Protein AF-0000000077530398 (afdb_homodimer)

Foldseek 3Di:
DPCPVPPPDAAEEEEEFQDPLSLLQVVLQVVSDDRYAYEYEDLDPVSQVVSCVSVVRHHYYPDSLCRLVVDAEDLRYEYEYDDFQVCLLVSLLSNLVSLGAYEYEFPNHLDPVSVVVSLVSCVVSVHHYFYLLCLPPPFPQLVVLLVCQVVCVQNAWAEKEWAFADAAAFQPCVVVVPPLLQQPCSTRSATCCRRPVLNVLLSVCSRQVFQKKKWAAKAFDDDDDPNDDPVDDGPHGQKMKTWMWTQGPVRHIHIYIYIGHHHRDDDGDTWTKIHGPFWIKTKGDLDDCPQPDDDPQFVPFIKMWIWGDDPNDTDTDIDTTGHDHPSSSSSQSVVLVSCVSVVHDHSTDHPQRSSQSVVVSNQNVVCNVPVGMDMGGRDPDPDD/DPCPVPPPDAAEEEEEFQDPLSLLQVVLQVVSDDRYAYEYEDLDPVSQVVSCVSPVRHHYYPDSLCRLVVDAEDLRYEYEYDDFQVCLLVSLLSNLVSLGAYEYEFPNHLDPVSVVVSLVSCVVSVHHYFYLLCLPPPFPQLVVLLVCQVVCVQNAWAEKEWAFADAAAFQPCNVVVVPLLQQPCSTRSATCCRRPVLNVLLSVCSRQVFQKKKWAAKAFDDDDDPNDDPVHDGPHGQKMKTWMWTQGPVRHIHIYIYIGHHHRDDDGDTWIKIHGPFWIKTKGDLDDLPPPDDDPQFVPFIKMWIWGDDPNDTDTDIDTTGHDHPSSSSSQSVVLVSCVSVPHDHSTDHPQRSSQSVVVSNQNVVCNVPVGMDMGGRDDDPPD

Nearest PDB structures (foldseek):
  8tdi-assembly5_H  TM=7.555E-01  e=9.958E-23  Collinsella tanakaei
  8tdi-assembly4_B  TM=7.581E-01  e=6.115E-22  Collinsella tanakaei
  8tdi-assembly1_L  TM=7.646E-01  e=3.754E-21  Collinsella tanakaei
  1ydw-assembly1_B  TM=7.272E-01  e=3.276E-17  Arabidopsis thaliana
  1ydw-assembly1_A  TM=7.675E-01  e=5.133E-16  Arabidopsis thaliana

Solvent-accessible surface area (backbone atoms only — not comparable to full-atom values): 39166 Å² total; per-residue (Å²): 130,78,73,81,64,75,78,77,72,56,45,35,40,34,27,40,23,37,45,75,65,23,48,39,47,50,55,36,46,57,73,76,37,92,67,44,42,46,34,32,14,28,77,46,65,67,37,45,52,53,41,38,70,76,36,73,84,46,48,76,31,58,39,56,67,60,53,51,66,70,50,82,52,45,94,51,27,38,36,36,40,38,61,64,39,69,48,35,52,62,50,50,44,54,42,26,74,40,44,24,24,37,40,29,41,66,41,66,48,72,44,68,70,50,41,51,53,48,54,50,40,26,62,73,53,70,35,58,58,42,53,39,42,45,26,75,56,88,37,59,43,56,52,50,51,28,48,33,50,75,73,41,60,18,38,59,67,57,37,38,38,39,36,40,29,37,30,81,40,45,53,57,35,73,83,35,67,84,47,60,51,36,32,28,30,89,39,40,54,32,18,35,54,50,65,46,39,48,39,53,50,44,51,50,41,68,49,61,41,53,45,28,38,33,32,42,42,29,48,74,36,63,53,65,53,64,61,54,60,88,88,51,78,72,64,26,35,24,31,39,39,36,39,32,38,32,28,28,77,88,64,49,73,23,51,33,39,41,38,46,33,24,31,49,29,43,76,68,44,78,47,37,41,38,34,21,48,48,3,13,40,35,41,59,70,86,74,78,68,68,53,84,55,91,63,56,41,67,84,60,28,34,42,28,35,44,18,31,65,55,91,35,36,74,44,76,44,76,46,78,23,64,42,78,50,58,63,52,38,51,24,36,40,62,54,24,44,51,25,45,76,73,70,43,88,50,77,52,52,49,64,38,52,47,51,35,54,52,45,50,56,51,30,40,56,49,11,39,74,69,71,40,64,34,78,43,67,50,53,77,69,73,84,127,130,79,73,82,64,74,77,78,72,56,46,35,41,34,27,41,23,38,44,76,65,23,49,39,48,50,58,38,46,57,71,76,37,91,66,43,42,46,35,32,13,28,77,48,66,67,36,45,52,53,41,37,72,75,38,73,82,46,49,76,32,59,40,53,67,58,52,51,66,70,50,81,54,45,93,50,27,36,34,36,41,38,60,63,38,69,48,34,52,65,50,49,46,54,42,25,73,40,45,22,24,37,39,29,40,64,43,65,49,71,43,69,69,49,42,52,52,47,53,48,39,27,62,74,52,70,33,58,56,41,53,38,43,45,27,74,54,90,38,57,45,57,51,48,52,28,49,33,52,75,73,43,61,19,38,58,68,56,37,38,39,40,37,41,30,37,31,81,40,44,56,56,33,71,84,35,67,83,48,60,51,36,31,28,30,90,40,39,52,33,17,35,54,50,65,47,39,48,39,53,50,44,51,48,41,68,47,60,41,54,47,29,37,33,32,41,41,29,48,74,36,62,52,65,54,64,62,53,61,88,87,53,76,70,65,27,36,25,30,39,37,36,38,30,37,32,29,28,76,87,64,48,71,22,49,34,39,42,36,45,32,25,32,52,29,41,77,69,45,78,45,36,41,39,34,21,46,47,2,11,37,35,40,58,75,86,71,81,63,66,70,84,56,91,63,56,42,66,85,60,28,34,43,28,36,44,20,30,63,55,89,35,35,73,43,79,44,76,45,78,23,64,42,77,49,63,62,51,38,51,23,37,38,62,55,24,44,51,25,44,77,72,70,44,88,49,76,52,52,48,63,36,53,48,52,35,55,51,46,49,56,49,30,40,55,49,11,38,75,69,72,39,63,34,79,42,68,51,54,78,67,71,83,123

pLDDT: mean 90.94, std 12.86, range [28.42, 98.81]

InterPro domains:
  IPR000683 Gfo/Idh/MocA-like oxidoreductase, N-terminal [PF01408] (13-127)
  IPR036291 NAD(P)-binding domain superfamily [SSF51735] (14-162)
  IPR050463 Gfo/Idh/MocA family oxidoreductases and glycosidases [PTHR43818] (41-283)
  IPR055170 GFO/IDH/MocA-like oxidoreductase domain [PF22725] (144-281)

Radius of gyration: 30.94 Å; Cα contacts (8 Å, |Δi|>4): 1748; chains: 2; bounding box: 66×99×67 Å

Structure (mmCIF, N/CA/C/O backbone):
data_AF-0000000077530398-model_v1
#
loop_
_entity.id
_entity.type
_entity.pdbx_description
1 polymer 'Gfo/Idh/MocA-like oxidoreductase N-terminal domain-containing protein'
#
loop_
_atom_site.group_PDB
_atom_site.id
_atom_site.type_symbol
_atom_site.label_atom_id
_atom_site.label_alt_id
_atom_site.label_comp_id
_atom_site.label_asym_id
_atom_site.label_entity_id
_atom_site.label_seq_id
_atom_site.pdbx_PDB_ins_code
_atom_site.Cartn_x
_atom_site.Cartn_y
_atom_site.Cartn_z
_atom_site.occupancy
_atom_site.B_iso_or_equiv
_atom_site.auth_seq_id
_atom_site.auth_comp_id
_atom_site.auth_asym_id
_atom_site.auth_atom_id
_atom_site.pdbx_PDB_model_num
ATOM 1 N N . MET A 1 1 ? -35.094 40.969 28.188 1 28.48 1 MET A N 1
ATOM 2 C CA . MET A 1 1 ? -34.188 41.344 27.078 1 28.48 1 MET A CA 1
ATOM 3 C C . MET A 1 1 ? -32.812 41.656 27.594 1 28.48 1 MET A C 1
ATOM 5 O O . MET A 1 1 ? -32.531 42.75 28.078 1 28.48 1 MET A O 1
ATOM 9 N N . THR A 1 2 ? -32.25 40.781 28.406 1 33.75 2 THR A N 1
ATOM 10 C CA . THR A 1 2 ? -30.922 40.906 29.016 1 33.75 2 THR A CA 1
ATOM 11 C C . THR A 1 2 ? -29.891 41.312 27.969 1 33.75 2 THR A C 1
ATOM 13 O O . THR A 1 2 ? -29.75 40.688 26.922 1 33.75 2 THR A O 1
ATOM 16 N N . GLU A 1 3 ? -29.719 42.719 27.875 1 33.31 3 GLU A N 1
ATOM 17 C CA . GLU A 1 3 ? -28.656 43.25 27.016 1 33.31 3 GLU A CA 1
ATOM 18 C C . GLU A 1 3 ? -27.391 42.375 27.109 1 33.31 3 GLU A C 1
ATOM 20 O O . GLU A 1 3 ? -26.828 42.219 28.188 1 33.31 3 GLU A O 1
ATOM 25 N N . SER A 1 4 ? -27.359 41.188 26.672 1 35.94 4 SER A N 1
ATOM 26 C CA . SER A 1 4 ? -26.078 40.5 26.469 1 35.94 4 SER A CA 1
ATOM 27 C C . SER A 1 4 ? -24.984 41.5 26.109 1 35.94 4 SER A C 1
ATOM 29 O O . SER A 1 4 ? -24.828 41.875 24.938 1 35.94 4 SER A O 1
ATOM 31 N N . ASN A 1 5 ? -24.984 42.688 26.688 1 36.41 5 ASN A N 1
ATOM 32 C CA . ASN A 1 5 ? -24.109 43.875 26.656 1 36.41 5 ASN A CA 1
ATOM 33 C C . ASN A 1 5 ? -22.641 43.469 26.609 1 36.41 5 ASN A C 1
ATOM 35 O O . ASN A 1 5 ? -21.766 44.219 27.016 1 36.41 5 ASN A O 1
ATOM 39 N N . GLY A 1 6 ? -22.219 42.156 26.938 1 40.59 6 GLY A N 1
ATOM 40 C CA . GLY A 1 6 ? -20.828 41.781 27.125 1 40.59 6 GLY A CA 1
ATOM 41 C C . GLY A 1 6 ? -19.906 42.375 26.078 1 40.59 6 GLY A C 1
ATOM 42 O O . GLY A 1 6 ? -20.125 42.188 24.875 1 40.59 6 GLY A O 1
ATOM 43 N N . THR A 1 7 ? -19.359 43.594 26.172 1 47.34 7 THR A N 1
ATOM 44 C CA . THR A 1 7 ? -18.375 44.344 25.406 1 47.34 7 THR A CA 1
ATOM 45 C C . THR A 1 7 ? -17.406 43.406 24.703 1 47.34 7 THR A C 1
ATOM 47 O O . THR A 1 7 ? -16.641 42.688 25.359 1 47.34 7 THR A O 1
ATOM 50 N N . ASN A 1 8 ? -17.672 42.656 23.688 1 63.22 8 ASN A N 1
ATOM 51 C CA . ASN A 1 8 ? -16.953 41.625 22.938 1 63.22 8 ASN A CA 1
ATOM 52 C C . ASN A 1 8 ? -15.516 42.062 22.641 1 63.22 8 ASN A C 1
ATOM 54 O O . ASN A 1 8 ? -15.281 42.969 21.844 1 63.22 8 ASN A O 1
ATOM 58 N N . LEU A 1 9 ? -14.523 42.062 23.609 1 85.06 9 LEU A N 1
ATOM 59 C CA . LEU A 1 9 ? -13.102 42.375 23.5 1 85.06 9 LEU A CA 1
ATOM 60 C C . LEU A 1 9 ? -12.555 41.906 22.156 1 85.06 9 LEU A C 1
ATOM 62 O O . LEU A 1 9 ? -12.914 40.812 21.688 1 85.06 9 LEU A O 1
ATOM 66 N N . PRO A 1 10 ? -11.859 42.875 21.547 1 93.25 10 PRO A N 1
ATOM 67 C CA . PRO A 1 10 ? -11.281 42.5 20.266 1 93.25 10 PRO A CA 1
ATOM 68 C C . PRO A 1 10 ? -10.281 41.344 20.391 1 93.25 10 PRO A C 1
ATOM 70 O O . PRO A 1 10 ? -9.703 41.125 21.453 1 93.25 10 PRO A O 1
ATOM 73 N N . TRP A 1 11 ? -10.18 40.625 19.344 1 97.38 11 TRP A N 1
ATOM 74 C CA . TRP A 1 11 ? -9.141 39.594 19.281 1 97.38 11 TRP A CA 1
ATOM 75 C C . TRP A 1 11 ? -7.762 40.219 19.156 1 97.38 11 TRP A C 1
ATOM 77 O O . TRP A 1 11 ? -7.582 41.188 18.406 1 97.38 11 TRP A O 1
ATOM 87 N N . ARG A 1 12 ? -6.816 39.781 19.922 1 98.38 12 ARG A N 1
ATOM 88 C CA . ARG A 1 12 ? -5.402 40.125 19.781 1 98.38 12 ARG A CA 1
ATOM 89 C C . ARG A 1 12 ? -4.598 38.906 19.281 1 98.38 12 ARG A C 1
ATOM 91 O O . ARG A 1 12 ? -4.562 37.875 19.938 1 98.38 12 ARG A O 1
ATOM 98 N N . ILE A 1 13 ? -4.043 39.062 18.125 1 98.69 13 ILE A N 1
ATOM 99 C CA . ILE A 1 13 ? -3.279 38 17.5 1 98.69 13 ILE A CA 1
ATOM 100 C C . ILE A 1 13 ? -1.786 38.312 17.562 1 98.69 13 ILE A C 1
ATOM 102 O O . ILE A 1 13 ? -1.35 39.406 17.125 1 98.69 13 ILE A O 1
ATOM 106 N N . TYR A 1 14 ? -1.042 37.438 18.156 1 98.81 14 TYR A N 1
ATOM 107 C CA . TYR A 1 14 ? 0.402 37.562 18.312 1 98.81 14 TYR A CA 1
ATOM 108 C C . TYR A 1 14 ? 1.143 36.594 17.406 1 98.81 14 TYR A C 1
ATOM 110 O O . TYR A 1 14 ? 1.138 35.375 17.641 1 98.81 14 TYR A O 1
ATOM 118 N N . LEU A 1 15 ? 1.805 37.094 16.391 1 98.69 15 LEU A N 1
ATOM 119 C CA . LEU A 1 15 ? 2.57 36.25 15.477 1 98.69 15 LEU A CA 1
ATOM 120 C C . LEU A 1 15 ? 3.992 36.062 15.992 1 98.69 15 LEU A C 1
ATOM 122 O O . LEU A 1 15 ? 4.766 37 16.094 1 98.69 15 LEU A O 1
ATOM 126 N N . TYR A 1 16 ? 4.254 34.844 16.422 1 98.31 16 TYR A N 1
ATOM 127 C CA . TYR A 1 16 ? 5.633 34.438 16.672 1 98.31 16 TYR A CA 1
ATOM 128 C C . TYR A 1 16 ? 6.359 34.125 15.367 1 98.31 16 TYR A C 1
ATOM 130 O O . TYR A 1 16 ? 6.316 33 14.883 1 98.31 16 TYR A O 1
ATOM 138 N N . GLY A 1 17 ? 7.074 35.094 14.828 1 97.5 17 GLY A N 1
ATOM 139 C CA . GLY A 1 17 ? 7.613 35.062 13.477 1 97.5 17 GLY A CA 1
ATOM 140 C C . GLY A 1 17 ? 6.98 36.094 12.562 1 97.5 17 GLY A C 1
ATOM 141 O O . GLY A 1 17 ? 5.84 36.5 12.781 1 97.5 17 GLY A O 1
ATOM 142 N N . ALA A 1 18 ? 7.691 36.5 11.539 1 97.25 18 ALA A N 1
ATOM 143 C CA . ALA A 1 18 ? 7.199 37.469 10.586 1 97.25 18 ALA A CA 1
ATOM 144 C C . ALA A 1 18 ? 7.453 37.031 9.148 1 97.25 18 ALA A C 1
ATOM 146 O O . ALA A 1 18 ? 7.57 37.844 8.242 1 97.25 18 ALA A O 1
ATOM 147 N N . GLY A 1 19 ? 7.59 35.719 8.984 1 92.88 19 GLY A N 1
ATOM 148 C CA . GLY A 1 19 ? 7.809 35.156 7.656 1 92.88 19 GLY A CA 1
ATOM 149 C C . GLY A 1 19 ? 6.52 34.938 6.887 1 92.88 19 GLY A C 1
ATOM 150 O O . GLY A 1 19 ? 5.465 35.438 7.273 1 92.88 19 GLY A O 1
ATOM 151 N N . SER A 1 20 ? 6.621 34.219 5.781 1 88.88 20 SER A N 1
ATOM 152 C CA . SER A 1 20 ? 5.523 34.031 4.84 1 88.88 20 SER A CA 1
ATOM 153 C C . SER A 1 20 ? 4.316 33.375 5.523 1 88.88 20 SER A C 1
ATOM 155 O O . SER A 1 20 ? 3.176 33.781 5.258 1 88.88 20 SER A O 1
ATOM 157 N N . ILE A 1 21 ? 4.52 32.438 6.375 1 92.06 21 ILE A N 1
ATOM 158 C CA . ILE A 1 21 ? 3.426 31.75 7.051 1 92.06 21 ILE A CA 1
ATOM 159 C C . ILE A 1 21 ? 2.76 32.688 8.047 1 92.06 21 ILE A C 1
ATOM 161 O O . ILE A 1 21 ? 1.532 32.719 8.156 1 92.06 21 ILE A O 1
ATOM 165 N N . ALA A 1 22 ? 3.582 33.438 8.75 1 95.5 22 ALA A N 1
ATOM 166 C CA . ALA A 1 22 ? 3.039 34.438 9.656 1 95.5 22 ALA A CA 1
ATOM 167 C C . ALA A 1 22 ? 2.143 35.406 8.906 1 95.5 22 ALA A C 1
ATOM 169 O O . ALA A 1 22 ? 1.085 35.812 9.406 1 95.5 22 ALA A O 1
ATOM 170 N N . TRP A 1 23 ? 2.547 35.75 7.699 1 94.25 23 TRP A N 1
ATOM 171 C CA . TRP A 1 23 ? 1.764 36.656 6.867 1 94.25 23 TRP A CA 1
ATOM 172 C C . TRP A 1 23 ? 0.37 36.094 6.609 1 94.25 23 TRP A C 1
ATOM 174 O O . TRP A 1 23 ? -0.617 36.812 6.625 1 94.25 23 TRP A O 1
ATOM 184 N N . ARG A 1 24 ? 0.296 34.844 6.414 1 93.69 24 ARG A N 1
ATOM 185 C CA . ARG A 1 24 ? -0.989 34.188 6.125 1 93.69 24 ARG A CA 1
ATOM 186 C C . ARG A 1 24 ? -1.922 34.281 7.328 1 93.69 24 ARG A C 1
ATOM 188 O O . ARG A 1 24 ? -3.117 34.531 7.176 1 93.69 24 ARG A O 1
ATOM 195 N N . HIS A 1 25 ? -1.36 34.094 8.461 1 97.06 25 HIS A N 1
ATOM 196 C CA . HIS A 1 25 ? -2.158 34.219 9.672 1 97.06 25 HIS A CA 1
ATOM 197 C C . HIS A 1 25 ? -2.547 35.688 9.93 1 97.06 25 HIS A C 1
ATOM 199 O O . HIS A 1 25 ? -3.621 35.938 10.469 1 97.06 25 HIS A O 1
ATOM 205 N N . GLY A 1 26 ? -1.667 36.625 9.539 1 97.19 26 GLY A N 1
ATOM 206 C CA . GLY A 1 26 ? -2.018 38.031 9.609 1 97.19 26 GLY A CA 1
ATOM 207 C C . GLY A 1 26 ? -3.23 38.375 8.773 1 97.19 26 GLY A C 1
ATOM 208 O O . GLY A 1 26 ? -4.117 39.094 9.234 1 97.19 26 GLY A O 1
ATOM 209 N N . VAL A 1 27 ? -3.23 37.844 7.586 1 95.69 27 VAL A N 1
ATOM 210 C CA . VAL A 1 27 ? -4.363 38.062 6.699 1 95.69 27 VAL A CA 1
ATOM 211 C C . VAL A 1 27 ? -5.637 37.5 7.316 1 95.69 27 VAL A C 1
ATOM 213 O O . VAL A 1 27 ? -6.684 38.156 7.316 1 95.69 27 VAL A O 1
ATOM 216 N N . ALA A 1 28 ? -5.543 36.312 7.812 1 96.88 28 ALA A N 1
ATOM 217 C CA . ALA A 1 28 ? -6.688 35.688 8.477 1 96.88 28 ALA A CA 1
ATOM 218 C C . ALA A 1 28 ? -7.168 36.562 9.648 1 96.88 28 ALA A C 1
ATOM 220 O O . ALA A 1 28 ? -8.375 36.719 9.859 1 96.88 28 ALA A O 1
ATOM 221 N N . ALA A 1 29 ? -6.23 37.094 10.414 1 97.25 29 ALA A N 1
ATOM 222 C CA . ALA A 1 29 ? -6.551 37.938 11.57 1 97.25 29 ALA A CA 1
ATOM 223 C C . ALA A 1 29 ? -7.379 39.156 11.164 1 97.25 29 ALA A C 1
ATOM 225 O O . ALA A 1 29 ? -8.32 39.531 11.859 1 97.25 29 ALA A O 1
ATOM 226 N N . GLU A 1 30 ? -7.039 39.656 10.039 1 94.44 30 GLU A N 1
ATOM 227 C CA . GLU A 1 30 ? -7.754 40.844 9.562 1 94.44 30 GLU A CA 1
ATOM 228 C C . GLU A 1 30 ? -9.219 40.531 9.273 1 94.44 30 GLU A C 1
ATOM 230 O O . GLU A 1 30 ? -10.078 41.406 9.352 1 94.44 30 GLU A O 1
ATOM 235 N N . SER A 1 31 ? -9.477 39.344 9.008 1 93.38 31 SER A N 1
ATOM 236 C CA . SER A 1 31 ? -10.844 38.938 8.68 1 93.38 31 SER A CA 1
ATOM 237 C C . SER A 1 31 ? -11.695 38.781 9.938 1 93.38 31 SER A C 1
ATOM 239 O O . SER A 1 31 ? -12.922 38.656 9.852 1 93.38 31 SER A O 1
ATOM 241 N N . LEU A 1 32 ? -11.141 38.875 11.125 1 94.88 32 LEU A N 1
ATOM 242 C CA . LEU A 1 32 ? -11.844 38.656 12.391 1 94.88 32 LEU A CA 1
ATOM 243 C C . LEU A 1 32 ? -12.617 39.938 12.789 1 94.88 32 LEU A C 1
ATOM 245 O O . LEU A 1 32 ? -13.477 39.875 13.672 1 94.88 32 LEU A O 1
ATOM 249 N N . GLY A 1 33 ? -12.312 41.062 12.133 1 90.81 33 GLY A N 1
ATOM 250 C CA . GLY A 1 33 ? -13.016 42.312 12.414 1 90.81 33 GLY A CA 1
ATOM 251 C C . GLY A 1 33 ? -12.109 43.531 12.406 1 90.81 33 GLY A C 1
ATOM 252 O O . GLY A 1 33 ? -10.883 43.406 12.453 1 90.81 33 GLY A O 1
ATOM 253 N N . PRO A 1 34 ? -12.68 44.594 12.383 1 90.69 34 PRO A N 1
ATOM 254 C CA . PRO A 1 34 ? -11.898 45.844 12.258 1 90.69 34 PRO A CA 1
ATOM 255 C C . PRO A 1 34 ? -11.133 46.188 13.539 1 90.69 34 PRO A C 1
ATOM 257 O O . PRO A 1 34 ? -10.172 46.969 13.492 1 90.69 34 PRO A O 1
ATOM 260 N N . ASP A 1 35 ? -11.523 45.625 14.633 1 94.06 35 ASP A N 1
ATOM 261 C CA . ASP A 1 35 ? -10.922 46 15.906 1 94.06 35 ASP A CA 1
ATOM 262 C C . ASP A 1 35 ? -9.812 45.031 16.297 1 94.06 35 ASP A C 1
ATOM 264 O O . ASP A 1 35 ? -9.219 45.156 17.375 1 94.06 35 ASP A O 1
ATOM 268 N N . VAL A 1 36 ? -9.492 44.094 15.422 1 96.75 36 VAL A N 1
ATOM 269 C CA . VAL A 1 36 ? -8.445 43.125 15.719 1 96.75 36 VAL A CA 1
ATOM 270 C C . VAL A 1 36 ? -7.109 43.844 15.891 1 96.75 36 VAL A C 1
ATOM 272 O O . VAL A 1 36 ? -6.812 44.781 15.164 1 96.75 36 VAL A O 1
ATOM 275 N N . GLN A 1 37 ? -6.34 43.438 16.844 1 97.81 37 GLN A N 1
ATOM 276 C CA . GLN A 1 37 ? -4.977 43.938 17.031 1 97.81 37 GLN A CA 1
ATOM 277 C C . GLN A 1 37 ? -3.951 42.875 16.656 1 97.81 37 GLN A C 1
ATOM 279 O O . GLN A 1 37 ? -4.047 41.719 17.109 1 97.81 37 GLN A O 1
ATOM 284 N N . LEU A 1 38 ? -3.01 43.25 15.82 1 98.38 38 LEU A N 1
ATOM 285 C CA . LEU A 1 38 ? -1.984 42.344 15.336 1 98.38 38 LEU A CA 1
ATOM 286 C C . LEU A 1 38 ? -0.618 42.719 15.906 1 98.38 38 LEU A C 1
ATOM 288 O O . LEU A 1 38 ? -0.202 43.875 15.852 1 98.38 38 LEU A O 1
ATOM 292 N N . PHE A 1 39 ? 0.015 41.781 16.547 1 98.62 39 PHE A N 1
ATOM 293 C CA . PHE A 1 39 ? 1.382 41.875 17.047 1 98.62 39 PHE A CA 1
ATOM 294 C C . PHE A 1 39 ? 2.285 40.875 16.375 1 98.62 39 PHE A C 1
ATOM 296 O O . PHE A 1 39 ? 1.822 39.812 15.945 1 98.62 39 PHE A O 1
ATOM 303 N N . ALA A 1 40 ? 3.572 41.156 16.219 1 98.75 40 ALA A N 1
ATOM 304 C CA . ALA A 1 40 ? 4.516 40.219 15.641 1 98.75 40 ALA A CA 1
ATOM 305 C C . ALA A 1 40 ? 5.918 40.406 16.203 1 98.75 40 ALA A C 1
ATOM 307 O O . ALA A 1 40 ? 6.281 41.531 16.578 1 98.75 40 ALA A O 1
ATOM 308 N N . ALA A 1 41 ? 6.633 39.375 16.297 1 98.69 41 ALA A N 1
ATOM 309 C CA . ALA A 1 41 ? 8.023 39.438 16.719 1 98.69 41 ALA A CA 1
ATOM 310 C C . ALA A 1 41 ? 8.922 38.594 15.82 1 98.69 41 ALA A C 1
ATOM 312 O O . ALA A 1 41 ? 8.594 37.438 15.508 1 98.69 41 ALA A O 1
ATOM 313 N N . ASP A 1 42 ? 9.977 39.062 15.375 1 98.44 42 ASP A N 1
ATOM 314 C CA . ASP A 1 42 ? 11.008 38.406 14.594 1 98.44 42 ASP A CA 1
ATOM 315 C C . ASP A 1 42 ? 12.367 39.062 14.766 1 98.44 42 ASP A C 1
ATOM 317 O O . ASP A 1 42 ? 12.461 40.312 14.742 1 98.44 42 ASP A O 1
ATOM 321 N N . PRO A 1 43 ? 13.398 38.281 14.898 1 97.5 43 PRO A N 1
ATOM 322 C CA . PRO A 1 43 ? 14.711 38.906 15.055 1 97.5 43 PRO A CA 1
ATOM 323 C C . PRO A 1 43 ? 15.211 39.562 13.766 1 97.5 43 PRO A C 1
ATOM 325 O O . PRO A 1 43 ? 16.094 40.406 13.812 1 97.5 43 PRO A O 1
ATOM 328 N N . SER A 1 44 ? 14.742 39.156 12.633 1 97.19 44 SER A N 1
ATOM 329 C CA . SER A 1 44 ? 15.156 39.719 11.352 1 97.19 44 SER A CA 1
ATOM 330 C C . SER A 1 44 ? 14.508 41.062 11.102 1 97.19 44 SER A C 1
ATOM 332 O O . SER A 1 44 ? 13.281 41.156 10.977 1 97.19 44 SER A O 1
ATOM 334 N N . LYS A 1 45 ? 15.352 42.062 10.93 1 97.69 45 LYS A N 1
ATOM 335 C CA . LYS A 1 45 ? 14.836 43.406 10.617 1 97.69 45 LYS A CA 1
ATOM 336 C C . LYS A 1 45 ? 14.086 43.406 9.289 1 97.69 45 LYS A C 1
ATOM 338 O O . LYS A 1 45 ? 13.016 44 9.172 1 97.69 45 LYS A O 1
ATOM 343 N N . ASP A 1 46 ? 14.648 42.688 8.352 1 97.19 46 ASP A N 1
ATOM 344 C CA . ASP A 1 46 ? 14.031 42.625 7.031 1 97.19 46 ASP A CA 1
ATOM 345 C C . ASP A 1 46 ? 12.641 42 7.117 1 97.19 46 ASP A C 1
ATOM 347 O O . ASP A 1 46 ? 11.703 42.469 6.48 1 97.19 46 ASP A O 1
ATOM 351 N N . ALA A 1 47 ? 12.516 40.969 7.918 1 96.69 47 ALA A N 1
ATOM 352 C CA . ALA A 1 47 ? 11.227 40.281 8.078 1 96.69 47 ALA A CA 1
ATOM 353 C C . ALA A 1 47 ? 10.203 41.188 8.742 1 96.69 47 ALA A C 1
ATOM 355 O O . ALA A 1 47 ? 9.047 41.25 8.328 1 96.69 47 ALA A O 1
ATOM 356 N N . ARG A 1 48 ? 10.609 41.938 9.727 1 97.94 48 ARG A N 1
ATOM 357 C CA . ARG A 1 48 ? 9.719 42.844 10.438 1 97.94 48 ARG A CA 1
ATOM 358 C C . ARG A 1 48 ? 9.227 43.969 9.516 1 97.94 48 ARG A C 1
ATOM 360 O O . ARG A 1 48 ? 8.039 44.281 9.516 1 97.94 48 ARG A O 1
ATOM 367 N N . GLU A 1 49 ? 10.133 44.469 8.758 1 98 49 GLU A N 1
ATOM 368 C CA . GLU A 1 49 ? 9.773 45.562 7.84 1 98 49 GLU A CA 1
ATOM 369 C C . GLU A 1 49 ? 8.812 45.062 6.762 1 98 49 GLU A C 1
ATOM 371 O O . GLU A 1 49 ? 7.871 45.781 6.395 1 98 49 GLU A O 1
ATOM 376 N N . ALA A 1 50 ? 9.109 43.906 6.285 1 97.44 50 ALA A N 1
ATOM 377 C CA . ALA A 1 50 ? 8.227 43.312 5.281 1 97.44 50 ALA A CA 1
ATOM 378 C C . ALA A 1 50 ? 6.828 43.094 5.84 1 97.44 50 ALA A C 1
ATOM 380 O O . ALA A 1 50 ? 5.832 43.344 5.16 1 97.44 50 ALA A O 1
ATOM 381 N N . LEU A 1 51 ? 6.758 42.594 7.074 1 97.75 51 LEU A N 1
ATOM 382 C CA . LEU A 1 51 ? 5.457 42.375 7.707 1 97.75 51 LEU A CA 1
ATOM 383 C C . LEU A 1 51 ? 4.723 43.719 7.902 1 97.75 51 LEU A C 1
ATOM 385 O O . LEU A 1 51 ? 3.521 43.812 7.637 1 97.75 51 LEU A O 1
ATOM 389 N N . LEU A 1 52 ? 5.391 44.75 8.305 1 97.56 52 LEU A N 1
ATOM 390 C CA . LEU A 1 52 ? 4.793 46.062 8.523 1 97.56 52 LEU A CA 1
ATOM 391 C C . LEU A 1 52 ? 4.277 46.656 7.219 1 97.56 52 LEU A C 1
ATOM 393 O O . LEU A 1 52 ? 3.273 47.375 7.211 1 97.56 52 LEU A O 1
ATOM 397 N N . ALA A 1 53 ? 5.012 46.344 6.18 1 97.88 53 ALA A N 1
ATOM 398 C CA . ALA A 1 53 ? 4.566 46.812 4.867 1 97.88 53 ALA A CA 1
ATOM 399 C C . ALA A 1 53 ? 3.219 46.219 4.496 1 97.88 53 ALA A C 1
ATOM 401 O O . ALA A 1 53 ? 2.381 46.875 3.877 1 97.88 53 ALA A O 1
ATOM 402 N N . LYS A 1 54 ? 3.031 45.031 4.891 1 96.62 54 LYS A N 1
ATOM 403 C CA . LYS A 1 54 ? 1.797 44.312 4.574 1 96.62 54 LYS A CA 1
ATOM 404 C C . LYS A 1 54 ? 0.696 44.656 5.574 1 96.62 54 LYS A C 1
ATOM 406 O O . LYS A 1 54 ? -0.481 44.719 5.215 1 96.62 54 LYS A O 1
ATOM 411 N N . PHE A 1 55 ? 1.101 44.844 6.805 1 97.75 55 PHE A N 1
ATOM 412 C CA . PHE A 1 55 ? 0.177 45.156 7.887 1 97.75 55 PHE A CA 1
ATOM 413 C C . PHE A 1 55 ? 0.615 46.406 8.625 1 97.75 55 PHE A C 1
ATOM 415 O O . PHE A 1 55 ? 1.126 46.344 9.742 1 97.75 55 PHE A O 1
ATOM 422 N N . PRO A 1 56 ? 0.208 47.531 8.156 1 96.94 56 PRO A N 1
ATOM 423 C CA . PRO A 1 56 ? 0.745 48.781 8.68 1 96.94 56 PRO A CA 1
ATOM 424 C C . PRO A 1 56 ? 0.291 49.062 10.109 1 96.94 56 PRO A C 1
ATOM 426 O O . PRO A 1 56 ? 0.938 49.812 10.828 1 96.94 56 PRO A O 1
ATOM 429 N N . LYS A 1 57 ? -0.774 48.531 10.57 1 96.69 57 LYS A N 1
ATOM 430 C CA . LYS A 1 57 ? -1.3 48.812 11.906 1 96.69 57 LYS A CA 1
ATOM 431 C C . LYS A 1 57 ? -0.735 47.812 12.93 1 96.69 57 LYS A C 1
ATOM 433 O O . LYS A 1 57 ? -1.028 47.906 14.117 1 96.69 57 LYS A O 1
ATOM 438 N N . ALA A 1 58 ? 0.129 46.906 12.484 1 98.25 58 ALA A N 1
ATOM 439 C CA . ALA A 1 58 ? 0.688 45.875 13.391 1 98.25 58 ALA A CA 1
ATOM 440 C C . ALA A 1 58 ? 1.74 46.5 14.305 1 98.25 58 ALA A C 1
ATOM 442 O O . ALA A 1 58 ? 2.393 47.5 13.945 1 98.25 58 ALA A O 1
ATOM 443 N N . THR A 1 59 ? 1.801 46.031 15.516 1 98.44 59 THR A N 1
ATOM 444 C CA . THR A 1 59 ? 2.902 46.344 16.422 1 98.44 59 THR A CA 1
ATOM 445 C C . THR A 1 59 ? 3.982 45.281 16.344 1 98.44 59 THR A C 1
ATOM 447 O O . THR A 1 59 ? 3.721 44.094 16.625 1 98.44 59 THR A O 1
ATOM 450 N N . VAL A 1 60 ? 5.219 45.625 16.016 1 98.31 60 VAL A N 1
ATOM 451 C CA . VAL A 1 60 ? 6.254 44.625 15.734 1 98.31 60 VAL A CA 1
ATOM 452 C C . VAL A 1 60 ? 7.375 44.75 16.766 1 98.31 60 VAL A C 1
ATOM 454 O O . VAL A 1 60 ? 7.707 45.875 17.203 1 98.31 60 VAL A O 1
ATOM 457 N N . PHE A 1 61 ? 7.875 43.656 17.188 1 98.5 61 PHE A N 1
ATOM 458 C CA . PHE A 1 61 ? 8.945 43.531 18.172 1 98.5 61 PHE A CA 1
ATOM 459 C C . PHE A 1 61 ? 10.125 42.75 17.609 1 98.5 61 PHE A C 1
ATOM 461 O O . PHE A 1 61 ? 9.961 41.938 16.688 1 98.5 61 PHE A O 1
ATOM 468 N N . GLU A 1 62 ? 11.281 43 18.109 1 97.75 62 GLU A N 1
ATOM 469 C CA . GLU A 1 62 ? 12.461 42.219 17.75 1 97.75 62 GLU A CA 1
ATOM 470 C C . GLU A 1 62 ? 12.461 40.875 18.469 1 97.75 62 GLU A C 1
ATOM 472 O O . GLU A 1 62 ? 12.961 39.875 17.938 1 97.75 62 GLU A O 1
ATOM 477 N N . ASP A 1 63 ? 11.945 40.938 19.609 1 96.31 63 ASP A N 1
ATOM 478 C CA . ASP A 1 63 ? 12 39.812 20.516 1 96.31 63 ASP A CA 1
ATOM 479 C C . ASP A 1 63 ? 10.594 39.375 20.922 1 96.31 63 ASP A C 1
ATOM 481 O O . ASP A 1 63 ? 9.773 40.188 21.328 1 96.31 63 ASP A O 1
ATOM 485 N N . ALA A 1 64 ? 10.375 38.031 20.844 1 97.5 64 ALA A N 1
ATOM 486 C CA . ALA A 1 64 ? 9.055 37.5 21.172 1 97.5 64 ALA A CA 1
ATOM 487 C C . ALA A 1 64 ? 8.75 37.625 22.656 1 97.5 64 ALA A C 1
ATOM 489 O O . ALA A 1 64 ? 7.598 37.844 23.047 1 97.5 64 ALA A O 1
ATOM 490 N N . GLU A 1 65 ? 9.727 37.438 23.484 1 97.5 65 GLU A N 1
ATOM 491 C CA . GLU A 1 65 ? 9.516 37.594 24.906 1 97.5 65 GLU A CA 1
ATOM 492 C C . GLU A 1 65 ? 9.047 39.031 25.25 1 97.5 65 GLU A C 1
ATOM 494 O O . GLU A 1 65 ? 8.148 39.188 26.062 1 97.5 65 GLU A O 1
ATOM 499 N N . ALA A 1 66 ? 9.719 40 24.625 1 98.31 66 ALA A N 1
ATOM 500 C CA . ALA A 1 66 ? 9.32 41.375 24.812 1 98.31 66 ALA A CA 1
ATOM 501 C C . ALA A 1 66 ? 7.887 41.594 24.344 1 98.31 66 ALA A C 1
ATOM 503 O O . ALA A 1 66 ? 7.117 42.312 24.984 1 98.31 66 ALA A O 1
ATOM 504 N N . MET A 1 67 ? 7.543 41 23.219 1 98.56 67 MET A N 1
ATOM 505 C CA . MET A 1 67 ? 6.195 41.094 22.672 1 98.56 67 MET A CA 1
ATOM 506 C C . MET A 1 67 ? 5.164 40.562 23.656 1 98.56 67 MET A C 1
ATOM 508 O O . MET A 1 67 ? 4.184 41.25 23.969 1 98.56 67 MET A O 1
ATOM 512 N N . LEU A 1 68 ? 5.383 39.406 24.234 1 98.19 68 LEU A N 1
ATOM 513 C CA . LEU A 1 68 ? 4.426 38.75 25.109 1 98.19 68 LEU A CA 1
ATOM 514 C C . LEU A 1 68 ? 4.379 39.406 26.484 1 98.19 68 LEU A C 1
ATOM 516 O O . LEU A 1 68 ? 3.369 39.312 27.188 1 98.19 68 LEU A O 1
ATOM 520 N N . ALA A 1 69 ? 5.438 40.094 26.844 1 97.44 69 ALA A N 1
ATOM 521 C CA . ALA A 1 69 ? 5.5 40.812 28.125 1 97.44 69 ALA A CA 1
ATOM 522 C C . ALA A 1 69 ? 4.879 42.188 28.016 1 97.44 69 ALA A C 1
ATOM 524 O O . ALA A 1 69 ? 4.641 42.844 29.031 1 97.44 69 ALA A O 1
ATOM 525 N N . SER A 1 70 ? 4.633 42.625 26.812 1 96.81 70 SER A N 1
ATOM 526 C CA . SER A 1 70 ? 4.195 44 26.578 1 96.81 70 SER A CA 1
ATOM 527 C C . SER A 1 70 ? 2.797 44.25 27.141 1 96.81 70 SER A C 1
ATOM 529 O O . SER A 1 70 ? 2.389 45.375 27.344 1 96.81 70 SER A O 1
ATOM 531 N N . SER A 1 71 ? 2.01 43.25 27.344 1 95.56 71 SER A N 1
ATOM 532 C CA . SER A 1 71 ? 0.693 43.344 27.969 1 95.56 71 SER A CA 1
ATOM 533 C C . SER A 1 71 ? 0.329 42.031 28.656 1 95.56 71 SER A C 1
ATOM 535 O O . SER A 1 71 ? 0.864 40.969 28.312 1 95.56 71 SER A O 1
ATOM 537 N N . GLU A 1 72 ? -0.602 42.125 29.562 1 96.44 72 GLU A N 1
ATOM 538 C CA . GLU A 1 72 ? -1.099 40.906 30.219 1 96.44 72 GLU A CA 1
ATOM 539 C C . GLU A 1 72 ? -1.948 40.062 29.266 1 96.44 72 GLU A C 1
ATOM 541 O O . GLU A 1 72 ? -2.641 40.625 28.391 1 96.44 72 GLU A O 1
ATOM 546 N N . GLY A 1 73 ? -1.878 38.781 29.469 1 96.62 73 GLY A N 1
ATOM 547 C CA . GLY A 1 73 ? -2.715 37.875 28.688 1 96.62 73 GLY A CA 1
ATOM 548 C C . GLY A 1 73 ? -4.199 38.094 28.938 1 96.62 73 GLY A C 1
ATOM 549 O O . GLY A 1 73 ? -4.613 38.281 30.078 1 96.62 73 GLY A O 1
ATOM 550 N N . GLN A 1 74 ? -4.945 38 27.891 1 96.12 74 GLN A N 1
ATOM 551 C CA . GLN A 1 74 ? -6.398 38.125 27.953 1 96.12 74 GLN A CA 1
ATOM 552 C C . GLN A 1 74 ? -7.09 36.906 27.344 1 96.12 74 GLN A C 1
ATOM 554 O O . GLN A 1 74 ? -6.449 36.094 26.688 1 96.12 74 GLN A O 1
ATOM 559 N N . GLN A 1 75 ? -8.391 36.844 27.438 1 94.62 75 GLN A N 1
ATOM 560 C CA . GLN A 1 75 ? -9.18 35.656 27.031 1 94.62 75 GLN A CA 1
ATOM 561 C C . GLN A 1 75 ? -9.203 35.531 25.516 1 94.62 75 GLN A C 1
ATOM 563 O O . GLN A 1 75 ? -9.336 34.406 25 1 94.62 75 GLN A O 1
ATOM 568 N N . ARG A 1 76 ? -9.062 36.562 24.859 1 97.19 76 ARG A N 1
ATOM 569 C CA . ARG A 1 76 ? -9.141 36.531 23.406 1 97.19 76 ARG A CA 1
ATOM 570 C C . ARG A 1 76 ? -7.781 36.812 22.766 1 97.19 76 ARG A C 1
ATOM 572 O O . ARG A 1 76 ? -7.684 37.5 21.766 1 97.19 76 ARG A O 1
ATOM 579 N N . ASP A 1 77 ? -6.695 36.375 23.453 1 98.25 77 ASP A N 1
ATOM 580 C CA . ASP A 1 77 ? -5.332 36.438 22.938 1 98.25 77 ASP A CA 1
ATOM 581 C C . ASP A 1 77 ? -4.91 35.094 22.344 1 98.25 77 ASP A C 1
ATOM 583 O O . ASP A 1 77 ? -5.051 34.062 22.984 1 98.25 77 ASP A O 1
ATOM 587 N N . ILE A 1 78 ? -4.445 35.156 21.125 1 98.69 78 ILE A N 1
ATOM 588 C CA . ILE A 1 78 ? -3.908 33.969 20.484 1 98.69 78 ILE A CA 1
ATOM 589 C C . ILE A 1 78 ? -2.467 34.219 20.047 1 98.69 78 ILE A C 1
ATOM 591 O O . ILE A 1 78 ? -2.18 35.219 19.391 1 98.69 78 ILE A O 1
ATOM 595 N N . VAL A 1 79 ? -1.587 33.375 20.516 1 98.81 79 VAL A N 1
ATOM 596 C CA . VAL A 1 79 ? -0.242 33.375 19.938 1 98.81 79 VAL A CA 1
ATOM 597 C C . VAL A 1 79 ? -0.169 32.312 18.828 1 98.81 79 VAL A C 1
ATOM 599 O O . VAL A 1 79 ? -0.468 31.141 19.047 1 98.81 79 VAL A O 1
ATOM 602 N N . VAL A 1 80 ? 0.161 32.719 17.625 1 98.75 80 VAL A N 1
ATOM 603 C CA . VAL A 1 80 ? 0.4 31.828 16.5 1 98.75 80 VAL A CA 1
ATOM 604 C C . VAL A 1 80 ? 1.898 31.562 16.359 1 98.75 80 VAL A C 1
ATOM 606 O O . VAL A 1 80 ? 2.67 32.5 16.094 1 98.75 80 VAL A O 1
ATOM 609 N N . ILE A 1 81 ? 2.242 30.359 16.531 1 98.62 81 ILE A N 1
ATOM 610 C CA . ILE A 1 81 ? 3.646 30 16.391 1 98.62 81 ILE A CA 1
ATOM 611 C C . ILE A 1 81 ? 3.936 29.641 14.93 1 98.62 81 ILE A C 1
ATOM 613 O O . ILE A 1 81 ? 3.625 28.531 14.484 1 98.62 81 ILE A O 1
ATOM 617 N N . ALA A 1 82 ? 4.566 30.562 14.234 1 96.81 82 ALA A N 1
ATOM 618 C CA . ALA A 1 82 ? 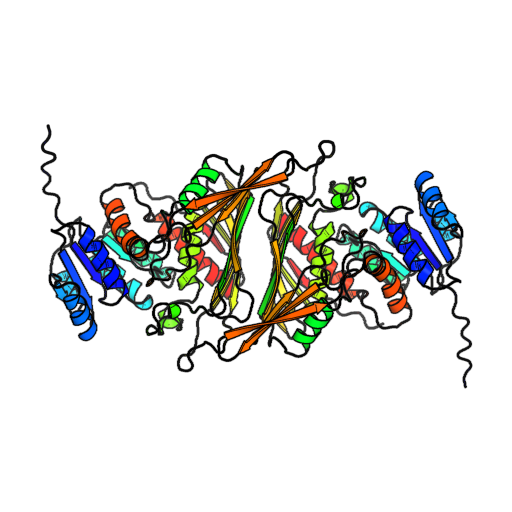4.855 30.438 12.812 1 96.81 82 ALA A CA 1
ATOM 619 C C . ALA A 1 82 ? 6.352 30.562 12.539 1 96.81 82 ALA A C 1
ATOM 621 O O . ALA A 1 82 ? 6.77 31.359 11.695 1 96.81 82 ALA A O 1
ATOM 622 N N . VAL A 1 83 ? 7.141 29.812 13.266 1 95.88 83 VAL A N 1
ATOM 623 C CA . VAL A 1 83 ? 8.594 29.719 13.141 1 95.88 83 VAL A CA 1
ATOM 624 C C . VAL A 1 83 ? 8.984 28.297 12.781 1 95.88 83 VAL A C 1
ATOM 626 O O . VAL A 1 83 ? 8.141 27.391 12.766 1 95.88 83 VAL A O 1
ATOM 629 N N . PRO A 1 84 ? 10.219 28.062 12.445 1 94.25 84 PRO A N 1
ATOM 630 C CA . PRO A 1 84 ? 10.641 26.688 12.109 1 94.25 84 PRO A CA 1
ATOM 631 C C . PRO A 1 84 ? 10.445 25.719 13.266 1 94.25 84 PRO A C 1
ATOM 633 O O . PRO A 1 84 ? 10.492 26.109 14.43 1 94.25 84 PRO A O 1
ATOM 636 N N . PRO A 1 85 ? 10.336 24.453 13 1 95.62 85 PRO A N 1
ATOM 637 C CA . PRO A 1 85 ? 9.906 23.438 13.961 1 95.62 85 PRO A CA 1
ATOM 638 C C . PRO A 1 85 ? 10.836 23.328 15.172 1 95.62 85 PRO A C 1
ATOM 640 O O . PRO A 1 85 ? 10.375 23.078 16.297 1 95.62 85 PRO A O 1
ATOM 643 N N . TRP A 1 86 ? 12.109 23.562 14.969 1 95.88 86 TRP A N 1
ATOM 644 C CA . TRP A 1 86 ? 13.031 23.375 16.094 1 95.88 86 TRP A CA 1
ATOM 645 C C . TRP A 1 86 ? 12.797 24.438 17.172 1 95.88 86 TRP A C 1
ATOM 647 O O . TRP A 1 86 ? 13.297 24.312 18.281 1 95.88 86 TRP A O 1
ATOM 657 N N . LEU A 1 87 ? 11.984 25.469 16.859 1 96.81 87 LEU A N 1
ATOM 658 C CA . LEU A 1 87 ? 11.703 26.547 17.812 1 96.81 87 LEU A CA 1
ATOM 659 C C . LEU A 1 87 ? 10.32 26.375 18.438 1 96.81 87 LEU A C 1
ATOM 661 O O . LEU A 1 87 ? 9.945 27.109 19.344 1 96.81 87 LEU A O 1
ATOM 665 N N . HIS A 1 88 ? 9.523 25.406 18 1 98.25 88 HIS A N 1
ATOM 666 C CA . HIS A 1 88 ? 8.133 25.266 18.406 1 98.25 88 HIS A CA 1
ATOM 667 C C . HIS A 1 88 ? 8.016 25.062 19.906 1 98.25 88 HIS A C 1
ATOM 669 O O . HIS A 1 88 ? 7.188 25.703 20.562 1 98.25 88 HIS A O 1
ATOM 675 N N . HIS A 1 89 ? 8.859 24.203 20.375 1 98.25 89 HIS A N 1
ATOM 676 C CA . HIS A 1 89 ? 8.781 23.844 21.781 1 98.25 89 HIS A CA 1
ATOM 677 C C . HIS A 1 89 ? 8.977 25.062 22.688 1 98.25 89 HIS A C 1
ATOM 679 O O . HIS A 1 89 ? 8.086 25.406 23.453 1 98.25 89 HIS A O 1
ATOM 685 N N . ALA A 1 90 ? 10.086 25.734 22.531 1 98.19 90 ALA A N 1
ATOM 686 C CA . ALA A 1 90 ? 10.406 26.891 23.359 1 98.19 90 ALA A CA 1
ATOM 687 C C . ALA A 1 90 ? 9.367 27.984 23.188 1 98.19 90 ALA A C 1
ATOM 689 O O . ALA A 1 90 ? 8.945 28.609 24.156 1 98.19 90 ALA A O 1
ATOM 690 N N . ALA A 1 91 ? 8.953 28.234 21.953 1 98.56 91 ALA A N 1
ATOM 691 C CA . ALA A 1 91 ? 7.973 29.266 21.656 1 98.56 91 ALA A CA 1
ATOM 692 C C . ALA A 1 91 ? 6.637 28.969 22.328 1 98.56 91 ALA A C 1
ATOM 694 O O . ALA A 1 91 ? 5.996 29.859 22.875 1 98.56 91 ALA A O 1
ATOM 695 N N . THR A 1 92 ? 6.223 27.734 22.219 1 98.69 92 THR A N 1
ATOM 696 C CA . THR A 1 92 ? 4.953 27.328 22.797 1 98.69 92 THR A CA 1
ATOM 697 C C . THR A 1 92 ? 4.965 27.484 24.312 1 98.69 92 THR A C 1
ATOM 699 O O . THR A 1 92 ? 4.016 28.031 24.891 1 98.69 92 THR A O 1
ATOM 702 N N . LEU A 1 93 ? 6.055 27.062 24.922 1 98.62 93 LEU A N 1
ATOM 703 C CA . LEU A 1 93 ? 6.164 27.203 26.375 1 98.62 93 LEU A CA 1
ATOM 704 C C . LEU A 1 93 ? 6.113 28.672 26.781 1 98.62 93 LEU A C 1
ATOM 706 O O . LEU A 1 93 ? 5.422 29.031 27.75 1 98.62 93 LEU A O 1
ATOM 710 N N . LEU A 1 94 ? 6.859 29.484 26.094 1 98.44 94 LEU A N 1
ATOM 711 C CA . LEU A 1 94 ? 6.875 30.906 26.359 1 98.44 94 LEU A CA 1
ATOM 712 C C . LEU A 1 94 ? 5.48 31.516 26.203 1 98.44 94 LEU A C 1
ATOM 714 O O . LEU A 1 94 ? 5.066 32.344 27.016 1 98.44 94 LEU A O 1
ATOM 718 N N . ALA A 1 95 ? 4.789 31.125 25.172 1 98.69 95 ALA A N 1
ATOM 719 C CA . ALA A 1 95 ? 3.443 31.641 24.891 1 98.69 95 ALA A CA 1
ATOM 720 C C . ALA A 1 95 ? 2.48 31.281 26.031 1 98.69 95 ALA A C 1
ATOM 722 O O . ALA A 1 95 ? 1.737 32.125 26.516 1 98.69 95 ALA A O 1
ATOM 723 N N . PHE A 1 96 ? 2.484 30.062 26.469 1 98.5 96 PHE A N 1
ATOM 724 C CA . PHE A 1 96 ? 1.58 29.641 27.531 1 98.5 96 PHE A CA 1
ATOM 725 C C . PHE A 1 96 ? 1.929 30.328 28.844 1 98.5 96 PHE A C 1
ATOM 727 O O . PHE A 1 96 ? 1.042 30.641 29.641 1 98.5 96 PHE A O 1
ATOM 734 N N . LYS A 1 97 ? 3.217 30.531 29.078 1 98 97 LYS A N 1
ATOM 735 C CA . LYS A 1 97 ? 3.633 31.266 30.266 1 98 97 LYS A CA 1
ATOM 736 C C . LYS A 1 97 ? 3.014 32.656 30.297 1 98 97 LYS A C 1
ATOM 738 O O . LYS A 1 97 ? 2.779 33.219 31.375 1 98 97 LYS A O 1
ATOM 743 N N . SER A 1 98 ? 2.725 33.219 29.188 1 98.25 98 SER A N 1
ATOM 744 C CA . SER A 1 98 ? 2.131 34.562 29.078 1 98.25 98 SER A CA 1
ATOM 745 C C . SER A 1 98 ? 0.61 34.5 29.172 1 98.25 98 SER A C 1
ATOM 747 O O . SER A 1 98 ? -0.072 35.5 29 1 98.25 98 SER A O 1
ATOM 749 N N . ASN A 1 99 ? 0.033 33.25 29.375 1 98.06 99 ASN A N 1
ATOM 750 C CA . ASN A 1 99 ? -1.385 33 29.625 1 98.06 99 ASN A CA 1
ATOM 751 C C . ASN A 1 99 ? -2.229 33.344 28.391 1 98.06 99 ASN A C 1
ATOM 753 O O . ASN A 1 99 ? -3.268 34 28.5 1 98.06 99 ASN A O 1
ATOM 757 N N . ARG A 1 100 ? -1.834 32.969 27.281 1 98.56 100 ARG A N 1
ATOM 758 C CA . ARG A 1 100 ? -2.551 33.156 26.031 1 98.56 100 ARG A CA 1
ATOM 759 C C . ARG A 1 100 ? -2.787 31.812 25.328 1 98.56 100 ARG A C 1
ATOM 761 O O . ARG A 1 100 ? -2.061 30.844 25.578 1 98.56 100 ARG A O 1
ATOM 768 N N . HIS A 1 101 ? -3.902 31.703 24.484 1 98.38 101 HIS A N 1
ATOM 769 C CA . HIS A 1 101 ? -4.105 30.516 23.672 1 98.38 101 HIS A CA 1
ATOM 770 C C . HIS A 1 101 ? -3.004 30.375 22.625 1 98.38 101 HIS A C 1
ATOM 772 O O . HIS A 1 101 ? -2.402 31.359 22.203 1 98.38 101 HIS A O 1
ATOM 778 N N . VAL A 1 102 ? -2.746 29.141 22.266 1 98.62 102 VAL A N 1
ATOM 779 C CA . VAL A 1 102 ? -1.625 28.922 21.359 1 98.62 102 VAL A CA 1
ATOM 780 C C . VAL A 1 102 ? -2.082 28.094 20.156 1 98.62 102 VAL A C 1
ATOM 782 O O . VAL A 1 102 ? -2.674 27.016 20.328 1 98.62 102 VAL A O 1
ATOM 785 N N . LEU A 1 103 ? -1.91 28.562 18.969 1 98.31 103 LEU A N 1
ATOM 786 C CA . LEU A 1 103 ? -2.018 27.844 17.703 1 98.31 103 LEU A CA 1
ATOM 787 C C . LEU A 1 103 ? -0.644 27.656 17.062 1 98.31 103 LEU A C 1
ATOM 789 O O . LEU A 1 103 ? 0.002 28.641 16.672 1 98.31 103 LEU A O 1
ATOM 793 N N . CYS A 1 104 ? -0.226 26.469 16.938 1 98.19 104 CYS A N 1
ATOM 794 C CA . CYS A 1 104 ? 1.125 26.188 16.469 1 98.19 104 CYS A CA 1
ATOM 795 C C . CYS A 1 104 ? 1.096 25.594 15.062 1 98.19 104 CYS A C 1
ATOM 797 O O . CYS A 1 104 ? 0.287 24.719 14.773 1 98.19 104 CYS A O 1
ATOM 799 N N . GLU A 1 105 ? 1.874 26.047 14.227 1 96.88 105 GLU A N 1
ATOM 800 C CA . GLU A 1 105 ? 2.039 25.438 12.914 1 96.88 105 GLU A CA 1
ATOM 801 C C . GLU A 1 105 ? 2.566 24 13.039 1 96.88 105 GLU A C 1
ATOM 803 O O . GLU A 1 105 ? 3.109 23.625 14.086 1 96.88 105 GLU A O 1
ATOM 808 N N . LYS A 1 106 ? 2.385 23.266 12.016 1 95.56 106 LYS A N 1
ATOM 809 C CA . LYS A 1 106 ? 2.846 21.875 12 1 95.56 106 LYS A CA 1
ATOM 810 C C . LYS A 1 106 ? 4.332 21.797 11.664 1 95.56 106 LYS A C 1
ATOM 812 O O . LYS A 1 106 ? 4.875 22.688 11 1 95.56 106 LYS A O 1
ATOM 817 N N . PRO A 1 107 ? 5.016 20.797 12.023 1 95 107 PRO A N 1
ATOM 818 C CA . PRO A 1 107 ? 4.582 19.844 13.047 1 95 107 PRO A CA 1
ATOM 819 C C . PRO A 1 107 ? 4.594 20.438 14.453 1 95 107 PRO A C 1
ATOM 821 O O . PRO A 1 107 ? 5.328 21.391 14.719 1 95 107 PRO A O 1
ATOM 824 N N . LEU A 1 108 ? 3.848 19.891 15.328 1 95.56 108 LEU A N 1
ATOM 825 C CA . LEU A 1 108 ? 3.682 20.453 16.672 1 95.56 108 LEU A CA 1
ATOM 826 C C . LEU A 1 108 ? 4.992 20.391 17.438 1 95.56 108 LEU A C 1
ATOM 828 O O . LEU A 1 108 ? 5.402 21.375 18.047 1 95.56 108 LEU A O 1
ATOM 832 N N . ALA A 1 109 ? 5.555 19.281 17.469 1 96.12 109 ALA A N 1
ATOM 833 C CA . ALA A 1 109 ? 6.816 19 18.141 1 96.12 109 ALA A CA 1
ATOM 834 C C . ALA A 1 109 ? 7.695 18.062 17.328 1 96.12 109 ALA A C 1
ATOM 836 O O . ALA A 1 109 ? 7.246 17.5 16.312 1 96.12 109 ALA A O 1
ATOM 837 N N . THR A 1 110 ? 8.953 17.969 17.75 1 94.44 110 THR A N 1
ATOM 838 C CA . THR A 1 110 ? 9.852 17.094 17.016 1 94.44 110 THR A CA 1
ATOM 839 C C . THR A 1 110 ? 10.141 15.82 17.812 1 94.44 110 THR A C 1
ATOM 841 O O . THR A 1 110 ? 10.859 14.938 17.344 1 94.44 110 THR A O 1
ATOM 844 N N . SER A 1 111 ? 9.57 15.789 19.094 1 95 111 SER A N 1
ATOM 845 C CA . SER A 1 111 ? 9.742 14.602 19.922 1 95 111 SER A CA 1
ATOM 846 C C . SER A 1 111 ? 8.594 14.445 20.906 1 95 111 SER A C 1
ATOM 848 O O . SER A 1 111 ? 7.867 15.406 21.188 1 95 111 SER A O 1
ATOM 850 N N . GLU A 1 112 ? 8.508 13.273 21.438 1 95.31 112 GLU A N 1
ATOM 851 C CA . GLU A 1 112 ? 7.434 12.977 22.375 1 95.31 112 GLU A CA 1
ATOM 852 C C . GLU A 1 112 ? 7.617 13.742 23.688 1 95.31 112 GLU A C 1
ATOM 854 O O . GLU A 1 112 ? 6.656 14.281 24.234 1 95.31 112 GLU A O 1
ATOM 859 N N . PRO A 1 113 ? 8.836 13.859 24.172 1 97.19 113 PRO A N 1
ATOM 860 C CA . PRO A 1 113 ? 9.023 14.656 25.391 1 97.19 113 PRO A CA 1
ATOM 861 C C . PRO A 1 113 ? 8.625 16.125 25.203 1 97.19 113 PRO A C 1
ATOM 863 O O . PRO A 1 113 ? 7.98 16.703 26.078 1 97.19 113 PRO A O 1
ATOM 866 N N . GLU A 1 114 ? 9.008 16.672 24.047 1 97.81 114 GLU A N 1
ATOM 867 C CA . GLU A 1 114 ? 8.602 18.047 23.766 1 97.81 114 GLU A CA 1
ATOM 868 C C . GLU A 1 114 ? 7.086 18.188 23.75 1 97.81 114 GLU A C 1
ATOM 870 O O . GLU A 1 114 ? 6.531 19.125 24.328 1 97.81 114 GLU A O 1
ATOM 875 N N . MET A 1 115 ? 6.453 17.25 23.078 1 97.19 115 MET A N 1
ATOM 876 C CA . MET A 1 115 ? 4.996 17.266 23 1 97.19 115 MET A CA 1
ATOM 877 C C . MET A 1 115 ? 4.367 17.219 24.391 1 97.19 115 MET A C 1
ATOM 879 O O . MET A 1 115 ? 3.443 17.969 24.688 1 97.19 115 MET A O 1
ATOM 883 N N . ALA A 1 116 ? 4.859 16.359 25.203 1 97.12 116 ALA A N 1
ATOM 884 C CA . ALA A 1 116 ? 4.34 16.219 26.562 1 97.12 116 ALA A CA 1
ATOM 885 C C . ALA A 1 116 ? 4.465 17.516 27.359 1 97.12 116 ALA A C 1
ATOM 887 O O . ALA A 1 116 ? 3.531 17.922 28.047 1 97.12 116 ALA A O 1
ATOM 888 N N . GLU A 1 117 ? 5.57 18.172 27.25 1 98.38 117 GLU A N 1
ATOM 889 C CA . GLU A 1 117 ? 5.801 19.422 27.953 1 98.38 117 GLU A CA 1
ATOM 890 C C . GLU A 1 117 ? 4.871 20.531 27.438 1 98.38 117 GLU A C 1
ATOM 892 O O . GLU A 1 117 ? 4.367 21.328 28.219 1 98.38 117 GLU A O 1
ATOM 897 N N . MET A 1 118 ? 4.68 20.547 26.172 1 98.38 118 MET A N 1
ATOM 898 C CA . MET A 1 118 ? 3.793 21.547 25.562 1 98.38 118 MET A CA 1
ATOM 899 C C . MET A 1 118 ? 2.355 21.344 26.031 1 98.38 118 MET A C 1
ATOM 901 O O . MET A 1 118 ? 1.676 22.312 26.375 1 98.38 118 MET A O 1
ATOM 905 N N . LEU A 1 119 ? 1.914 20.094 26.047 1 97 119 LEU A N 1
ATOM 906 C CA . LEU A 1 119 ? 0.572 19.797 26.531 1 97 119 LEU A CA 1
ATOM 907 C C . LEU A 1 119 ? 0.433 20.156 28 1 97 119 LEU A C 1
ATOM 909 O O . LEU A 1 119 ? -0.585 20.719 28.422 1 97 119 LEU A O 1
ATOM 913 N N . ALA A 1 120 ? 1.443 19.828 28.781 1 97.75 120 ALA A N 1
ATOM 914 C CA . ALA A 1 120 ? 1.4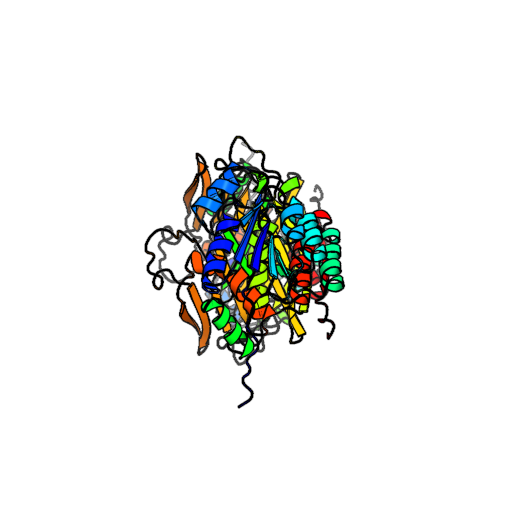33 20.156 30.203 1 97.75 120 ALA A CA 1
ATOM 915 C C . ALA A 1 120 ? 1.336 21.656 30.422 1 97.75 120 ALA A C 1
ATOM 917 O O . ALA A 1 120 ? 0.629 22.125 31.312 1 97.75 120 ALA A O 1
ATOM 918 N N . ALA A 1 121 ? 2.07 22.391 29.641 1 98.31 121 ALA A N 1
ATOM 919 C CA . ALA A 1 121 ? 2.029 23.844 29.734 1 98.31 121 ALA A CA 1
ATOM 920 C C . ALA A 1 121 ? 0.624 24.375 29.453 1 98.31 121 ALA A C 1
ATOM 922 O O . ALA A 1 121 ? 0.166 25.312 30.109 1 98.31 121 ALA A O 1
ATOM 923 N N . SER A 1 122 ? -0.013 23.859 28.453 1 97.69 122 SER A N 1
ATOM 924 C CA . SER A 1 122 ? -1.399 24.219 28.172 1 97.69 122 SER A CA 1
ATOM 925 C C . SER A 1 122 ? -2.303 23.922 29.359 1 97.69 122 SER A C 1
ATOM 927 O O . SER A 1 122 ? -3.115 24.766 29.75 1 97.69 122 SER A O 1
ATOM 929 N N . ASP A 1 123 ? -2.174 22.781 29.938 1 96.06 123 ASP A N 1
ATOM 930 C CA . ASP A 1 123 ? -2.975 22.375 31.094 1 96.06 123 ASP A CA 1
ATOM 931 C C . ASP A 1 123 ? -2.779 23.328 32.281 1 96.06 123 ASP A C 1
ATOM 933 O O . ASP A 1 123 ? -3.748 23.734 32.906 1 96.06 123 ASP A O 1
ATOM 937 N N . ILE A 1 124 ? -1.585 23.688 32.531 1 97.31 124 ILE A N 1
ATOM 938 C CA . ILE A 1 124 ? -1.235 24.547 33.656 1 97.31 124 ILE A CA 1
ATOM 939 C C . ILE A 1 124 ? -1.831 25.938 33.469 1 97.31 124 ILE A C 1
ATOM 941 O O . ILE A 1 124 ? -2.371 26.531 34.406 1 97.31 124 ILE A O 1
ATOM 945 N N . SER A 1 125 ? -1.787 26.469 32.25 1 97.06 125 SER A N 1
ATOM 946 C CA . SER A 1 125 ? -2.262 27.812 31.984 1 97.06 125 SER A CA 1
ATOM 947 C C . SER A 1 125 ? -3.781 27.859 31.859 1 97.06 125 SER A C 1
ATOM 949 O O . SER A 1 125 ? -4.391 28.922 31.969 1 97.06 125 SER A O 1
ATOM 951 N N . GLY A 1 126 ? -4.395 26.672 31.5 1 96.44 126 GLY A N 1
ATOM 952 C CA . GLY A 1 126 ? -5.82 26.609 31.234 1 96.44 126 GLY A CA 1
ATOM 953 C C . GLY A 1 126 ? -6.199 27.188 29.891 1 96.44 126 GLY A C 1
ATOM 954 O O . GLY A 1 126 ? -7.375 27.438 29.625 1 96.44 126 GLY A O 1
ATOM 955 N N . ARG A 1 127 ? -5.207 27.469 29.078 1 97.38 127 ARG A N 1
ATOM 956 C CA . ARG A 1 127 ? -5.441 28.016 27.75 1 97.38 127 ARG A CA 1
ATOM 957 C C . ARG A 1 127 ? -5.465 26.906 26.688 1 97.38 127 ARG A C 1
ATOM 959 O O . ARG A 1 127 ? -4.859 25.859 26.875 1 97.38 127 ARG A O 1
ATOM 966 N N . THR A 1 128 ? -6.145 27.156 25.531 1 97.19 128 THR A N 1
ATOM 967 C CA . THR A 1 128 ? -6.367 26.188 24.484 1 97.19 128 THR A CA 1
ATOM 968 C C . THR A 1 128 ? -5.133 26.047 23.594 1 97.19 128 THR A C 1
ATOM 970 O O . THR A 1 128 ? -4.477 27.047 23.281 1 97.19 128 THR A O 1
ATOM 973 N N . PHE A 1 129 ? -4.828 24.781 23.281 1 97.38 129 PHE A N 1
ATOM 974 C CA . PHE A 1 129 ? -3.705 24.438 22.422 1 97.38 129 PHE A CA 1
ATOM 975 C C . PHE A 1 129 ? -4.188 23.719 21.156 1 97.38 129 PHE A C 1
ATOM 977 O O . PHE A 1 129 ? -5 22.797 21.234 1 97.38 129 PHE A O 1
ATOM 984 N N . SER A 1 130 ? -3.781 24.156 19.969 1 96.19 130 SER A N 1
ATOM 985 C CA . SER A 1 130 ? -4.094 23.453 18.719 1 96.19 130 SER A CA 1
ATOM 986 C C . SER A 1 130 ? -2.959 23.594 17.703 1 96.19 130 SER A C 1
ATOM 988 O O . SER A 1 130 ? -1.916 24.172 18.016 1 96.19 130 SER A O 1
ATOM 990 N N . GLU A 1 131 ? -3.121 22.891 16.578 1 94.88 131 GLU A N 1
ATOM 991 C CA . GLU A 1 131 ? -2.094 22.891 15.547 1 94.88 131 GLU A CA 1
ATOM 992 C C . GLU A 1 131 ? -2.713 22.969 14.156 1 94.88 131 GLU A C 1
ATOM 994 O O . GLU A 1 131 ? -3.889 22.641 13.977 1 94.88 131 GLU A O 1
ATOM 999 N N . CYS A 1 132 ? -1.972 23.344 13.203 1 95.62 132 CYS A N 1
ATOM 1000 C CA . CYS A 1 132 ? -2.494 23.797 11.914 1 95.62 132 CYS A CA 1
ATOM 1001 C C . CYS A 1 132 ? -2.621 22.641 10.938 1 95.62 132 CYS A C 1
ATOM 1003 O O . CYS A 1 132 ? -2.984 22.844 9.773 1 95.62 132 CYS A O 1
ATOM 1005 N N . SER A 1 133 ? -2.418 21.391 11.383 1 94.56 133 SER A N 1
ATOM 1006 C CA . SER A 1 133 ? -2.482 20.266 10.461 1 94.56 133 SER A CA 1
ATOM 1007 C C . SER A 1 133 ? -3.906 20.016 9.969 1 94.56 133 SER A C 1
ATOM 1009 O O . SER A 1 133 ? -4.125 19.281 9.016 1 94.56 133 SER A O 1
ATOM 1011 N N . PHE A 1 134 ? -4.879 20.672 10.492 1 94.62 134 PHE A N 1
ATOM 1012 C CA . PHE A 1 134 ? -6.27 20.453 10.109 1 94.62 134 PHE A CA 1
ATOM 1013 C C . PHE A 1 134 ? -6.676 21.422 9 1 94.62 134 PHE A C 1
ATOM 1015 O O . PHE A 1 134 ? -7.855 21.547 8.672 1 94.62 134 PHE A O 1
ATOM 1022 N N . ARG A 1 135 ? -5.738 22.141 8.391 1 91.94 135 ARG A N 1
ATOM 1023 C CA . ARG A 1 135 ? -6.027 23.219 7.445 1 91.94 135 ARG A CA 1
ATOM 1024 C C . ARG A 1 135 ? -6.809 22.703 6.246 1 91.94 135 ARG A C 1
ATOM 1026 O O . ARG A 1 135 ? -7.48 23.469 5.551 1 91.94 135 ARG A O 1
ATOM 1033 N N . TYR A 1 136 ? -6.742 21.391 6.027 1 88.31 136 TYR A N 1
ATOM 1034 C CA . TYR A 1 136 ? -7.426 20.844 4.855 1 88.31 136 TYR A CA 1
ATOM 1035 C C . TYR A 1 136 ? -8.742 20.188 5.242 1 88.31 136 TYR A C 1
ATOM 1037 O O . TYR A 1 136 ? -9.43 19.609 4.395 1 88.31 136 TYR A O 1
ATOM 1045 N N . LEU A 1 137 ? -9.016 20.266 6.496 1 90 137 LEU A N 1
ATOM 1046 C CA . LEU A 1 137 ? -10.336 19.812 6.914 1 90 137 LEU A CA 1
ATOM 1047 C C . LEU A 1 137 ? -11.414 20.828 6.523 1 90 137 LEU A C 1
ATOM 1049 O O . LEU A 1 137 ? -11.094 21.953 6.156 1 90 137 LEU A O 1
ATOM 1053 N N . GLY A 1 138 ? -12.672 20.422 6.449 1 81.38 138 GLY A N 1
ATOM 1054 C CA . GLY A 1 138 ? -13.781 21.297 6.148 1 81.38 138 GLY A CA 1
ATOM 1055 C C . GLY A 1 138 ? -14.094 21.391 4.664 1 81.38 138 GLY A C 1
ATOM 1056 O O . GLY A 1 138 ? -14.898 22.219 4.242 1 81.38 138 GLY A O 1
ATOM 1057 N N . ASN A 1 139 ? -13.32 20.625 3.904 1 81.19 139 ASN A N 1
ATOM 1058 C CA . ASN A 1 139 ? -13.719 20.594 2.5 1 81.19 139 ASN A CA 1
ATOM 1059 C C . ASN A 1 139 ? -14.898 19.656 2.273 1 81.19 139 ASN A C 1
ATOM 1061 O O . ASN A 1 139 ? -15.102 18.703 3.033 1 81.19 139 ASN A O 1
ATOM 1065 N N . GLY A 1 140 ? -15.641 20.031 1.254 1 85.06 140 GLY A N 1
ATOM 1066 C CA . GLY A 1 140 ? -16.906 19.344 1.007 1 85.06 140 GLY A CA 1
ATOM 1067 C C . GLY A 1 140 ? -16.75 17.859 0.762 1 85.06 140 GLY A C 1
ATOM 1068 O O . GLY A 1 140 ? -17.609 17.062 1.148 1 85.06 140 GLY A O 1
ATOM 1069 N N . ALA A 1 141 ? -15.633 17.469 0.137 1 88.06 141 ALA A N 1
ATOM 1070 C CA . ALA A 1 141 ? -15.422 16.062 -0.177 1 88.06 141 ALA A CA 1
ATOM 1071 C C . ALA A 1 141 ? -15.172 15.25 1.09 1 88.06 141 ALA A C 1
ATOM 1073 O O . ALA A 1 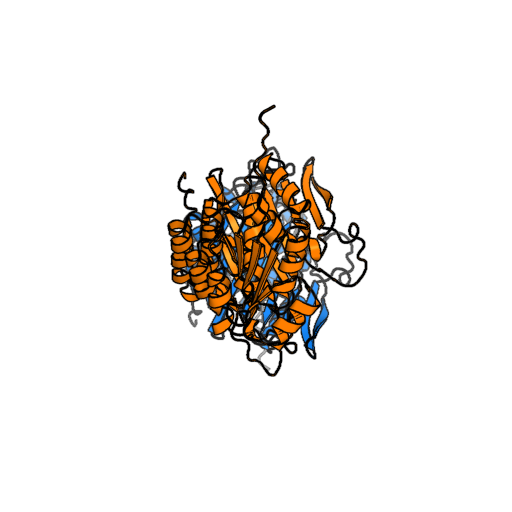141 ? -15.727 14.156 1.256 1 88.06 141 ALA A O 1
ATOM 1074 N N . LEU A 1 142 ? -14.367 15.75 1.981 1 89.75 142 LEU A N 1
ATOM 1075 C CA . LEU A 1 142 ? -14.078 15.078 3.244 1 89.75 142 LEU A CA 1
ATOM 1076 C C . LEU A 1 142 ? -15.328 14.992 4.113 1 89.75 142 LEU A C 1
ATOM 1078 O O . LEU A 1 142 ? -15.594 13.945 4.719 1 89.75 142 LEU A O 1
ATOM 1082 N N . ASP A 1 143 ? -16.047 16.078 4.16 1 91.69 143 ASP A N 1
ATOM 1083 C CA . ASP A 1 143 ? -17.281 16.094 4.926 1 91.69 143 ASP A CA 1
ATOM 1084 C C . ASP A 1 143 ? -18.281 15.062 4.391 1 91.69 143 ASP A C 1
ATOM 1086 O O . ASP A 1 143 ? -18.922 14.344 5.168 1 91.69 143 ASP A O 1
ATOM 1090 N N . ARG A 1 144 ? -18.375 15.047 3.105 1 94.38 144 ARG A N 1
ATOM 1091 C CA . ARG A 1 144 ? -19.266 14.094 2.461 1 94.38 144 ARG A CA 1
ATOM 1092 C C . ARG A 1 144 ? -18.828 12.656 2.736 1 94.38 144 ARG A C 1
ATOM 1094 O O . ARG A 1 144 ? -19.656 11.789 3.023 1 94.38 144 ARG A O 1
ATOM 1101 N N . ALA A 1 145 ? -17.531 12.391 2.652 1 94.62 145 ALA A N 1
ATOM 1102 C CA . ALA A 1 145 ? -17 11.062 2.959 1 94.62 145 ALA A CA 1
ATOM 1103 C C . ALA A 1 145 ? -17.328 10.656 4.391 1 94.62 145 ALA A C 1
ATOM 1105 O O . ALA A 1 145 ? -17.797 9.539 4.625 1 94.62 145 ALA A O 1
ATOM 1106 N N . ARG A 1 146 ? -17.125 11.539 5.309 1 94.06 146 ARG A N 1
ATOM 1107 C CA . ARG A 1 146 ? -17.438 11.273 6.711 1 94.06 146 ARG A CA 1
ATOM 1108 C C . ARG A 1 146 ? -18.922 10.961 6.887 1 94.06 146 ARG A C 1
ATOM 1110 O O . ARG A 1 146 ? -19.281 10.031 7.613 1 94.06 146 ARG A O 1
ATOM 1117 N N . GLN A 1 147 ? -19.734 11.75 6.246 1 95.94 147 GLN A N 1
ATOM 1118 C CA . GLN A 1 147 ? -21.172 11.555 6.32 1 95.94 147 GLN A CA 1
ATOM 1119 C C . GLN A 1 147 ? -21.562 10.172 5.801 1 95.94 147 GLN A C 1
ATOM 1121 O O . GLN A 1 147 ? -22.375 9.477 6.422 1 95.94 147 GLN A O 1
ATOM 1126 N N . LEU A 1 148 ? -21.016 9.797 4.672 1 96.62 148 LEU A N 1
ATOM 1127 C CA . LEU A 1 148 ? -21.328 8.508 4.066 1 96.62 148 LEU A CA 1
ATOM 1128 C C . LEU A 1 148 ? -20.922 7.363 4.98 1 96.62 148 LEU A C 1
ATOM 1130 O O . LEU A 1 148 ? -21.641 6.371 5.109 1 96.62 148 LEU A O 1
ATOM 1134 N N . ILE A 1 149 ? -19.781 7.477 5.621 1 96 149 ILE A N 1
ATOM 1135 C CA . ILE A 1 149 ? -19.312 6.441 6.527 1 96 149 ILE A CA 1
ATOM 1136 C C . ILE A 1 149 ? -20.188 6.387 7.766 1 96 149 ILE A C 1
ATOM 1138 O O . ILE A 1 149 ? -20.625 5.309 8.18 1 96 149 ILE A O 1
ATOM 1142 N N . LYS A 1 150 ? -20.531 7.504 8.312 1 94.5 150 LYS A N 1
ATOM 1143 C CA . LYS A 1 150 ? -21.312 7.598 9.547 1 94.5 150 LYS A CA 1
ATOM 1144 C C . LYS A 1 150 ? -22.734 7.082 9.336 1 94.5 150 LYS A C 1
ATOM 1146 O O . LYS A 1 150 ? -23.312 6.449 10.227 1 94.5 150 LYS A O 1
ATOM 1151 N N . THR A 1 151 ? -23.266 7.328 8.164 1 95.88 151 THR A N 1
ATOM 1152 C CA . THR A 1 151 ? -24.672 6.996 7.926 1 95.88 151 THR A CA 1
ATOM 1153 C C . THR A 1 151 ? -24.797 5.613 7.293 1 95.88 151 THR A C 1
ATOM 1155 O O . THR A 1 151 ? -25.906 5.203 6.902 1 95.88 151 THR A O 1
ATOM 1158 N N . GLY A 1 152 ? -23.672 4.98 7.09 1 94.94 152 GLY A N 1
ATOM 1159 C CA . GLY A 1 152 ? -23.703 3.613 6.605 1 94.94 152 GLY A CA 1
ATOM 1160 C C . GLY A 1 152 ? -23.688 3.518 5.09 1 94.94 152 GLY A C 1
ATOM 1161 O O . GLY A 1 152 ? -24.047 2.484 4.523 1 94.94 152 GLY A O 1
ATOM 1162 N N . GLY A 1 153 ? -23.344 4.559 4.43 1 96.06 153 GLY A N 1
ATOM 1163 C CA . GLY A 1 153 ? -23.328 4.598 2.977 1 96.06 153 GLY A CA 1
ATOM 1164 C C . GLY A 1 153 ? -22.391 3.584 2.357 1 96.06 153 GLY A C 1
ATOM 1165 O O . GLY A 1 153 ? -22.547 3.219 1.19 1 96.06 153 GLY A O 1
ATOM 1166 N N . VAL A 1 154 ? -21.406 3.094 3.135 1 96.75 154 VAL A N 1
ATOM 1167 C CA . VAL A 1 154 ? -20.5 2.086 2.615 1 96.75 154 VAL A CA 1
ATOM 1168 C C . VAL A 1 154 ? -20.547 0.836 3.488 1 96.75 154 VAL A C 1
ATOM 1170 O O . VAL A 1 154 ? -19.688 -0.038 3.389 1 96.75 154 VAL A O 1
ATOM 1173 N N . GLY A 1 155 ? -21.547 0.694 4.387 1 96.31 155 GLY A N 1
ATOM 1174 C CA . GLY A 1 155 ? -21.547 -0.385 5.363 1 96.31 155 GLY A CA 1
ATOM 1175 C C . GLY A 1 155 ? -20.453 -0.253 6.402 1 96.31 155 GLY A C 1
ATOM 1176 O O . GLY A 1 155 ? -20.062 0.859 6.766 1 96.31 155 GLY A O 1
ATOM 1177 N N . SER A 1 156 ? -20.031 -1.353 6.91 1 96.38 156 SER A N 1
ATOM 1178 C CA . SER A 1 156 ? -18.938 -1.34 7.867 1 96.38 156 SER A CA 1
ATOM 1179 C C . SER A 1 156 ? -17.578 -1.198 7.164 1 96.38 156 SER A C 1
ATOM 1181 O O . SER A 1 156 ? -17.281 -1.965 6.25 1 96.38 156 SER A O 1
ATOM 1183 N N . VAL A 1 157 ? -16.812 -0.235 7.559 1 97.56 157 VAL A N 1
ATOM 1184 C CA . VAL A 1 157 ? -15.477 -0.053 6.992 1 97.56 157 VAL A CA 1
ATOM 1185 C C . VAL A 1 157 ? -14.578 -1.216 7.406 1 97.56 157 VAL A C 1
ATOM 1187 O O . VAL A 1 157 ? -14.508 -1.567 8.586 1 97.56 157 VAL A O 1
ATOM 1190 N N . TYR A 1 158 ? -13.852 -1.843 6.41 1 97.31 158 TYR A N 1
ATOM 1191 C CA . TYR A 1 158 ? -12.992 -2.959 6.789 1 97.31 158 TYR A CA 1
ATOM 1192 C C . TYR A 1 158 ? -11.562 -2.74 6.297 1 97.31 158 TYR A C 1
ATOM 1194 O O . TYR A 1 158 ? -10.664 -3.516 6.625 1 97.31 158 TYR A O 1
ATOM 1202 N N . HIS A 1 159 ? -11.328 -1.658 5.547 1 97.56 159 HIS A N 1
ATOM 1203 C CA . HIS A 1 159 ? -10.008 -1.403 4.984 1 97.56 159 HIS A CA 1
ATOM 1204 C C . HIS A 1 159 ? -9.859 0.053 4.555 1 97.56 159 HIS A C 1
ATOM 1206 O O . HIS A 1 159 ? -10.828 0.67 4.105 1 97.56 159 HIS A O 1
ATOM 1212 N N . ALA A 1 160 ? -8.68 0.604 4.711 1 97.38 160 ALA A N 1
ATOM 1213 C CA . ALA A 1 160 ? -8.367 1.938 4.207 1 97.38 160 ALA A CA 1
ATOM 1214 C C . ALA A 1 160 ? -6.934 2.006 3.695 1 97.38 160 ALA A C 1
ATOM 1216 O O . ALA A 1 160 ? -6.074 1.232 4.129 1 97.38 160 ALA A O 1
ATOM 1217 N N . ARG A 1 161 ? -6.652 2.908 2.787 1 95.12 161 ARG A N 1
ATOM 1218 C CA . ARG A 1 161 ? -5.309 3.117 2.264 1 95.12 161 ARG A CA 1
ATOM 1219 C C . ARG A 1 161 ? -5.109 4.566 1.826 1 95.12 161 ARG A C 1
ATOM 1221 O O . ARG A 1 161 ? -6.047 5.211 1.359 1 95.12 161 ARG A O 1
ATOM 1228 N N . PHE A 1 162 ? -3.938 5.059 2.037 1 95.75 162 PHE A N 1
ATOM 1229 C CA . PHE A 1 162 ? -3.512 6.371 1.567 1 95.75 162 PHE A CA 1
ATOM 1230 C C . PHE A 1 162 ? -2.168 6.281 0.854 1 95.75 162 PHE A C 1
ATOM 1232 O O . PHE A 1 162 ? -1.188 5.797 1.423 1 95.75 162 PHE A O 1
ATOM 1239 N N . VAL A 1 163 ? -2.055 6.707 -0.403 1 93.31 163 VAL A N 1
ATOM 1240 C CA . VAL A 1 163 ? -0.816 6.805 -1.168 1 93.31 163 VAL A CA 1
ATOM 1241 C C . VAL A 1 163 ? -0.754 8.156 -1.875 1 93.31 163 VAL A C 1
ATOM 1243 O O . VAL A 1 163 ? -1.695 8.547 -2.572 1 93.31 163 VAL A O 1
ATOM 1246 N N . ASN A 1 164 ? 0.24 8.844 -1.659 1 92.75 164 ASN A N 1
ATOM 1247 C CA . ASN A 1 164 ? 0.538 10.062 -2.406 1 92.75 164 ASN A CA 1
ATOM 1248 C C . ASN A 1 164 ? 2.016 10.141 -2.783 1 92.75 164 ASN A C 1
ATOM 1250 O O . ASN A 1 164 ? 2.857 10.469 -1.944 1 92.75 164 ASN A O 1
ATOM 1254 N N . ARG A 1 165 ? 2.336 9.836 -3.992 1 92.06 165 ARG A N 1
ATOM 1255 C CA . ARG A 1 165 ? 3.689 9.828 -4.535 1 92.06 165 ARG A CA 1
ATOM 1256 C C . ARG A 1 165 ? 3.865 10.906 -5.598 1 92.06 165 ARG A C 1
ATOM 1258 O O . ARG A 1 165 ? 3.252 10.836 -6.668 1 92.06 165 ARG A O 1
ATOM 1265 N N . GLN A 1 166 ? 4.703 11.844 -5.312 1 89 166 GLN A N 1
ATOM 1266 C CA . GLN A 1 166 ? 5.012 12.945 -6.215 1 89 166 GLN A CA 1
ATOM 1267 C C . GLN A 1 166 ? 6.508 13.023 -6.5 1 89 166 GLN A C 1
ATOM 1269 O O . GLN A 1 166 ? 7.273 13.555 -5.691 1 89 166 GLN A O 1
ATOM 1274 N N . PRO A 1 167 ? 7.07 12.562 -7.559 1 87.81 167 PRO A N 1
ATOM 1275 C CA . PRO A 1 167 ? 8.5 12.336 -7.789 1 87.81 167 PRO A CA 1
ATOM 1276 C C . PRO A 1 167 ? 9.328 13.617 -7.668 1 87.81 167 PRO A C 1
ATOM 1278 O O . PRO A 1 167 ? 10.5 13.562 -7.285 1 87.81 167 PRO A O 1
ATOM 1281 N N . ARG A 1 168 ? 8.828 14.758 -8.023 1 86.25 168 ARG A N 1
ATOM 1282 C CA . ARG A 1 168 ? 9.695 15.93 -8.062 1 86.25 168 ARG A CA 1
ATOM 1283 C C . ARG A 1 168 ? 9.219 17 -7.086 1 86.25 168 ARG A C 1
ATOM 1285 O O . ARG A 1 168 ? 9.695 18.141 -7.129 1 86.25 168 ARG A O 1
ATOM 1292 N N . ALA A 1 169 ? 8.375 16.484 -6.254 1 80.5 169 ALA A N 1
ATOM 1293 C CA . ALA A 1 169 ? 8.047 17.344 -5.125 1 80.5 169 ALA A CA 1
ATOM 1294 C C . ALA A 1 169 ? 9.078 17.203 -4.008 1 80.5 169 ALA A C 1
ATOM 1296 O O . ALA A 1 169 ? 9.734 16.172 -3.889 1 80.5 169 ALA A O 1
ATOM 1297 N N . ARG A 1 170 ? 9.438 18.328 -3.385 1 76.44 170 ARG A N 1
ATOM 1298 C CA . ARG A 1 170 ? 10.312 18.266 -2.217 1 76.44 170 ARG A CA 1
ATOM 1299 C C . ARG A 1 170 ? 9.617 18.859 -0.993 1 76.44 170 ARG A C 1
ATOM 1301 O O . ARG A 1 170 ? 8.914 19.875 -1.099 1 76.44 170 ARG A O 1
ATOM 1308 N N . ALA A 1 171 ? 9.898 18.141 0.087 1 70.31 171 ALA A N 1
ATOM 1309 C CA . ALA A 1 171 ? 9.305 18.594 1.347 1 70.31 171 ALA A CA 1
ATOM 1310 C C . ALA A 1 171 ? 9.602 20.062 1.596 1 70.31 171 ALA A C 1
ATOM 1312 O O . ALA A 1 171 ? 10.766 20.469 1.633 1 70.31 171 ALA A O 1
ATOM 1313 N N . GLY A 1 172 ? 8.648 20.844 1.583 1 75.69 172 GLY A N 1
ATOM 1314 C CA . GLY A 1 172 ? 8.703 22.219 2.049 1 75.69 172 GLY A CA 1
ATOM 1315 C C . GLY A 1 172 ? 9.219 23.188 0.995 1 75.69 172 GLY A C 1
ATOM 1316 O O . GLY A 1 172 ? 8.617 24.234 0.766 1 75.69 172 GLY A O 1
ATOM 1317 N N . ILE A 1 173 ? 10.227 22.75 0.233 1 80.06 173 ILE A N 1
ATOM 1318 C CA . ILE A 1 173 ? 10.914 23.75 -0.584 1 80.06 173 ILE A CA 1
ATOM 1319 C C . ILE A 1 173 ? 10.172 23.938 -1.905 1 80.06 173 ILE A C 1
ATOM 1321 O O . ILE A 1 173 ? 10.477 24.859 -2.674 1 80.06 173 ILE A O 1
ATOM 1325 N N . GLU A 1 174 ? 9.219 23.125 -2.115 1 76.88 174 GLU A N 1
ATOM 1326 C CA . GLU A 1 174 ? 8.352 23.328 -3.275 1 76.88 174 GLU A CA 1
ATOM 1327 C C . GLU A 1 174 ? 7.582 24.641 -3.174 1 76.88 174 GLU A C 1
ATOM 1329 O O . GLU A 1 174 ? 7.371 25.312 -4.18 1 76.88 174 GLU A O 1
ATOM 1334 N N . TYR A 1 175 ? 7.246 24.969 -2.004 1 75.88 175 TYR A N 1
ATOM 1335 C CA . TYR A 1 175 ? 6.422 26.156 -1.781 1 75.88 175 TYR A CA 1
ATOM 1336 C C . TYR A 1 175 ? 7.227 27.266 -1.109 1 75.88 175 TYR A C 1
ATOM 1338 O O . TYR A 1 175 ? 6.848 28.438 -1.164 1 75.88 175 TYR A O 1
ATOM 1346 N N . GLN A 1 176 ? 8.297 26.828 -0.454 1 81.5 176 GLN A N 1
ATOM 1347 C CA . GLN A 1 176 ? 9.211 27.766 0.19 1 81.5 176 GLN A CA 1
ATOM 1348 C C . GLN A 1 176 ? 10.656 27.469 -0.194 1 81.5 176 GLN A C 1
ATOM 1350 O O . GLN A 1 176 ? 11.445 27.016 0.638 1 81.5 176 GLN A O 1
ATOM 1355 N N . PRO A 1 177 ? 10.992 27.812 -1.358 1 81.38 177 PRO A N 1
ATOM 1356 C CA . PRO A 1 177 ? 12.281 27.391 -1.908 1 81.38 177 PRO A CA 1
ATOM 1357 C C . PRO A 1 177 ? 13.469 27.859 -1.066 1 81.38 177 PRO A C 1
ATOM 1359 O O . PRO A 1 177 ? 14.523 27.234 -1.069 1 81.38 177 PRO A O 1
ATOM 1362 N N . SER A 1 178 ? 13.273 28.953 -0.367 1 82.62 178 SER A N 1
ATOM 1363 C CA . SER A 1 178 ? 14.383 29.516 0.401 1 82.62 178 SER A CA 1
ATOM 1364 C C . SER A 1 178 ? 14.508 28.844 1.764 1 82.62 178 SER A C 1
ATOM 1366 O O . SER A 1 178 ? 15.523 28.984 2.443 1 82.62 178 SER A O 1
ATOM 1368 N N . SER A 1 179 ? 13.578 28.078 2.166 1 87.94 179 SER A N 1
ATOM 1369 C CA . SER A 1 179 ? 13.547 27.453 3.484 1 87.94 179 SER A CA 1
ATOM 1370 C C . SER A 1 179 ? 14.203 26.078 3.463 1 87.94 179 SER A C 1
ATOM 1372 O O . SER A 1 179 ? 13.539 25.062 3.693 1 87.94 179 SER A O 1
ATOM 1374 N N . ARG A 1 180 ? 15.5 26.094 3.443 1 90.38 180 ARG A N 1
ATOM 1375 C CA . ARG A 1 180 ? 16.25 24.859 3.242 1 90.38 180 ARG A CA 1
ATOM 1376 C C . ARG A 1 180 ? 16.281 24.016 4.516 1 90.38 180 ARG A C 1
ATOM 1378 O O . ARG A 1 180 ? 16.641 22.844 4.48 1 90.38 180 ARG A O 1
ATOM 1385 N N . TRP A 1 181 ? 15.852 24.672 5.594 1 91.38 181 TRP A N 1
ATOM 1386 C CA . TRP A 1 181 ? 15.82 23.938 6.855 1 91.38 181 TRP A CA 1
ATOM 1387 C C . TRP A 1 181 ? 14.867 22.75 6.766 1 91.38 181 TRP A C 1
ATOM 1389 O O . TRP A 1 181 ? 15.008 21.781 7.516 1 91.38 181 TRP A O 1
ATOM 1399 N N . PHE A 1 182 ? 13.961 22.719 5.754 1 93.12 182 PHE A N 1
ATOM 1400 C CA . PHE A 1 182 ? 13.039 21.625 5.531 1 93.12 182 PHE A CA 1
ATOM 1401 C C . PHE A 1 182 ? 13.797 20.328 5.246 1 93.12 182 PHE A C 1
ATOM 1403 O O . PHE A 1 182 ? 13.273 19.234 5.488 1 93.12 182 PHE A O 1
ATOM 1410 N N . LEU A 1 183 ? 15.008 20.5 4.758 1 93.62 183 LEU A N 1
ATOM 1411 C CA . LEU A 1 183 ? 15.75 19.344 4.242 1 93.62 183 LEU A CA 1
ATOM 1412 C C . LEU A 1 183 ? 16.75 18.828 5.277 1 93.62 183 LEU A C 1
ATOM 1414 O O . LEU A 1 183 ? 17.469 17.875 5.023 1 93.62 183 LEU A O 1
ATOM 1418 N N . GLN A 1 184 ? 16.75 19.469 6.449 1 94.31 184 GLN A N 1
ATOM 1419 C CA . GLN A 1 184 ? 17.719 19.156 7.5 1 94.31 184 GLN A CA 1
ATOM 1420 C C . GLN A 1 184 ? 17.016 18.562 8.719 1 94.31 184 GLN A C 1
ATOM 1422 O O . GLN A 1 184 ? 16.25 19.25 9.406 1 94.31 184 GLN A O 1
ATOM 1427 N N . LYS A 1 185 ? 17.312 17.375 9.047 1 94.44 185 LYS A N 1
ATOM 1428 C CA . LYS A 1 185 ? 16.625 16.641 10.102 1 94.44 185 LYS A CA 1
ATOM 1429 C C . LYS A 1 185 ? 16.75 17.359 11.445 1 94.44 185 LYS A C 1
ATOM 1431 O O . LYS A 1 185 ? 15.797 17.422 12.211 1 94.44 185 LYS A O 1
ATOM 1436 N N . GLU A 1 186 ? 17.891 17.922 11.688 1 93.38 186 GLU A N 1
ATOM 1437 C CA . GLU A 1 186 ? 18.141 18.578 12.961 1 93.38 186 GLU A CA 1
ATOM 1438 C C . GLU A 1 186 ? 17.25 19.812 13.141 1 93.38 186 GLU A C 1
ATOM 1440 O O . GLU A 1 186 ? 16.984 20.219 14.273 1 93.38 186 GLU A O 1
ATOM 1445 N N . LYS A 1 187 ? 16.781 20.328 12.055 1 93.31 187 LYS A N 1
ATOM 1446 C CA . LYS A 1 187 ? 15.977 21.547 12.117 1 93.31 187 LYS A CA 1
ATOM 1447 C C . LYS A 1 187 ? 14.492 21.25 11.93 1 93.31 187 LYS A C 1
ATOM 1449 O O . LYS A 1 187 ? 13.656 21.719 12.695 1 93.31 187 LYS A O 1
ATOM 1454 N N . SER A 1 188 ? 14.203 20.375 10.977 1 93.94 188 SER A N 1
ATOM 1455 C CA . SER A 1 188 ? 12.812 20.094 10.641 1 93.94 188 SER A CA 1
ATOM 1456 C C . SER A 1 188 ? 12.234 19 11.531 1 93.94 188 SER A C 1
ATOM 1458 O O . SER A 1 188 ? 11.016 18.875 11.664 1 93.94 188 SER A O 1
ATOM 1460 N N . GLY A 1 189 ? 13.117 18.188 12.117 1 94.44 189 GLY A N 1
ATOM 1461 C CA . GLY A 1 189 ? 12.68 17.047 12.914 1 94.44 189 GLY A CA 1
ATOM 1462 C C . GLY A 1 189 ? 12.383 15.82 12.07 1 94.44 189 GLY A C 1
ATOM 1463 O O . GLY A 1 189 ? 12.367 14.703 12.586 1 94.44 189 GLY A O 1
ATOM 1464 N N . GLY A 1 190 ? 12.117 16.016 10.836 1 95.38 190 GLY A N 1
ATOM 1465 C CA . GLY A 1 190 ? 11.766 14.961 9.906 1 95.38 190 GLY A CA 1
ATOM 1466 C C . GLY A 1 190 ? 11.461 15.469 8.508 1 95.38 190 GLY A C 1
ATOM 1467 O O . GLY A 1 190 ? 11.5 16.672 8.258 1 95.38 190 GLY A O 1
ATOM 1468 N N . GLY A 1 191 ? 11.219 14.547 7.633 1 95 191 GLY A N 1
ATOM 1469 C CA . GLY A 1 191 ? 10.992 14.883 6.238 1 95 191 GLY A CA 1
ATOM 1470 C C . GLY A 1 191 ? 9.523 14.883 5.848 1 95 191 GLY A C 1
ATOM 1471 O O . GLY A 1 191 ? 8.711 15.555 6.484 1 95 191 GLY A O 1
ATOM 1472 N N . THR A 1 192 ? 9.219 14.102 4.801 1 94.75 192 THR A N 1
ATOM 1473 C CA . THR A 1 192 ? 7.891 14.109 4.195 1 94.75 192 THR A CA 1
ATOM 1474 C C . THR A 1 192 ? 6.828 13.711 5.219 1 94.75 192 THR A C 1
ATOM 1476 O O . THR A 1 192 ? 5.68 14.148 5.129 1 94.75 192 THR A O 1
ATOM 1479 N N . ILE A 1 193 ? 7.094 12.953 6.289 1 96.62 193 ILE A N 1
ATOM 1480 C CA . ILE A 1 193 ? 6.129 12.578 7.316 1 96.62 193 ILE A CA 1
ATOM 1481 C C . ILE A 1 193 ? 5.684 13.82 8.094 1 96.62 193 ILE A C 1
ATOM 1483 O O . ILE A 1 193 ? 4.488 14.102 8.188 1 96.62 193 ILE A O 1
ATOM 1487 N N . PHE A 1 194 ? 6.645 14.617 8.523 1 95.81 194 PHE A N 1
ATOM 1488 C CA . PHE A 1 194 ? 6.324 15.805 9.305 1 95.81 194 PHE A CA 1
ATOM 1489 C C . PHE A 1 194 ? 5.828 16.922 8.398 1 95.81 194 PHE A C 1
ATOM 1491 O O . PHE A 1 194 ? 5.047 17.781 8.82 1 95.81 194 PHE A O 1
ATOM 1498 N N . ASP A 1 195 ? 6.227 16.875 7.168 1 93.56 195 ASP A N 1
ATOM 1499 C CA . ASP A 1 195 ? 5.832 17.953 6.258 1 93.56 195 ASP A CA 1
ATOM 1500 C C . ASP A 1 195 ? 4.438 17.703 5.695 1 93.56 195 ASP A C 1
ATOM 1502 O O . ASP A 1 195 ? 3.592 18.594 5.703 1 93.56 195 ASP A O 1
ATOM 1506 N N . TRP A 1 196 ? 4.172 16.469 5.258 1 92.69 196 TRP A N 1
ATOM 1507 C CA . TRP A 1 196 ? 2.908 16.188 4.586 1 92.69 196 TRP A CA 1
ATOM 1508 C C . TRP A 1 196 ? 2.113 15.125 5.344 1 92.69 196 TRP A C 1
ATOM 1510 O O . TRP A 1 196 ? 0.881 15.156 5.355 1 92.69 196 TRP A O 1
ATOM 1520 N N . GLY A 1 197 ? 2.793 14.219 5.961 1 95.25 197 GLY A N 1
ATOM 1521 C CA . GLY A 1 197 ? 2.143 13.102 6.633 1 95.25 197 GLY A CA 1
ATOM 1522 C C . GLY A 1 197 ? 1.172 13.539 7.711 1 95.25 197 GLY A C 1
ATOM 1523 O O . GLY A 1 197 ? 0.132 12.914 7.91 1 95.25 197 GLY A O 1
ATOM 1524 N N . VAL A 1 198 ? 1.504 14.625 8.391 1 96.38 198 VAL A N 1
ATOM 1525 C CA . VAL A 1 198 ? 0.634 15.117 9.453 1 96.38 198 VAL A CA 1
ATOM 1526 C C . VAL A 1 198 ? -0.712 15.539 8.859 1 96.38 198 VAL A C 1
ATOM 1528 O O . VAL A 1 198 ? -1.757 15.344 9.484 1 96.38 198 VAL A O 1
ATOM 1531 N N . TYR A 1 199 ? -0.697 16.125 7.617 1 94.06 199 TYR A N 1
ATOM 1532 C CA . TYR A 1 199 ? -1.941 16.484 6.945 1 94.06 199 TYR A CA 1
ATOM 1533 C C . TYR A 1 199 ? -2.717 15.242 6.535 1 94.06 199 TYR A C 1
ATOM 1535 O O . TYR A 1 199 ? -3.936 15.172 6.719 1 94.06 199 TYR A O 1
ATOM 1543 N N . ASP A 1 200 ? -1.994 14.273 6.008 1 95.12 200 ASP A N 1
ATOM 1544 C CA . ASP A 1 200 ? -2.615 13.031 5.547 1 95.12 200 ASP A CA 1
ATOM 1545 C C . ASP A 1 200 ? -3.373 12.344 6.676 1 95.12 200 ASP A C 1
ATOM 1547 O O . ASP A 1 200 ? -4.555 12.023 6.535 1 95.12 200 ASP A O 1
ATOM 1551 N N . LEU A 1 201 ? -2.686 12.18 7.805 1 96.94 201 LEU A N 1
ATOM 1552 C CA . LEU A 1 201 ? -3.262 11.438 8.922 1 96.94 201 LEU A CA 1
ATOM 1553 C C . LEU A 1 201 ? -4.395 12.227 9.57 1 96.94 201 LEU A C 1
ATOM 1555 O O . LEU A 1 201 ? -5.422 11.648 9.945 1 96.94 201 LEU A O 1
ATOM 1559 N N . THR A 1 202 ? -4.223 13.547 9.641 1 96.12 202 THR A N 1
ATOM 1560 C CA . THR A 1 202 ? -5.289 14.367 10.195 1 96.12 202 THR A CA 1
ATOM 1561 C C . THR A 1 202 ? -6.559 14.25 9.359 1 96.12 202 THR A C 1
ATOM 1563 O O . THR A 1 202 ? -7.652 14.07 9.906 1 96.12 202 THR A O 1
ATOM 1566 N N . MET A 1 203 ? -6.406 14.297 8.07 1 93.5 203 MET A N 1
ATOM 1567 C CA . MET A 1 203 ? -7.555 14.195 7.176 1 93.5 203 MET A CA 1
ATOM 1568 C C . MET A 1 203 ? -8.203 12.82 7.273 1 93.5 203 MET A C 1
ATOM 1570 O O . MET A 1 203 ? -9.422 12.719 7.43 1 93.5 203 MET A O 1
ATOM 1574 N N . LEU A 1 204 ? -7.453 11.805 7.258 1 94.88 204 LEU A N 1
ATOM 1575 C CA . LEU A 1 204 ? -7.992 10.453 7.293 1 94.88 204 LEU A CA 1
ATOM 1576 C C . LEU A 1 204 ? -8.625 10.148 8.648 1 94.88 204 LEU A C 1
ATOM 1578 O O . LEU A 1 204 ? -9.664 9.484 8.719 1 94.88 204 LEU A O 1
ATOM 1582 N N . PHE A 1 205 ? -7.988 10.633 9.734 1 96.31 205 PHE A N 1
ATOM 1583 C CA . PHE A 1 205 ? -8.5 10.383 11.078 1 96.31 205 PHE A CA 1
ATOM 1584 C C . PHE A 1 205 ? -9.773 11.188 11.328 1 96.31 205 PHE A C 1
ATOM 1586 O O . PHE A 1 205 ? -10.594 10.82 12.172 1 96.31 205 PHE A O 1
ATOM 1593 N N . ASP A 1 206 ? -9.898 12.297 10.586 1 93.62 206 ASP A N 1
ATOM 1594 C CA . ASP A 1 206 ? -11.156 13.039 10.656 1 93.62 206 ASP A CA 1
ATOM 1595 C C . ASP A 1 206 ? -12.305 12.242 10.055 1 93.62 206 ASP A C 1
ATOM 1597 O O . ASP A 1 206 ? -13.445 12.328 10.523 1 93.62 206 ASP A O 1
ATOM 1601 N N . VAL A 1 207 ? -11.992 11.461 9.07 1 93.94 207 VAL A N 1
ATOM 1602 C CA . VAL A 1 207 ? -13 10.695 8.344 1 93.94 207 VAL A CA 1
ATOM 1603 C C . VAL A 1 207 ? -13.266 9.375 9.055 1 93.94 207 VAL A C 1
ATOM 1605 O O . VAL A 1 207 ? -14.422 9.008 9.281 1 93.94 207 VAL A O 1
ATOM 1608 N N . LEU A 1 208 ? -12.258 8.703 9.523 1 96.12 208 LEU A N 1
ATOM 1609 C CA . LEU A 1 208 ? -12.375 7.352 10.055 1 96.12 208 LEU A CA 1
ATOM 1610 C C . LEU A 1 208 ? -12.594 7.375 11.562 1 96.12 208 LEU A C 1
ATOM 1612 O O . LEU A 1 208 ? -13.125 6.422 12.133 1 96.12 208 LEU A O 1
ATOM 1616 N N . ARG A 1 209 ? -12.023 8.367 12.242 1 94.25 209 ARG A N 1
ATOM 1617 C CA . ARG A 1 209 ? -12.195 8.625 13.664 1 94.25 209 ARG A CA 1
ATOM 1618 C C . ARG A 1 209 ? -11.672 7.457 14.5 1 94.25 209 ARG A C 1
ATOM 1620 O O . ARG A 1 209 ? -12.375 6.938 15.367 1 94.25 209 ARG A O 1
ATOM 1627 N N . PRO A 1 210 ? -10.469 7.113 14.312 1 98.06 210 PRO A N 1
ATOM 1628 C CA . PRO A 1 210 ? -9.914 6.02 15.109 1 98.06 210 PRO A CA 1
ATOM 1629 C C . PRO A 1 210 ? -9.727 6.395 16.578 1 98.06 210 PRO A C 1
ATOM 1631 O O . PRO A 1 210 ? -9.461 7.555 16.891 1 98.06 210 PRO A O 1
ATOM 1634 N N . VAL A 1 211 ? -9.812 5.363 17.484 1 98.19 211 VAL A N 1
ATOM 1635 C CA . VAL A 1 211 ? -9.602 5.566 18.922 1 98.19 211 VAL A CA 1
ATOM 1636 C C . VAL A 1 211 ? -8.305 4.883 19.344 1 98.19 211 VAL A C 1
ATOM 1638 O O . VAL A 1 211 ? -7.891 4.996 20.5 1 98.19 211 VAL A O 1
ATOM 1641 N N . ALA A 1 212 ? -7.672 4.164 18.484 1 98.75 212 ALA A N 1
ATOM 1642 C CA . ALA A 1 212 ? -6.348 3.582 18.688 1 98.75 212 ALA A CA 1
ATOM 1643 C C . ALA A 1 212 ? -5.68 3.264 17.344 1 98.75 212 ALA A C 1
ATOM 1645 O O . ALA A 1 212 ? -6.355 3.15 16.312 1 98.75 212 ALA A O 1
ATOM 1646 N N . ALA A 1 213 ? -4.422 3.186 17.328 1 98.81 213 ALA A N 1
ATOM 1647 C CA . ALA A 1 213 ? -3.623 2.822 16.156 1 98.81 213 ALA A CA 1
ATOM 1648 C C . ALA A 1 213 ? -2.42 1.972 16.562 1 98.81 213 ALA A C 1
ATOM 1650 O O . ALA A 1 213 ? -1.789 2.227 17.594 1 98.81 213 ALA A O 1
ATOM 1651 N N . THR A 1 214 ? -2.141 0.949 15.859 1 98.69 214 THR A N 1
ATOM 1652 C CA . THR A 1 214 ? -0.898 0.194 15.984 1 98.69 214 THR A CA 1
ATOM 1653 C C . THR A 1 214 ? -0.092 0.263 14.688 1 98.69 214 THR A C 1
ATOM 1655 O O . THR A 1 214 ? -0.57 -0.152 13.633 1 98.69 214 THR A O 1
ATOM 1658 N N . VAL A 1 215 ? 1.099 0.833 14.789 1 98.75 215 VAL A N 1
ATOM 1659 C CA . VAL A 1 215 ? 2.041 0.786 13.68 1 98.75 215 VAL A CA 1
ATOM 1660 C C . VAL A 1 215 ? 2.803 -0.538 13.695 1 98.75 215 VAL A C 1
ATOM 1662 O O . VAL A 1 215 ? 3.625 -0.772 14.586 1 98.75 215 VAL A O 1
ATOM 1665 N N . HIS A 1 216 ? 2.566 -1.354 12.695 1 98.44 216 HIS A N 1
ATOM 1666 C CA . HIS A 1 216 ? 3.186 -2.674 12.672 1 98.44 216 HIS A CA 1
ATOM 1667 C C . HIS A 1 216 ? 4.578 -2.619 12.047 1 98.44 216 HIS A C 1
ATOM 1669 O O . HIS A 1 216 ? 5.477 -3.357 12.461 1 98.44 216 HIS A O 1
ATOM 1675 N N . HIS A 1 217 ? 4.68 -1.786 11.047 1 98.12 217 HIS A N 1
ATOM 1676 C CA . HIS A 1 217 ? 5.93 -1.629 10.305 1 98.12 217 HIS A CA 1
ATOM 1677 C C . HIS A 1 217 ? 5.98 -0.282 9.594 1 98.12 217 HIS A C 1
ATOM 1679 O O . HIS A 1 217 ? 4.988 0.147 9 1 98.12 217 HIS A O 1
ATOM 1685 N N . ALA A 1 218 ? 7.129 0.368 9.711 1 98.69 218 ALA A N 1
ATOM 1686 C CA . ALA A 1 218 ? 7.371 1.61 8.984 1 98.69 218 ALA A CA 1
ATOM 1687 C C . ALA A 1 218 ? 8.773 1.634 8.391 1 98.69 218 ALA A C 1
ATOM 1689 O O . ALA A 1 218 ? 9.664 0.91 8.852 1 98.69 218 ALA A O 1
ATOM 1690 N N . TRP A 1 219 ? 8.961 2.393 7.32 1 98.31 219 TRP A N 1
ATOM 1691 C CA . TRP A 1 219 ? 10.25 2.512 6.648 1 98.31 219 TRP A CA 1
ATOM 1692 C C . TRP A 1 219 ? 10.461 3.928 6.125 1 98.31 219 TRP A C 1
ATOM 1694 O O . TRP A 1 219 ? 9.5 4.664 5.902 1 98.31 219 TRP A O 1
ATOM 1704 N N . LEU A 1 220 ? 11.727 4.328 6.008 1 97.69 220 LEU A N 1
ATOM 1705 C CA . LEU A 1 220 ? 12.156 5.621 5.488 1 97.69 220 LEU A CA 1
ATOM 1706 C C . LEU A 1 220 ? 13.188 5.445 4.379 1 97.69 220 LEU A C 1
ATOM 1708 O O . LEU A 1 220 ? 14.016 4.535 4.434 1 97.69 220 LEU A O 1
ATOM 1712 N N . ALA A 1 221 ? 13.102 6.34 3.357 1 96.69 221 ALA A N 1
ATOM 1713 C CA . ALA A 1 221 ? 14.117 6.371 2.307 1 96.69 221 ALA A CA 1
ATOM 1714 C C . ALA A 1 221 ? 14.422 7.805 1.886 1 96.69 221 ALA A C 1
ATOM 1716 O O . ALA A 1 221 ? 13.562 8.688 1.974 1 96.69 221 ALA A O 1
ATOM 1717 N N . THR A 1 222 ? 15.648 8.016 1.482 1 95.25 222 THR A N 1
ATOM 1718 C CA . THR A 1 222 ? 16.125 9.32 1.016 1 95.25 222 THR A CA 1
ATOM 1719 C C . THR A 1 222 ? 16.875 9.18 -0.305 1 95.25 222 THR A C 1
ATOM 1721 O O . THR A 1 222 ? 18.062 9.461 -0.376 1 95.25 222 THR A O 1
ATOM 1724 N N . PRO A 1 223 ? 16.141 8.781 -1.332 1 93.69 223 PRO A N 1
ATOM 1725 C CA . PRO A 1 223 ? 16.844 8.711 -2.621 1 93.69 223 PRO A CA 1
ATOM 1726 C C . PRO A 1 223 ? 17.281 10.086 -3.131 1 93.69 223 PRO A C 1
ATOM 1728 O O . PRO A 1 223 ? 16.562 11.07 -2.957 1 93.69 223 PRO A O 1
ATOM 1731 N N . LYS A 1 224 ? 18.406 10.125 -3.695 1 92.5 224 LYS A N 1
ATOM 1732 C CA . LYS A 1 224 ? 18.891 11.352 -4.328 1 92.5 224 LYS A CA 1
ATOM 1733 C C . LYS A 1 224 ? 18.375 11.469 -5.762 1 92.5 224 LYS A C 1
ATOM 1735 O O . LYS A 1 224 ? 18.344 10.477 -6.492 1 92.5 224 LYS A O 1
ATOM 1740 N N . THR A 1 225 ? 17.984 12.648 -6.125 1 92.75 225 THR A N 1
ATOM 1741 C CA . THR A 1 225 ? 17.547 12.898 -7.492 1 92.75 225 THR A CA 1
ATOM 1742 C C . THR A 1 225 ? 18.266 14.109 -8.078 1 92.75 225 THR A C 1
ATOM 1744 O O . THR A 1 225 ? 18.906 14.875 -7.348 1 92.75 225 THR A O 1
ATOM 1747 N N . GLY A 1 226 ? 18.172 14.234 -9.383 1 91.25 226 GLY A N 1
ATOM 1748 C CA . GLY A 1 226 ? 18.766 15.375 -10.055 1 91.25 226 GLY A CA 1
ATOM 1749 C C . GLY A 1 226 ? 18.062 16.688 -9.75 1 91.25 226 GLY A C 1
ATOM 1750 O O . GLY A 1 226 ? 18.594 17.766 -10.039 1 91.25 226 GLY A O 1
ATOM 1751 N N . ALA A 1 227 ? 16.906 16.609 -9.117 1 88.38 227 ALA A N 1
ATOM 1752 C CA . ALA A 1 227 ? 16.156 17.812 -8.781 1 88.38 227 ALA A CA 1
ATOM 1753 C C . ALA A 1 227 ? 16.609 18.375 -7.434 1 88.38 227 ALA A C 1
ATOM 1755 O O . ALA A 1 227 ? 16.203 19.484 -7.047 1 88.38 227 ALA A O 1
ATOM 1756 N N . ASP A 1 228 ? 17.406 17.609 -6.672 1 90.69 228 ASP A N 1
ATOM 1757 C CA . ASP A 1 228 ? 17.859 18.047 -5.355 1 90.69 228 ASP A CA 1
ATOM 1758 C C . ASP A 1 228 ? 18.719 19.297 -5.465 1 90.69 228 ASP A C 1
ATOM 1760 O O . ASP A 1 228 ? 19.516 19.438 -6.387 1 90.69 228 ASP A O 1
ATOM 1764 N N . PRO A 1 229 ? 18.453 20.203 -4.508 1 89.44 229 PRO A N 1
ATOM 1765 C CA . PRO A 1 229 ? 19.359 21.359 -4.512 1 89.44 229 PRO A CA 1
ATOM 1766 C C . PRO A 1 229 ? 20.812 20.953 -4.266 1 89.44 229 PRO A C 1
ATOM 1768 O O . PRO A 1 229 ? 21.109 20.25 -3.301 1 89.44 229 PRO A O 1
ATOM 1771 N N . PRO A 1 230 ? 21.672 21.406 -5.133 1 87.19 230 PRO A N 1
ATOM 1772 C CA . PRO A 1 230 ? 23.062 20.953 -5.047 1 87.19 230 PRO A CA 1
ATOM 1773 C C . PRO A 1 230 ? 23.766 21.469 -3.799 1 87.19 230 PRO A C 1
ATOM 1775 O O . PRO A 1 230 ? 24.734 20.844 -3.332 1 87.19 230 PRO A O 1
ATOM 1778 N N . GLU A 1 231 ? 23.281 22.5 -3.244 1 88.12 231 GLU A N 1
ATOM 1779 C CA . GLU A 1 231 ? 24.031 23.156 -2.178 1 88.12 231 GLU A CA 1
ATOM 1780 C C . GLU A 1 231 ? 23.609 22.641 -0.805 1 88.12 231 GLU A C 1
ATOM 1782 O O . GLU A 1 231 ? 24.234 22.969 0.206 1 88.12 231 GLU A O 1
ATOM 1787 N N . THR A 1 232 ? 22.609 21.922 -0.793 1 87.94 232 THR A N 1
ATOM 1788 C CA . THR A 1 232 ? 22.078 21.484 0.497 1 87.94 232 THR A CA 1
ATOM 1789 C C . THR A 1 232 ? 21.938 19.969 0.553 1 87.94 232 THR A C 1
ATOM 1791 O O . THR A 1 232 ? 21.219 19.375 -0.249 1 87.94 232 THR A O 1
ATOM 1794 N N . ALA A 1 233 ? 22.656 19.438 1.517 1 89.56 233 ALA A N 1
ATOM 1795 C CA . ALA A 1 233 ? 22.5 18 1.74 1 89.56 233 ALA A CA 1
ATOM 1796 C C . ALA A 1 233 ? 21.141 17.688 2.354 1 89.56 233 ALA A C 1
ATOM 1798 O O . ALA A 1 233 ? 20.672 18.406 3.244 1 89.56 233 ALA A O 1
ATOM 1799 N N . ILE A 1 234 ? 20.5 16.688 1.831 1 93.12 234 ILE A N 1
ATOM 1800 C CA . ILE A 1 234 ? 19.219 16.266 2.359 1 93.12 234 ILE A CA 1
ATOM 1801 C C . ILE A 1 234 ? 19.422 15.156 3.395 1 93.12 234 ILE A C 1
ATOM 1803 O O . ILE A 1 234 ? 20 14.109 3.09 1 93.12 234 ILE A O 1
ATOM 1807 N N . SER A 1 235 ? 18.969 15.391 4.609 1 94.94 235 SER A N 1
ATOM 1808 C CA . SER A 1 235 ? 19.172 14.422 5.68 1 94.94 235 SER A CA 1
ATOM 1809 C C . SER A 1 235 ? 17.844 13.898 6.211 1 94.94 235 SER A C 1
ATOM 1811 O O . SER A 1 235 ? 17.797 13.219 7.238 1 94.94 235 SER A O 1
ATOM 1813 N N . VAL A 1 236 ? 16.734 14.203 5.488 1 95.25 236 VAL A N 1
ATOM 1814 C CA . VAL A 1 236 ? 15.398 13.766 5.898 1 95.25 236 VAL A CA 1
ATOM 1815 C C . VAL A 1 236 ? 14.852 12.758 4.898 1 95.25 236 VAL A C 1
ATOM 1817 O O . VAL A 1 236 ? 15.328 12.672 3.762 1 95.25 236 VAL A O 1
ATOM 1820 N N . GLU A 1 237 ? 13.898 11.977 5.359 1 96.19 237 GLU A N 1
ATOM 1821 C CA . GLU A 1 237 ? 13.258 11.055 4.43 1 96.19 237 GLU A CA 1
ATOM 1822 C C . GLU A 1 237 ? 12.414 11.805 3.4 1 96.19 237 GLU A C 1
ATOM 1824 O O . GLU A 1 237 ? 11.742 12.781 3.734 1 96.19 237 GLU A O 1
ATOM 1829 N N . THR A 1 238 ? 12.5 11.344 2.15 1 95.5 238 THR A N 1
ATOM 1830 C CA . THR A 1 238 ? 11.68 11.906 1.082 1 95.5 238 THR A CA 1
ATOM 1831 C C . THR A 1 238 ? 10.664 10.875 0.586 1 95.5 238 THR A C 1
ATOM 1833 O O . THR A 1 238 ? 9.75 11.219 -0.176 1 95.5 238 THR A O 1
ATOM 1836 N N . HIS A 1 239 ? 10.836 9.672 1.014 1 96.19 239 HIS A N 1
ATOM 1837 C CA . HIS A 1 239 ? 9.906 8.57 0.786 1 96.19 239 HIS A CA 1
ATOM 1838 C C . HIS A 1 239 ? 9.719 7.738 2.051 1 96.19 239 HIS A C 1
ATOM 1840 O O . HIS A 1 239 ? 10.695 7.371 2.707 1 96.19 239 HIS A O 1
ATOM 1846 N N . ALA A 1 240 ? 8.461 7.535 2.434 1 97.62 240 ALA A N 1
ATOM 1847 C CA . ALA A 1 240 ? 8.18 6.789 3.658 1 97.62 240 ALA A CA 1
ATOM 1848 C C . ALA A 1 240 ? 6.84 6.062 3.564 1 97.62 240 ALA A C 1
ATOM 1850 O O . ALA A 1 240 ? 5.992 6.414 2.746 1 97.62 240 ALA A O 1
ATOM 1851 N N . GLY A 1 241 ? 6.73 5.039 4.355 1 98.25 241 GLY A N 1
ATOM 1852 C CA . GLY A 1 241 ? 5.48 4.301 4.453 1 98.25 241 GLY A CA 1
ATOM 1853 C C . GLY A 1 241 ? 5.316 3.586 5.781 1 98.25 241 GLY A C 1
ATOM 1854 O O . GLY A 1 241 ? 6.273 3.455 6.547 1 98.25 241 GLY A O 1
ATOM 1855 N N . ALA A 1 242 ? 4.07 3.193 6.035 1 98.75 242 ALA A N 1
ATOM 1856 C CA . ALA A 1 242 ? 3.758 2.479 7.27 1 98.75 242 ALA A CA 1
ATOM 1857 C C . ALA A 1 242 ? 2.516 1.608 7.102 1 98.75 242 ALA A C 1
ATOM 1859 O O . ALA A 1 242 ? 1.581 1.982 6.387 1 98.75 242 ALA A O 1
ATOM 1860 N N . SER A 1 243 ? 2.533 0.456 7.684 1 98.56 243 SER A N 1
ATOM 1861 C CA . SER A 1 243 ? 1.376 -0.421 7.836 1 98.56 243 SER A CA 1
ATOM 1862 C C . SER A 1 243 ? 0.809 -0.344 9.25 1 98.56 243 SER A C 1
ATOM 1864 O O . SER A 1 243 ? 1.512 -0.626 10.227 1 98.56 243 SER A O 1
ATOM 1866 N N . LEU A 1 244 ? -0.476 0.068 9.328 1 98.69 244 LEU A N 1
ATOM 1867 C CA . LEU A 1 244 ? -1.121 0.251 10.625 1 98.69 244 LEU A CA 1
ATOM 1868 C C . LEU A 1 244 ? -2.4 -0.572 10.711 1 98.69 244 LEU A C 1
ATOM 1870 O O . LEU A 1 244 ? -2.938 -1.008 9.688 1 98.69 244 LEU A O 1
ATOM 1874 N N . THR A 1 245 ? -2.824 -0.816 11.938 1 98.38 245 THR A N 1
ATOM 1875 C CA . THR A 1 245 ? -4.219 -1.119 12.242 1 98.38 245 THR A CA 1
ATOM 1876 C C . THR A 1 245 ? -4.852 0.014 13.047 1 98.38 245 THR A C 1
ATOM 1878 O O . THR A 1 245 ? -4.215 0.59 13.93 1 98.38 245 THR A O 1
ATOM 1881 N N . LEU A 1 246 ? -6.035 0.368 12.648 1 98.69 246 LEU A N 1
ATOM 1882 C CA . LEU A 1 246 ? -6.816 1.368 13.375 1 98.69 246 LEU A CA 1
ATOM 1883 C C . LEU A 1 246 ? -8.008 0.724 14.07 1 98.69 246 LEU A C 1
ATOM 1885 O O . LEU A 1 246 ? -8.703 -0.114 13.484 1 98.69 246 LEU A O 1
ATOM 1889 N N . THR A 1 247 ? -8.188 1.017 15.312 1 98.56 247 THR A N 1
ATOM 1890 C CA . THR A 1 247 ? -9.453 0.736 15.984 1 98.56 247 THR A CA 1
ATOM 1891 C C . THR A 1 247 ? -10.391 1.932 15.891 1 98.56 247 THR A C 1
ATOM 1893 O O . THR A 1 247 ? -10.055 3.035 16.312 1 98.56 247 THR A O 1
ATOM 1896 N N . LEU A 1 248 ? -11.484 1.703 15.305 1 97.25 248 LEU A N 1
ATOM 1897 C CA . LEU A 1 248 ? -12.445 2.781 15.109 1 97.25 248 LEU A CA 1
ATOM 1898 C C . LEU A 1 248 ? -13.367 2.91 16.312 1 97.25 248 LEU A C 1
ATOM 1900 O O . LEU A 1 248 ? -13.297 2.107 17.25 1 97.25 248 LEU A O 1
ATOM 1904 N N . GLU A 1 249 ? -14.227 3.914 16.328 1 94.31 249 GLU A N 1
ATOM 1905 C CA . GLU A 1 249 ? -15.102 4.215 17.453 1 94.31 249 GLU A CA 1
ATOM 1906 C C . GLU A 1 249 ? -16.094 3.086 17.703 1 94.31 249 GLU A C 1
ATOM 1908 O O . GLU A 1 249 ? -16.469 2.822 18.844 1 94.31 249 GLU A O 1
ATOM 1913 N N . ASP A 1 250 ? -16.516 2.41 16.641 1 92.88 250 ASP A N 1
ATOM 1914 C CA . ASP A 1 250 ? -17.5 1.345 16.766 1 92.88 250 ASP A CA 1
ATOM 1915 C C . ASP A 1 250 ? -16.844 0.027 17.172 1 92.88 250 ASP A C 1
ATOM 1917 O O . ASP A 1 250 ? -17.5 -1.008 17.25 1 92.88 250 ASP A O 1
ATOM 1921 N N . GLY A 1 251 ? -15.539 0.049 17.312 1 94.56 251 GLY A N 1
ATOM 1922 C CA . GL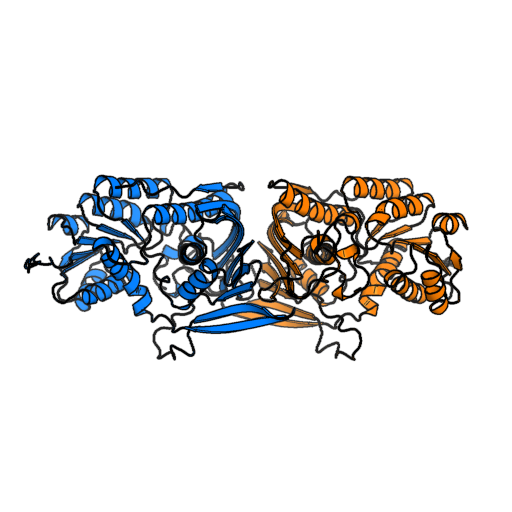Y A 1 251 ? -14.82 -1.136 17.75 1 94.56 251 GLY A CA 1
ATOM 1923 C C . GLY A 1 251 ? -14.195 -1.916 16.609 1 94.56 251 GLY A C 1
ATOM 1924 O O . GLY A 1 251 ? -13.383 -2.816 16.844 1 94.56 251 GLY A O 1
ATOM 1925 N N . SER A 1 252 ? -14.555 -1.541 15.406 1 94.88 252 SER A N 1
ATOM 1926 C CA . SER A 1 252 ? -13.961 -2.223 14.258 1 94.88 252 SER A CA 1
ATOM 1927 C C . SER A 1 252 ? -12.453 -1.99 14.188 1 94.88 252 SER A C 1
ATOM 1929 O O . SER A 1 252 ? -11.977 -0.896 14.5 1 94.88 252 SER A O 1
ATOM 1931 N N . VAL A 1 253 ? -11.727 -3.047 13.898 1 97.31 253 VAL A N 1
ATOM 1932 C CA . VAL A 1 253 ? -10.289 -2.977 13.688 1 97.31 253 VAL A CA 1
ATOM 1933 C C . VAL A 1 253 ? -9.969 -3.156 12.211 1 97.31 253 VAL A C 1
ATOM 1935 O O . VAL A 1 253 ? -10.297 -4.184 11.617 1 97.31 253 VAL A O 1
ATOM 1938 N N . ILE A 1 254 ? -9.352 -2.156 11.594 1 98.31 254 ILE A N 1
ATOM 1939 C CA . ILE A 1 254 ? -9.172 -2.201 10.148 1 98.31 254 ILE A CA 1
ATOM 1940 C C . ILE A 1 254 ? -7.695 -1.994 9.805 1 98.31 254 ILE A C 1
ATOM 1942 O O . ILE A 1 254 ? -6.992 -1.255 10.5 1 98.31 254 ILE A O 1
ATOM 1946 N N . PRO A 1 255 ? -7.191 -2.67 8.789 1 98.44 255 PRO A N 1
ATOM 1947 C CA . PRO A 1 255 ? -5.859 -2.336 8.281 1 98.44 255 PRO A CA 1
ATOM 1948 C C . PRO A 1 255 ? -5.82 -0.985 7.566 1 98.44 255 PRO A C 1
ATOM 1950 O O . PRO A 1 255 ? -6.785 -0.61 6.895 1 98.44 255 PRO A O 1
ATOM 1953 N N . PHE A 1 256 ? -4.789 -0.293 7.758 1 98.12 256 PHE A N 1
ATOM 1954 C CA . PHE A 1 256 ? -4.543 0.994 7.121 1 98.12 256 PHE A CA 1
ATOM 1955 C C . PHE A 1 256 ? -3.102 1.087 6.633 1 98.12 256 PHE A C 1
ATOM 1957 O O . PHE A 1 256 ? -2.164 1 7.426 1 98.12 256 PHE A O 1
ATOM 1964 N N . ASN A 1 257 ? -2.906 1.245 5.297 1 97.75 257 ASN A N 1
ATOM 1965 C CA . ASN A 1 257 ? -1.59 1.459 4.707 1 97.75 257 ASN A CA 1
ATOM 1966 C C . ASN A 1 257 ? -1.39 2.914 4.297 1 97.75 257 ASN A C 1
ATOM 1968 O O . ASN A 1 257 ? -2.221 3.484 3.588 1 97.75 257 ASN A O 1
ATOM 1972 N N . TRP A 1 258 ? -0.295 3.467 4.719 1 98.12 258 TRP A N 1
ATOM 1973 C CA . TRP A 1 258 ? 0.04 4.855 4.422 1 98.12 258 TRP A CA 1
ATOM 1974 C C . TRP A 1 258 ? 1.375 4.949 3.689 1 98.12 258 TRP A C 1
ATOM 1976 O O . TRP A 1 258 ? 2.35 4.301 4.078 1 98.12 258 TRP A O 1
ATOM 1986 N N . GLU A 1 259 ? 1.468 5.762 2.576 1 96.56 259 GLU A N 1
ATOM 1987 C CA . GLU A 1 259 ? 2.707 5.988 1.838 1 96.56 259 GLU A CA 1
ATOM 1988 C C . GLU A 1 259 ? 2.771 7.414 1.295 1 96.56 259 GLU A C 1
ATOM 1990 O O . GLU A 1 259 ? 1.81 7.898 0.694 1 96.56 259 GLU A O 1
ATOM 1995 N N . ARG A 1 260 ? 3.832 8.062 1.521 1 95.31 260 ARG A N 1
ATOM 1996 C CA . ARG A 1 260 ? 4.109 9.406 1.021 1 95.31 260 ARG A CA 1
ATOM 1997 C C . ARG A 1 260 ? 5.504 9.484 0.413 1 95.31 260 ARG A C 1
ATOM 1999 O O . ARG A 1 260 ? 6.473 9.008 1.005 1 95.31 260 ARG A O 1
ATOM 2006 N N . ALA A 1 261 ? 5.578 10.023 -0.784 1 92.69 261 ALA A N 1
ATOM 2007 C CA . ALA A 1 261 ? 6.875 10.195 -1.435 1 92.69 261 ALA A CA 1
ATOM 2008 C C . ALA A 1 261 ? 6.984 11.578 -2.076 1 92.69 261 ALA A C 1
ATOM 2010 O O . ALA A 1 261 ? 6.059 12.031 -2.756 1 92.69 261 ALA A O 1
ATOM 2011 N N . SER A 1 262 ? 8.094 12.188 -1.76 1 89.44 262 SER A N 1
ATOM 2012 C CA . SER A 1 262 ? 8.516 13.438 -2.389 1 89.44 262 SER A CA 1
ATOM 2013 C C . SER A 1 262 ? 9.969 13.352 -2.854 1 89.44 262 SER A C 1
ATOM 2015 O O . SER A 1 262 ? 10.867 13.062 -2.061 1 89.44 262 SER A O 1
ATOM 2017 N N . GLY A 1 263 ? 10.25 13.414 -4.164 1 86.69 263 GLY A N 1
ATOM 2018 C CA . GLY A 1 263 ? 11.617 13.352 -4.652 1 86.69 263 GLY A CA 1
ATOM 2019 C C . GLY A 1 263 ? 12.094 11.938 -4.914 1 86.69 263 GLY A C 1
ATOM 2020 O O . GLY A 1 263 ? 13.031 11.461 -4.277 1 86.69 263 GLY A O 1
ATOM 2021 N N . PHE A 1 264 ? 11.539 11.234 -5.793 1 90.69 264 PHE A N 1
ATOM 2022 C CA . PHE A 1 264 ? 11.898 9.875 -6.18 1 90.69 264 PHE A CA 1
ATOM 2023 C C . PHE A 1 264 ? 11.805 9.695 -7.688 1 90.69 264 PHE A C 1
ATOM 2025 O O . PHE A 1 264 ? 11.461 10.633 -8.414 1 90.69 264 PHE A O 1
ATOM 2032 N N . HIS A 1 265 ? 12.188 8.625 -8.164 1 92.75 265 HIS A N 1
ATOM 2033 C CA . HIS A 1 265 ? 12.352 8.453 -9.609 1 92.75 265 HIS A CA 1
ATOM 2034 C C . HIS A 1 265 ? 11.125 7.793 -10.227 1 92.75 265 HIS A C 1
ATOM 2036 O O . HIS A 1 265 ? 10.961 7.809 -11.445 1 92.75 265 HIS A O 1
ATOM 2042 N N . GLY A 1 266 ? 10.227 7.242 -9.398 1 87.25 266 GLY A N 1
ATOM 2043 C CA . GLY A 1 266 ? 9.156 6.379 -9.883 1 87.25 266 GLY A CA 1
ATOM 2044 C C . GLY A 1 266 ? 7.926 7.148 -10.312 1 87.25 266 GLY A C 1
ATOM 2045 O O . GLY A 1 266 ? 8.008 8.344 -10.617 1 87.25 266 GLY A O 1
ATOM 2046 N N . ASP A 1 267 ? 6.805 6.441 -10.438 1 85.81 267 ASP A N 1
ATOM 2047 C CA . ASP A 1 267 ? 5.539 6.945 -10.961 1 85.81 267 ASP A CA 1
ATOM 2048 C C . ASP A 1 267 ? 4.793 7.758 -9.906 1 85.81 267 ASP A C 1
ATOM 2050 O O . ASP A 1 267 ? 4.816 7.418 -8.727 1 85.81 267 ASP A O 1
ATOM 2054 N N . PRO A 1 268 ? 4.125 8.883 -10.375 1 87.12 268 PRO A N 1
ATOM 2055 C CA . PRO A 1 268 ? 3.215 9.57 -9.453 1 87.12 268 PRO A CA 1
ATOM 2056 C C . PRO A 1 268 ? 1.953 8.758 -9.156 1 87.12 268 PRO A C 1
ATOM 2058 O O . PRO A 1 268 ? 1.486 8 -10.016 1 87.12 268 PRO A O 1
ATOM 2061 N N . GLN A 1 269 ? 1.484 8.859 -8.023 1 86.94 269 GLN A N 1
ATOM 2062 C CA . GLN A 1 269 ? 0.241 8.203 -7.629 1 86.94 269 GLN A CA 1
ATOM 2063 C C . GLN A 1 269 ? -0.441 8.961 -6.488 1 86.94 269 GLN A C 1
ATOM 2065 O O . GLN A 1 269 ? 0.223 9.422 -5.559 1 86.94 269 GLN A O 1
ATOM 2070 N N . VAL A 1 270 ? -1.709 9.109 -6.594 1 84.88 270 VAL A N 1
ATOM 2071 C CA . VAL A 1 270 ? -2.529 9.625 -5.504 1 84.88 270 VAL A CA 1
ATOM 2072 C C . VAL A 1 270 ? -3.766 8.742 -5.324 1 84.88 270 VAL A C 1
ATOM 2074 O O . VAL A 1 270 ? -4.586 8.617 -6.234 1 84.88 270 VAL A O 1
ATOM 2077 N N . ALA A 1 271 ? -3.898 8.109 -4.223 1 83.75 271 ALA A N 1
ATOM 2078 C CA . ALA A 1 271 ? -5.031 7.234 -3.936 1 83.75 271 ALA A CA 1
ATOM 2079 C C . ALA A 1 271 ? -5.449 7.34 -2.473 1 83.75 271 ALA A C 1
ATOM 2081 O O . ALA A 1 271 ? -4.621 7.203 -1.571 1 83.75 271 ALA A O 1
ATOM 2082 N N . LEU A 1 272 ? -6.625 7.719 -2.211 1 90.31 272 LEU A N 1
ATOM 2083 C CA . LEU A 1 272 ? -7.309 7.637 -0.924 1 90.31 272 LEU A CA 1
ATOM 2084 C C . LEU A 1 272 ? -8.523 6.719 -1.01 1 90.31 272 LEU A C 1
ATOM 2086 O O . LEU A 1 272 ? -9.508 7.047 -1.68 1 90.31 272 LEU A O 1
ATOM 2090 N N . ASN A 1 273 ? -8.461 5.559 -0.392 1 93.81 273 ASN A N 1
ATOM 2091 C CA . ASN A 1 273 ? -9.516 4.559 -0.519 1 93.81 273 ASN A CA 1
ATOM 2092 C C . ASN A 1 273 ? -10.039 4.121 0.847 1 93.81 273 ASN A C 1
ATOM 2094 O O . ASN A 1 273 ? -9.258 3.926 1.782 1 93.81 273 ASN A O 1
ATOM 2098 N N . VAL A 1 274 ? -11.289 4.047 0.926 1 96.94 274 VAL A N 1
ATOM 2099 C CA . VAL A 1 274 ? -11.961 3.385 2.039 1 96.94 274 VAL A CA 1
ATOM 2100 C C . VAL A 1 274 ? -12.898 2.301 1.506 1 96.94 274 VAL A C 1
ATOM 2102 O O . VAL A 1 274 ? -13.742 2.566 0.647 1 96.94 274 VAL A O 1
ATOM 2105 N N . ASP A 1 275 ? -12.695 1.099 1.971 1 97.19 275 ASP A N 1
ATOM 2106 C CA . ASP A 1 275 ? -13.531 -0.027 1.567 1 97.19 275 ASP A CA 1
ATOM 2107 C C . ASP A 1 275 ? -14.477 -0.44 2.693 1 97.19 275 ASP A C 1
ATOM 2109 O O . ASP A 1 275 ? -14.047 -0.627 3.834 1 97.19 275 ASP A O 1
ATOM 2113 N N . GLY A 1 276 ? -15.719 -0.541 2.33 1 97.06 276 GLY A N 1
ATOM 2114 C CA . GLY A 1 276 ? -16.734 -1.023 3.254 1 97.06 276 GLY A CA 1
ATOM 2115 C C . GLY A 1 276 ? -17.469 -2.248 2.744 1 97.06 276 GLY A C 1
ATOM 2116 O O . GLY A 1 276 ? -17.281 -2.652 1.594 1 97.06 276 GLY A O 1
ATOM 2117 N N . THR A 1 277 ? -18.312 -2.809 3.551 1 95.69 277 THR A N 1
ATOM 2118 C CA . THR A 1 277 ? -19 -4.066 3.275 1 95.69 277 THR A CA 1
ATOM 2119 C C . THR A 1 277 ? -20.125 -3.852 2.266 1 95.69 277 THR A C 1
ATOM 2121 O O . THR A 1 277 ? -20.656 -4.816 1.71 1 95.69 277 THR A O 1
ATOM 2124 N N . ALA A 1 278 ? -20.484 -2.559 2.027 1 95.62 278 ALA A N 1
ATOM 2125 C CA . ALA A 1 278 ? -21.609 -2.305 1.121 1 95.62 278 ALA A CA 1
ATOM 2126 C C . ALA A 1 278 ? -21.234 -1.246 0.084 1 95.62 278 ALA A C 1
ATOM 2128 O O . ALA A 1 278 ? -22.094 -0.811 -0.694 1 95.62 278 ALA A O 1
ATOM 2129 N N . GLY A 1 279 ? -20 -0.85 0.078 1 96.38 279 GLY A N 1
ATOM 2130 C CA . GLY A 1 279 ? -19.547 0.179 -0.84 1 96.38 279 GLY A CA 1
ATOM 2131 C C . GLY A 1 279 ? -18.109 0.601 -0.593 1 96.38 279 GLY A C 1
ATOM 2132 O O . GLY A 1 279 ? -17.406 -0.017 0.208 1 96.38 279 GLY A O 1
ATOM 2133 N N . GLY A 1 280 ? -17.609 1.527 -1.353 1 96.69 280 GLY A N 1
ATOM 2134 C CA . GLY A 1 280 ? -16.281 2.104 -1.212 1 96.69 280 GLY A CA 1
ATOM 2135 C C . GLY A 1 280 ? -16.234 3.584 -1.54 1 96.69 280 GLY A C 1
ATOM 2136 O O . GLY A 1 280 ? -17.188 4.129 -2.107 1 96.69 280 GLY A O 1
ATOM 2137 N N . LEU A 1 281 ? -15.211 4.227 -1.068 1 96.81 281 LEU A N 1
ATOM 2138 C CA . LEU A 1 281 ? -14.992 5.645 -1.338 1 96.81 281 LEU A CA 1
ATOM 2139 C C . LEU A 1 281 ? -13.578 5.891 -1.838 1 96.81 281 LEU A C 1
ATOM 2141 O O . LEU A 1 281 ? -12.625 5.273 -1.353 1 96.81 281 LEU A O 1
ATOM 2145 N N . THR A 1 282 ? -13.5 6.754 -2.793 1 93.88 282 THR A N 1
ATOM 2146 C CA . THR A 1 282 ? -12.227 7.367 -3.158 1 93.88 282 THR A CA 1
ATOM 2147 C C . THR A 1 282 ? -12.383 8.875 -3.322 1 93.88 282 THR A C 1
ATOM 2149 O O . THR A 1 282 ? -13.422 9.352 -3.779 1 93.88 282 THR A O 1
ATOM 2152 N N . TRP A 1 283 ? -11.438 9.578 -2.855 1 85.94 283 TRP A N 1
ATOM 2153 C CA . TRP A 1 283 ? -11.492 11.016 -3.1 1 85.94 283 TRP A CA 1
ATOM 2154 C C . TRP A 1 283 ? -10.094 11.586 -3.305 1 85.94 283 TRP A C 1
ATOM 2156 O O . TRP A 1 283 ? -9.094 10.938 -2.967 1 85.94 283 TRP A O 1
ATOM 2166 N N . GLU A 1 284 ? -10.062 12.586 -3.934 1 78.5 284 GLU A N 1
ATOM 2167 C CA . GLU A 1 284 ? -8.797 13.234 -4.277 1 78.5 284 GLU A CA 1
ATOM 2168 C C . GLU A 1 284 ? -8.219 13.984 -3.08 1 78.5 284 GLU A C 1
ATOM 2170 O O . GLU A 1 284 ? -8.953 14.594 -2.307 1 78.5 284 GLU A O 1
ATOM 2175 N N . TRP A 1 285 ? -6.945 13.703 -3 1 77.5 285 TRP A N 1
ATOM 2176 C CA . TRP A 1 285 ? -6.215 14.469 -1.993 1 77.5 285 TRP A CA 1
ATOM 2177 C C . TRP A 1 285 ? -6.145 15.945 -2.367 1 77.5 285 TRP A C 1
ATOM 2179 O O . TRP A 1 285 ? -6.215 16.297 -3.547 1 77.5 285 TRP A O 1
ATOM 2189 N N . VAL A 1 286 ? -6.188 16.922 -1.574 1 63.94 286 VAL A N 1
ATOM 2190 C CA . VAL A 1 286 ? -6.305 18.359 -1.759 1 63.94 286 VAL A CA 1
ATOM 2191 C C . VAL A 1 286 ? -5.152 18.875 -2.625 1 63.94 286 VAL A C 1
ATOM 2193 O O . VAL A 1 286 ? -3.992 18.844 -2.205 1 63.94 286 VAL A O 1
ATOM 2196 N N . PRO A 1 287 ? -5.039 18.516 -3.908 1 54.47 287 PRO A N 1
ATOM 2197 C CA . PRO A 1 287 ? -3.902 18.859 -4.766 1 54.47 287 PRO A CA 1
ATOM 2198 C C . PRO A 1 287 ? -3.377 20.266 -4.508 1 54.47 287 PRO A C 1
ATOM 2200 O O . PRO A 1 287 ? -4.031 21.062 -3.82 1 54.47 287 PRO A O 1
ATOM 2203 N N . THR A 1 288 ? -2.83 20.875 -5.77 1 50.72 288 THR A N 1
ATOM 2204 C CA . THR A 1 288 ? -1.809 21.828 -6.18 1 50.72 288 THR A CA 1
ATOM 2205 C C . THR A 1 288 ? -2.332 23.266 -6.074 1 50.72 288 THR A C 1
ATOM 2207 O O . THR A 1 288 ? -3.332 23.609 -6.703 1 50.72 288 THR A O 1
ATOM 2210 N N . PHE A 1 289 ? -2.242 23.703 -5.02 1 49.44 289 PHE A N 1
ATOM 2211 C CA . PHE A 1 289 ? -2.547 25.125 -4.918 1 49.44 289 PHE A CA 1
ATOM 2212 C C . PHE A 1 289 ? -1.93 25.906 -6.074 1 49.44 289 PHE A C 1
ATOM 2214 O O . PHE A 1 289 ? -0.75 26.25 -6.031 1 49.44 289 PHE A O 1
ATOM 2221 N N . ASP A 1 290 ? -1.821 25.312 -7.289 1 48.59 290 ASP A N 1
ATOM 2222 C CA . ASP A 1 290 ? -1.281 26.328 -8.188 1 48.59 290 ASP A CA 1
ATOM 2223 C C . ASP A 1 290 ? -2.137 27.594 -8.156 1 48.59 290 ASP A C 1
ATOM 2225 O O . ASP A 1 290 ? -3.16 27.672 -8.836 1 48.59 290 ASP A O 1
ATOM 2229 N N . TYR A 1 291 ? -2.246 28.141 -7.004 1 45.5 291 TYR A N 1
ATOM 2230 C CA . TYR A 1 291 ? -3.121 29.203 -6.535 1 45.5 291 TYR A CA 1
ATOM 2231 C C . TYR A 1 291 ? -3.283 30.281 -7.598 1 45.5 291 TYR A C 1
ATOM 2233 O O . TYR A 1 291 ? -4.082 31.203 -7.434 1 45.5 291 TYR A O 1
ATOM 2241 N N . LYS A 1 292 ? -2.232 30.812 -8.141 1 46.47 292 LYS A N 1
ATOM 2242 C CA . LYS A 1 292 ? -2.365 32.188 -8.602 1 46.47 292 LYS A CA 1
ATOM 2243 C C . LYS A 1 292 ? -3.42 32.312 -9.695 1 46.47 292 LYS A C 1
ATOM 2245 O O . LYS A 1 292 ? -3.996 33.375 -9.898 1 46.47 292 LYS A O 1
ATOM 2250 N N . ASP A 1 293 ? -3.35 31.328 -10.523 1 48.53 293 ASP A N 1
ATOM 2251 C CA . ASP A 1 293 ? -4.203 31.672 -11.656 1 48.53 293 ASP A CA 1
ATOM 2252 C C . ASP A 1 293 ? -5.617 31.125 -11.469 1 48.53 293 ASP A C 1
ATOM 2254 O O . ASP A 1 293 ? -5.832 30.219 -10.664 1 48.53 293 ASP A O 1
ATOM 2258 N N . GLU A 1 294 ? -6.559 31.891 -11.969 1 49.53 294 GLU A N 1
ATOM 2259 C CA . GLU A 1 294 ? -8 31.672 -11.984 1 49.53 294 GLU A CA 1
ATOM 2260 C C . GLU A 1 294 ? -8.328 30.203 -12.273 1 49.53 294 GLU A C 1
ATOM 2262 O O . GLU A 1 294 ? -7.926 29.672 -13.305 1 49.53 294 GLU A O 1
ATOM 2267 N N . VAL A 1 295 ? -8.188 29.375 -11.344 1 54.41 295 VAL A N 1
ATOM 2268 C CA . VAL A 1 295 ? -8.617 28 -11.586 1 54.41 295 VAL A CA 1
ATOM 2269 C C . VAL A 1 295 ? -10.133 27.891 -11.461 1 54.41 295 VAL A C 1
ATOM 2271 O O . VAL A 1 295 ? -10.75 28.641 -10.703 1 54.41 295 VAL A O 1
ATOM 2274 N N . ASP A 1 296 ? -10.734 27.359 -12.5 1 61.66 296 ASP A N 1
ATOM 2275 C CA . ASP A 1 296 ? -12.141 26.984 -12.375 1 61.66 296 ASP A CA 1
ATOM 2276 C C . ASP A 1 296 ? -12.352 26.031 -11.203 1 61.66 296 ASP A C 1
ATOM 2278 O O . ASP A 1 296 ? -12.008 24.859 -11.273 1 61.66 296 ASP A O 1
ATOM 2282 N N . GLN A 1 297 ? -12.828 26.672 -10.055 1 62.97 297 GLN A N 1
ATOM 2283 C CA . GLN A 1 297 ? -12.961 25.984 -8.773 1 62.97 297 GLN A CA 1
ATOM 2284 C C . GLN A 1 297 ? -13.695 24.656 -8.93 1 62.97 297 GLN A C 1
ATOM 2286 O O . GLN A 1 297 ? -13.422 23.703 -8.203 1 62.97 297 GLN A O 1
ATOM 2291 N N . GLN A 1 298 ? -14.664 24.75 -9.812 1 60.16 298 GLN A N 1
ATOM 2292 C CA . GLN A 1 298 ? -15.453 23.531 -9.969 1 60.16 298 GLN A CA 1
ATOM 2293 C C . GLN A 1 298 ? -14.711 22.5 -10.812 1 60.16 298 GLN A C 1
ATOM 2295 O O . GLN A 1 298 ? -14.758 21.312 -10.516 1 60.16 298 GLN A O 1
ATOM 2300 N N . LYS A 1 299 ? -14.117 22.984 -11.859 1 61.34 299 LYS A N 1
ATOM 2301 C CA . LYS A 1 299 ? -13.438 22.078 -12.781 1 61.34 299 LYS A CA 1
ATOM 2302 C C . LYS A 1 299 ? -12.203 21.469 -12.133 1 61.34 299 LYS A C 1
ATOM 2304 O O . LYS A 1 299 ? -11.828 20.328 -12.445 1 61.34 299 LYS A O 1
ATOM 2309 N N . GLU A 1 300 ? -11.812 22.281 -11.219 1 63.66 300 GLU A N 1
ATOM 2310 C CA . GLU A 1 300 ? -10.586 21.844 -10.57 1 63.66 300 GLU A CA 1
ATOM 2311 C C . GLU A 1 300 ? -10.844 21.438 -9.117 1 63.66 300 GLU A C 1
ATOM 2313 O O . GLU A 1 300 ? -9.945 21.484 -8.281 1 63.66 300 GLU A O 1
ATOM 2318 N N . GLY A 1 301 ? -12.102 21.141 -8.898 1 72.06 301 GLY A N 1
ATOM 2319 C CA . GLY A 1 301 ? -12.516 20.797 -7.547 1 72.06 301 GLY A CA 1
ATOM 2320 C C . GLY A 1 301 ? -12.148 19.375 -7.156 1 72.06 301 GLY A C 1
ATOM 2321 O O . GLY A 1 301 ? -11.406 18.703 -7.871 1 72.06 301 GLY A O 1
ATOM 2322 N N . PHE A 1 302 ? -12.594 19.109 -5.887 1 80.44 302 PHE A N 1
ATOM 2323 C CA . PHE A 1 302 ? -12.336 17.781 -5.305 1 80.44 302 PHE A CA 1
ATOM 2324 C C . PHE A 1 302 ? -13.391 16.781 -5.758 1 80.44 302 PHE A C 1
ATOM 2326 O O . PHE A 1 302 ? -14.57 17.125 -5.859 1 80.44 302 PHE A O 1
ATOM 2333 N N . LYS A 1 303 ? -12.906 15.727 -6.09 1 86.94 303 LYS A N 1
ATOM 2334 C CA . LYS A 1 303 ? -13.82 14.672 -6.496 1 86.94 303 LYS A CA 1
ATOM 2335 C C . LYS A 1 303 ? -13.922 13.586 -5.422 1 86.94 303 LYS A C 1
ATOM 2337 O O . LYS A 1 303 ? -12.922 13.219 -4.812 1 86.94 303 LYS A O 1
ATOM 2342 N N . LEU A 1 304 ? -15.133 13.203 -5.145 1 92.81 304 LEU A N 1
ATOM 2343 C CA . LEU A 1 304 ? -15.43 12.023 -4.336 1 92.81 304 LEU A CA 1
ATOM 2344 C C . LEU A 1 304 ? -16.203 10.984 -5.145 1 92.81 304 LEU A C 1
ATOM 2346 O O . LEU A 1 304 ? -17.188 11.32 -5.801 1 92.81 304 LEU A O 1
ATOM 2350 N N . ILE A 1 305 ? -15.719 9.82 -5.191 1 96.25 305 ILE A N 1
ATOM 2351 C CA . ILE A 1 305 ? -16.422 8.719 -5.848 1 96.25 305 ILE A CA 1
ATOM 2352 C C . ILE A 1 305 ? -16.984 7.766 -4.797 1 96.25 305 ILE A C 1
ATOM 2354 O O . ILE A 1 305 ? -16.234 7.25 -3.957 1 96.25 305 ILE A O 1
ATOM 2358 N N . HIS A 1 306 ? -18.234 7.613 -4.789 1 97.44 306 HIS A N 1
ATOM 2359 C CA . HIS A 1 306 ? -18.953 6.641 -3.973 1 97.44 306 HIS A CA 1
ATOM 2360 C C . HIS A 1 306 ? -19.312 5.402 -4.785 1 97.44 306 HIS A C 1
ATOM 2362 O O . HIS A 1 306 ? -20.141 5.465 -5.691 1 97.44 306 HIS A O 1
ATOM 2368 N N . TYR A 1 307 ? -18.625 4.297 -4.496 1 97.31 307 TYR A N 1
ATOM 2369 C CA . TYR A 1 307 ? -18.906 3.027 -5.16 1 97.31 307 TYR A CA 1
ATOM 2370 C C . TYR A 1 307 ? -20 2.26 -4.445 1 97.31 307 TYR A C 1
ATOM 2372 O O . TYR A 1 307 ? -19.969 2.092 -3.223 1 97.31 307 TYR A O 1
ATOM 2380 N N . VAL A 1 308 ? -20.938 1.769 -5.203 1 95.69 308 VAL A N 1
ATOM 2381 C CA . VAL A 1 308 ? -22.047 1.021 -4.629 1 95.69 308 VAL A CA 1
ATOM 2382 C C . VAL A 1 308 ? -22.297 -0.241 -5.449 1 95.69 308 VAL A C 1
ATOM 2384 O O . VAL A 1 308 ? -22 -0.285 -6.645 1 95.69 308 VAL A O 1
ATOM 2387 N N . ASP A 1 309 ? -22.781 -1.229 -4.762 1 94.5 309 ASP A N 1
ATOM 2388 C CA . ASP A 1 309 ? -23.141 -2.482 -5.41 1 94.5 309 ASP A CA 1
ATOM 2389 C C . ASP A 1 309 ? -24.578 -2.422 -5.953 1 94.5 309 ASP A C 1
ATOM 2391 O O . ASP A 1 309 ? -25.531 -2.268 -5.191 1 94.5 309 ASP A O 1
ATOM 2395 N N . ILE A 1 310 ? -24.688 -2.543 -7.254 1 93.75 310 ILE A N 1
ATOM 2396 C CA . ILE A 1 310 ? -26 -2.607 -7.895 1 93.75 310 ILE A CA 1
ATOM 2397 C C . ILE A 1 310 ? -26.109 -3.891 -8.711 1 93.75 310 ILE A C 1
ATOM 2399 O O . ILE A 1 310 ? -25.594 -3.969 -9.828 1 93.75 310 ILE A O 1
ATOM 2403 N N . ASP A 1 311 ? -26.828 -4.848 -8.242 1 89.81 311 ASP A N 1
ATOM 2404 C CA . ASP A 1 311 ? -27.094 -6.121 -8.914 1 89.81 311 ASP A CA 1
ATOM 2405 C C . ASP A 1 311 ? -25.781 -6.789 -9.336 1 89.81 311 ASP A C 1
ATOM 2407 O O . ASP A 1 311 ? -25.625 -7.199 -10.484 1 89.81 311 ASP A O 1
ATOM 2411 N N . GLY A 1 312 ? -24.828 -6.688 -8.469 1 88.5 312 GLY A N 1
ATOM 2412 C CA . GLY A 1 312 ? -23.578 -7.391 -8.703 1 88.5 312 GLY A CA 1
ATOM 2413 C C . GLY A 1 312 ? -22.594 -6.594 -9.531 1 88.5 312 GLY A C 1
ATOM 2414 O O . GLY A 1 312 ? -21.516 -7.098 -9.891 1 88.5 312 GLY A O 1
ATOM 2415 N N . LYS A 1 313 ? -22.906 -5.371 -9.789 1 91.56 313 LYS A N 1
ATOM 2416 C CA . LYS A 1 313 ? -22.016 -4.465 -10.508 1 91.56 313 LYS A CA 1
ATOM 2417 C C . LYS A 1 313 ? -21.609 -3.277 -9.641 1 91.56 313 LYS A C 1
ATOM 2419 O O . LYS A 1 313 ? -22.391 -2.82 -8.805 1 91.56 313 LYS A O 1
ATOM 2424 N N . VAL A 1 314 ? -20.406 -2.871 -9.836 1 93.81 314 VAL A N 1
ATOM 2425 C CA . VAL A 1 314 ? -19.969 -1.689 -9.102 1 93.81 314 VAL A CA 1
ATOM 2426 C C . VAL A 1 314 ? -20.406 -0.427 -9.836 1 93.81 314 VAL A C 1
ATOM 2428 O O . VAL A 1 314 ? -20.094 -0.242 -11.016 1 93.81 314 VAL A O 1
ATOM 2431 N N . ASP A 1 315 ? -21.234 0.337 -9.203 1 96.12 315 ASP A N 1
ATOM 2432 C CA . ASP A 1 315 ? -21.641 1.646 -9.711 1 96.12 315 ASP A CA 1
ATOM 2433 C C . ASP A 1 315 ? -20.828 2.762 -9.055 1 96.12 315 ASP A C 1
ATOM 2435 O O . ASP A 1 315 ? -20.859 2.91 -7.828 1 96.12 315 ASP A O 1
ATOM 2439 N N . ALA A 1 316 ? -20.078 3.496 -9.852 1 96.25 316 ALA A N 1
ATOM 2440 C CA . ALA A 1 316 ? -19.266 4.609 -9.359 1 96.25 316 ALA A CA 1
ATOM 2441 C C . ALA A 1 316 ? -20.016 5.93 -9.477 1 96.25 316 ALA A C 1
ATOM 2443 O O . ALA A 1 316 ? -20.25 6.422 -10.578 1 96.25 316 ALA A O 1
ATOM 2444 N N . ARG A 1 317 ? -20.328 6.508 -8.367 1 97 317 ARG A N 1
ATOM 2445 C CA . ARG A 1 317 ? -21.047 7.777 -8.328 1 97 317 ARG A CA 1
ATOM 2446 C C . ARG A 1 317 ? -20.125 8.922 -7.938 1 97 317 ARG A C 1
ATOM 2448 O O . ARG A 1 317 ? -19.656 8.992 -6.801 1 97 317 ARG A O 1
ATOM 2455 N N . GLU A 1 318 ? -19.953 9.766 -8.859 1 94.38 318 GLU A N 1
ATOM 2456 C CA . GLU A 1 318 ? -19.031 10.875 -8.656 1 94.38 318 GLU A CA 1
ATOM 2457 C C . GLU A 1 318 ? -19.75 12.109 -8.148 1 94.38 318 GLU A C 1
ATOM 2459 O O . GLU A 1 318 ? -20.828 12.469 -8.656 1 94.38 318 GLU A O 1
ATOM 2464 N N . GLU A 1 319 ? -19.219 12.695 -7.121 1 92.75 319 GLU A N 1
ATOM 2465 C CA . GLU A 1 319 ? -19.609 14.008 -6.633 1 92.75 319 GLU A CA 1
ATOM 2466 C C . GLU A 1 319 ? -18.453 15 -6.68 1 92.75 319 GLU A C 1
ATOM 2468 O O . GLU A 1 319 ? -17.312 14.641 -6.371 1 92.75 319 GLU A O 1
ATOM 2473 N N . LYS A 1 320 ? -18.719 16.172 -7.09 1 89.06 320 LYS A N 1
ATOM 2474 C CA . LYS A 1 320 ? -17.703 17.219 -7.18 1 89.06 320 LYS A CA 1
ATOM 2475 C C . LYS A 1 320 ? -17.938 18.312 -6.137 1 89.06 320 LYS A C 1
ATOM 2477 O O . LYS A 1 320 ? -19.094 18.688 -5.871 1 89.06 320 LYS A O 1
ATOM 2482 N N . PHE A 1 321 ? -16.844 18.781 -5.66 1 87 321 PHE A N 1
ATOM 2483 C CA . PHE A 1 321 ? -16.875 19.844 -4.66 1 87 321 PHE A CA 1
ATOM 2484 C C . PHE A 1 321 ? -15.914 20.969 -5.035 1 87 321 PHE A C 1
ATOM 2486 O O . PHE A 1 321 ? -14.891 20.719 -5.68 1 87 321 PHE A O 1
ATOM 2493 N N . PRO A 1 322 ? -16.188 22.125 -4.664 1 80.62 322 PRO A N 1
ATOM 2494 C CA . PRO A 1 322 ? -15.273 23.234 -4.969 1 80.62 322 PRO A CA 1
ATOM 2495 C C . PRO A 1 322 ? -13.914 23.094 -4.293 1 80.62 322 PRO A C 1
ATOM 2497 O O . PRO A 1 322 ? -13.828 22.594 -3.166 1 80.62 322 PRO A O 1
ATOM 2500 N N . ALA A 1 323 ? -12.898 23.5 -5.027 1 75.44 323 ALA A N 1
ATOM 2501 C CA . ALA A 1 323 ? -11.555 23.531 -4.453 1 75.44 323 ALA A CA 1
ATOM 2502 C C . ALA A 1 323 ? -11.43 24.609 -3.375 1 75.44 323 ALA A C 1
ATOM 2504 O O . ALA A 1 323 ? -12.172 25.594 -3.393 1 75.44 323 ALA A O 1
ATOM 2505 N N . PHE A 1 324 ? -10.5 24.266 -2.406 1 73.81 324 PHE A N 1
ATOM 2506 C CA . PHE A 1 324 ? -10.102 25.344 -1.508 1 73.81 324 PHE A CA 1
ATOM 2507 C C . PHE A 1 324 ? -9.258 26.375 -2.244 1 73.81 324 PHE A C 1
ATOM 2509 O O . PHE A 1 324 ? -8.43 26.031 -3.084 1 73.81 324 PHE A O 1
ATOM 2516 N N . GLY A 1 325 ? -9.703 27.594 -1.982 1 70 325 GLY A N 1
ATOM 2517 C CA . GLY A 1 325 ? -8.711 28.578 -2.395 1 70 325 GLY A CA 1
ATOM 2518 C C . GLY A 1 325 ? -7.484 28.594 -1.502 1 70 325 GLY A C 1
ATOM 2519 O O . GLY A 1 325 ? -7.516 28.094 -0.382 1 70 325 GLY A O 1
ATOM 2520 N N . TRP A 1 326 ? -6.391 29 -1.965 1 71.31 326 TRP A N 1
ATOM 2521 C CA . TRP A 1 326 ? -5.152 29.141 -1.208 1 71.31 326 TRP A CA 1
ATOM 2522 C C . TRP A 1 326 ? -5.398 29.891 0.104 1 71.31 326 TRP A C 1
ATOM 2524 O O . TRP A 1 326 ? -4.961 29.438 1.167 1 71.31 326 TRP A O 1
ATOM 2534 N N . GLU A 1 327 ? -6.195 30.859 0.02 1 76 327 GLU A N 1
ATOM 2535 C CA . GLU A 1 327 ? -6.465 31.688 1.193 1 76 327 GLU A CA 1
ATOM 2536 C C . GLU A 1 327 ? -7.344 30.938 2.199 1 76 327 GLU A C 1
ATOM 2538 O O . GLU A 1 327 ? -7.141 31.062 3.41 1 76 327 GLU A O 1
ATOM 2543 N N . ASP A 1 328 ? -8.211 30.125 1.65 1 78.75 328 ASP A N 1
ATOM 2544 C CA . ASP A 1 328 ? -9.102 29.375 2.539 1 78.75 328 ASP A CA 1
ATOM 2545 C C . ASP A 1 328 ? -8.32 28.406 3.414 1 78.75 328 ASP A C 1
ATOM 2547 O O . ASP A 1 328 ? -8.523 28.359 4.629 1 78.75 328 ASP A O 1
ATOM 2551 N N . ALA A 1 329 ? -7.449 27.734 2.803 1 83.5 329 ALA A N 1
ATOM 2552 C CA . ALA A 1 329 ? -6.672 26.734 3.525 1 83.5 329 ALA A CA 1
ATOM 2553 C C . ALA A 1 329 ? -5.738 27.391 4.543 1 83.5 329 ALA A C 1
ATOM 2555 O O . ALA A 1 329 ? -5.508 26.844 5.625 1 83.5 329 ALA A O 1
ATOM 2556 N N . ASN A 1 330 ? -5.281 28.562 4.16 1 87.06 330 ASN A N 1
ATOM 2557 C CA . ASN A 1 330 ? -4.301 29.203 5.023 1 87.06 330 ASN A CA 1
ATOM 2558 C C . ASN A 1 330 ? -4.973 30.016 6.137 1 87.06 330 ASN A C 1
ATOM 2560 O O . ASN A 1 330 ? -4.371 30.25 7.184 1 87.06 330 ASN A O 1
ATOM 2564 N N . HIS A 1 331 ? -6.258 30.406 5.965 1 92.06 331 HIS A N 1
ATOM 2565 C CA . HIS A 1 331 ? -6.984 31.172 6.977 1 92.06 331 HIS A CA 1
ATOM 2566 C C . HIS A 1 331 ? -7.684 30.25 7.969 1 92.06 331 HIS A C 1
ATOM 2568 O O . HIS A 1 331 ? -7.895 30.625 9.125 1 92.06 331 HIS A O 1
ATOM 2574 N N . ARG A 1 332 ? -7.938 29.078 7.52 1 92.88 332 ARG A N 1
ATOM 2575 C CA . ARG A 1 332 ? -8.805 28.156 8.258 1 92.88 332 ARG A CA 1
ATOM 2576 C C . ARG A 1 332 ? -8.234 27.875 9.641 1 92.88 332 ARG A C 1
ATOM 2578 O O . ARG A 1 332 ? -8.977 27.875 10.633 1 92.88 332 ARG A O 1
ATOM 2585 N N . PRO A 1 333 ? -6.953 27.672 9.719 1 96.19 333 PRO A N 1
ATOM 2586 C CA . PRO A 1 333 ? -6.461 27.312 11.047 1 96.19 333 PRO A CA 1
ATOM 2587 C C . PRO A 1 333 ? -6.77 28.359 12.102 1 96.19 333 PRO A C 1
ATOM 2589 O O . PRO A 1 333 ? -7.363 28.047 13.141 1 96.19 333 PRO A O 1
ATOM 2592 N N . LEU A 1 334 ? -6.488 29.625 11.859 1 97.62 334 LEU A N 1
ATOM 2593 C CA . LEU A 1 334 ? -6.734 30.656 12.852 1 97.62 334 LEU A CA 1
ATOM 2594 C C . LEU A 1 334 ? -8.227 30.859 13.07 1 97.62 334 LEU A C 1
ATOM 2596 O O . LEU A 1 334 ? -8.688 30.922 14.211 1 97.62 334 LEU A O 1
ATOM 2600 N N . LEU A 1 335 ? -8.992 30.859 12.023 1 96.31 335 LEU A N 1
ATOM 2601 C CA . LEU A 1 335 ? -10.422 31.125 12.133 1 96.31 335 LEU A CA 1
ATOM 2602 C C . LEU A 1 335 ? -11.125 29.984 12.875 1 96.31 335 LEU A C 1
ATOM 2604 O O . LEU A 1 335 ? -11.992 30.25 13.711 1 96.31 335 LEU A O 1
ATOM 2608 N N . SER A 1 336 ? -10.75 28.812 12.547 1 96.12 336 SER A N 1
ATOM 2609 C CA . SER A 1 336 ? -11.336 27.672 13.242 1 96.12 336 SER A CA 1
ATOM 2610 C C . SER A 1 336 ? -10.93 27.641 14.711 1 96.12 336 SER A C 1
ATOM 2612 O O . SER A 1 336 ? -11.703 27.203 15.57 1 96.12 336 SER A O 1
ATOM 2614 N N . PHE A 1 337 ? -9.695 28.047 14.977 1 97.12 337 PHE A N 1
ATOM 2615 C CA . PHE A 1 337 ? -9.227 28.094 16.359 1 97.12 337 PHE A CA 1
ATOM 2616 C C . PHE A 1 337 ? -10 29.156 17.141 1 97.12 337 PHE A C 1
ATOM 2618 O O . PHE A 1 337 ? -10.383 28.922 18.297 1 97.12 337 PHE A O 1
ATOM 2625 N N . VAL A 1 338 ? -10.305 30.266 16.578 1 97.12 338 VAL A N 1
ATOM 2626 C CA . VAL A 1 338 ? -11.133 31.312 17.172 1 97.12 338 VAL A CA 1
ATOM 2627 C C . VAL A 1 338 ? -12.516 30.75 17.484 1 97.12 338 VAL A C 1
ATOM 2629 O O . VAL A 1 338 ? -13.039 30.953 18.594 1 97.12 338 VAL A O 1
ATOM 2632 N N . ASP A 1 339 ? -13.031 30.031 16.516 1 95.88 339 ASP A N 1
ATOM 2633 C CA . ASP A 1 339 ? -14.336 29.406 16.719 1 95.88 339 ASP A CA 1
ATOM 2634 C C . ASP A 1 339 ? -14.32 28.469 17.922 1 95.88 339 ASP A C 1
ATOM 2636 O O . ASP A 1 339 ? -15.242 28.469 18.734 1 95.88 339 ASP A O 1
ATOM 2640 N N . LEU A 1 340 ? -13.305 27.703 18.016 1 95.12 340 LEU A N 1
ATOM 2641 C CA . LEU A 1 340 ? -13.164 26.766 19.125 1 95.12 340 LEU A CA 1
ATOM 2642 C C . LEU A 1 340 ? -13.133 27.5 20.453 1 95.12 340 LEU A C 1
ATOM 2644 O O . LEU A 1 340 ? -13.852 27.125 21.391 1 95.12 340 LEU A O 1
ATOM 2648 N N . ILE A 1 341 ? -12.328 28.547 20.578 1 94.94 341 ILE A N 1
ATOM 2649 C CA . ILE A 1 341 ? -12.164 29.312 21.797 1 94.94 341 ILE A CA 1
ATOM 2650 C C . ILE A 1 341 ? -13.492 29.969 22.172 1 94.94 341 ILE A C 1
ATOM 2652 O O . ILE A 1 341 ? -13.844 30.047 23.359 1 94.94 341 ILE A O 1
ATOM 2656 N N . ASP A 1 342 ? -14.273 30.375 21.172 1 94.38 342 ASP A N 1
ATOM 2657 C CA . ASP A 1 342 ? -15.547 31.062 21.391 1 94.38 342 ASP A CA 1
ATOM 2658 C C . ASP A 1 342 ? -16.672 30.047 21.609 1 94.38 342 ASP A C 1
ATOM 2660 O O . ASP A 1 342 ? -17.844 30.438 21.734 1 94.38 342 ASP A O 1
ATOM 2664 N N . GLY A 1 343 ? -16.406 28.781 21.516 1 92.56 343 GLY A N 1
ATOM 2665 C CA . GLY A 1 343 ? -17.391 27.75 21.781 1 92.56 343 GLY A CA 1
ATOM 2666 C C . GLY A 1 343 ? -18.297 27.469 20.594 1 92.56 343 GLY A C 1
ATOM 2667 O O . GLY A 1 343 ? -19.359 26.875 20.75 1 92.56 343 GLY A O 1
ATOM 2668 N N . ARG A 1 344 ? -17.859 27.859 19.469 1 95.5 344 ARG A N 1
ATOM 2669 C CA . ARG A 1 344 ? -18.594 27.578 18.25 1 95.5 344 ARG A CA 1
ATOM 2670 C C . ARG A 1 344 ? -18.125 26.281 17.609 1 95.5 344 ARG A C 1
ATOM 2672 O O . ARG A 1 344 ? -17.141 25.688 18.047 1 95.5 344 ARG A O 1
ATOM 2679 N N . GLU A 1 345 ? -18.906 25.844 16.609 1 92.88 345 GLU A N 1
ATOM 2680 C CA . GLU A 1 345 ? -18.484 24.672 15.852 1 92.88 345 GLU A CA 1
ATOM 2681 C C . GLU A 1 345 ? -17.156 24.922 15.148 1 92.88 345 GLU A C 1
ATOM 2683 O O . GLU A 1 345 ? -16.953 25.984 14.539 1 92.88 345 GLU A O 1
ATOM 2688 N N . SER A 1 346 ? -16.219 23.969 15.336 1 94.81 346 SER A N 1
ATOM 2689 C CA . SER A 1 346 ? -14.867 24.156 14.82 1 94.81 346 SER A CA 1
ATOM 2690 C C . SER A 1 346 ? -14.289 22.844 14.32 1 94.81 346 SER A C 1
ATOM 2692 O O . SER A 1 346 ? -14.578 21.781 14.867 1 94.81 346 SER A O 1
ATOM 2694 N N . VAL A 1 347 ? -13.43 22.922 13.266 1 92.38 347 VAL A N 1
ATOM 2695 C CA . VAL A 1 347 ? -12.734 21.734 12.773 1 92.38 347 VAL A CA 1
ATOM 2696 C C . VAL A 1 347 ? -11.367 21.625 13.445 1 92.38 347 VAL A C 1
ATOM 2698 O O . VAL A 1 347 ? -10.602 20.703 13.148 1 92.38 347 VAL A O 1
ATOM 2701 N N . ALA A 1 348 ? -11.086 22.609 14.359 1 94.12 348 ALA A N 1
ATOM 2702 C CA . ALA A 1 348 ? -9.82 22.531 15.094 1 94.12 348 ALA A CA 1
ATOM 2703 C C . ALA A 1 348 ? -9.766 21.266 15.945 1 94.12 348 ALA A C 1
ATOM 2705 O O . ALA A 1 348 ? -10.789 20.828 16.484 1 94.12 348 ALA A O 1
ATOM 2706 N N . LEU A 1 349 ? -8.602 20.703 16.031 1 91.62 349 LEU A N 1
ATOM 2707 C CA . LEU A 1 349 ? -8.445 19.453 16.766 1 91.62 349 LEU A CA 1
ATOM 2708 C C . LEU A 1 349 ? -8.602 19.688 18.266 1 91.62 349 LEU A C 1
ATOM 2710 O O . LEU A 1 349 ? -8.109 20.688 18.812 1 91.62 349 LEU A O 1
ATOM 2714 N N . SER A 1 350 ? -9.297 18.781 18.859 1 88.31 350 SER A N 1
ATOM 2715 C CA . SER A 1 350 ? -9.312 18.766 20.328 1 88.31 350 SER A CA 1
ATOM 2716 C C . SER A 1 350 ? -7.945 18.406 20.891 1 88.31 350 SER A C 1
ATOM 2718 O O . SER A 1 350 ? -7.078 17.922 20.156 1 88.31 350 SER A O 1
ATOM 2720 N N . ARG A 1 351 ? -7.805 18.656 22.141 1 91.06 351 ARG A N 1
ATOM 2721 C CA . ARG A 1 351 ? -6.555 18.328 22.812 1 91.06 351 ARG A CA 1
ATOM 2722 C C . ARG A 1 351 ? -6.215 16.859 22.656 1 91.06 351 ARG A C 1
ATOM 2724 O O . ARG A 1 351 ? -5.066 16.5 22.375 1 91.06 351 ARG A O 1
ATOM 2731 N N . SER A 1 352 ? -7.152 15.961 22.859 1 93.81 352 SER A N 1
ATOM 2732 C CA . SER A 1 352 ? -6.926 14.523 22.781 1 93.81 352 SER A CA 1
ATOM 2733 C C . SER A 1 352 ? -6.574 14.102 21.359 1 93.81 352 SER A C 1
ATOM 2735 O O . SER A 1 352 ? -5.703 13.25 21.156 1 93.81 352 SER A O 1
ATOM 2737 N N . ARG A 1 353 ? -7.23 14.664 20.391 1 94.25 353 ARG A N 1
ATOM 2738 C CA . ARG A 1 353 ? -6.953 14.328 19 1 94.25 353 ARG A CA 1
ATOM 2739 C C . ARG A 1 353 ? -5.582 14.836 18.578 1 94.25 353 ARG A C 1
ATOM 2741 O O . ARG A 1 353 ? -4.879 14.18 17.812 1 94.25 353 ARG A O 1
ATOM 2748 N N . LEU A 1 354 ? -5.328 16.016 19.125 1 94.62 354 LEU A N 1
ATOM 2749 C CA . LEU A 1 354 ? -4.012 16.594 18.859 1 94.62 354 LEU A CA 1
ATOM 2750 C C . LEU A 1 354 ? -2.906 15.656 19.328 1 94.62 354 LEU A C 1
ATOM 2752 O O . LEU A 1 354 ? -1.963 15.383 18.594 1 94.62 354 LEU A O 1
ATOM 2756 N N . GLU A 1 355 ? -3.027 15.172 20.5 1 96.25 355 GLU A N 1
ATOM 2757 C CA . GLU A 1 355 ? -2.049 14.266 21.094 1 96.25 355 GLU A CA 1
ATOM 2758 C C . GLU A 1 355 ? -2.02 12.93 20.344 1 96.25 355 GLU A C 1
ATOM 2760 O O . GLU A 1 355 ? -0.947 12.398 20.062 1 96.25 355 GLU A O 1
ATOM 2765 N N . PHE A 1 356 ? -3.154 12.406 20.047 1 97.62 356 PHE A N 1
ATOM 2766 C CA . PHE A 1 356 ? -3.273 11.125 19.359 1 97.62 356 PHE A CA 1
ATOM 2767 C C . PHE A 1 356 ? -2.596 11.18 17.984 1 97.62 356 PHE A C 1
ATOM 2769 O O . PHE A 1 356 ? -1.781 10.32 17.656 1 97.62 356 PHE A O 1
ATOM 2776 N N . ASN A 1 357 ? -2.943 12.219 17.188 1 97.94 357 ASN A N 1
ATOM 2777 C CA . ASN A 1 357 ? -2.381 12.352 15.852 1 97.94 357 ASN A CA 1
ATOM 2778 C C . ASN A 1 357 ? -0.859 12.445 15.891 1 97.94 357 ASN A C 1
ATOM 2780 O O . ASN A 1 357 ? -0.173 11.758 15.125 1 97.94 357 ASN A O 1
ATOM 2784 N N . PHE A 1 358 ? -0.334 13.281 16.797 1 97.81 358 PHE A N 1
ATOM 2785 C CA . PHE A 1 358 ? 1.113 13.414 16.922 1 97.81 358 PHE A CA 1
ATOM 2786 C C . PHE A 1 358 ? 1.745 12.086 17.344 1 97.81 358 PHE A C 1
ATOM 2788 O O . PHE A 1 358 ? 2.793 11.703 16.812 1 97.81 358 PHE A O 1
ATOM 2795 N N . SER A 1 359 ? 1.098 11.383 18.25 1 98.19 359 SER A N 1
ATOM 2796 C CA . SER A 1 359 ? 1.64 10.125 18.766 1 98.19 359 SER A CA 1
ATOM 2797 C C . SER A 1 359 ? 1.707 9.078 17.656 1 98.19 359 SER A C 1
ATOM 2799 O O . SER A 1 359 ? 2.617 8.242 17.641 1 98.19 359 SER A O 1
ATOM 2801 N N . VAL A 1 360 ? 0.757 9.078 16.766 1 98.69 360 VAL A N 1
ATOM 2802 C CA . VAL A 1 360 ? 0.775 8.133 15.664 1 98.69 360 VAL A CA 1
ATOM 2803 C C . VAL A 1 360 ? 1.934 8.461 14.727 1 98.69 360 VAL A C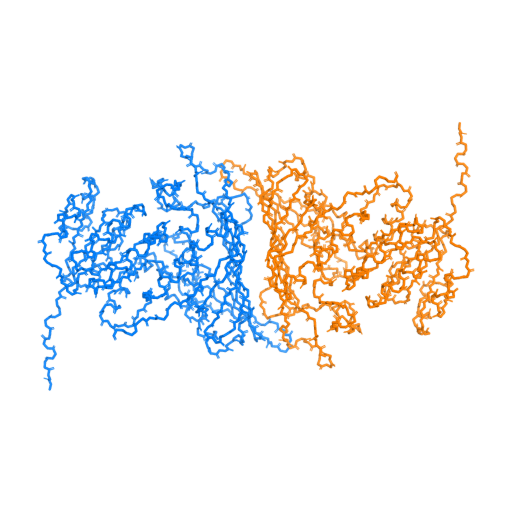 1
ATOM 2805 O O . VAL A 1 360 ? 2.652 7.559 14.281 1 98.69 360 VAL A O 1
ATOM 2808 N N . VAL A 1 361 ? 2.127 9.766 14.438 1 98.38 361 VAL A N 1
ATOM 2809 C CA . VAL A 1 361 ? 3.25 10.195 13.609 1 98.38 361 VAL A CA 1
ATOM 2810 C C . VAL A 1 361 ? 4.562 9.773 14.266 1 98.38 361 VAL A C 1
ATOM 2812 O O . VAL A 1 361 ? 5.445 9.211 13.609 1 98.38 361 VAL A O 1
ATOM 2815 N N . SER A 1 362 ? 4.656 10.047 15.57 1 98.06 362 SER A N 1
ATOM 2816 C CA . SER A 1 362 ? 5.844 9.664 16.328 1 98.06 362 SER A CA 1
ATOM 2817 C C . SER A 1 362 ? 6.043 8.148 16.312 1 98.06 362 SER A C 1
ATOM 2819 O O . SER A 1 362 ? 7.176 7.668 16.203 1 98.06 362 SER A O 1
ATOM 2821 N N . ALA A 1 363 ? 4.957 7.398 16.406 1 98.69 363 ALA A N 1
ATOM 2822 C CA . ALA A 1 363 ? 5.012 5.941 16.391 1 98.69 363 ALA A CA 1
ATOM 2823 C C . ALA A 1 363 ? 5.559 5.438 15.055 1 98.69 363 ALA A C 1
ATOM 2825 O O . ALA A 1 363 ? 6.27 4.43 15.008 1 98.69 363 ALA A O 1
ATOM 2826 N N . ILE A 1 364 ? 5.258 6.086 13.984 1 98.75 364 ILE A N 1
ATOM 2827 C CA . ILE A 1 364 ? 5.773 5.719 12.672 1 98.75 364 ILE A CA 1
ATOM 2828 C C . ILE A 1 364 ? 7.293 5.863 12.656 1 98.75 364 ILE A C 1
ATOM 2830 O O . ILE A 1 364 ? 8.008 4.941 12.25 1 98.75 364 ILE A O 1
ATOM 2834 N N . TYR A 1 365 ? 7.82 6.988 13.18 1 98.31 365 TYR A N 1
ATOM 2835 C CA . TYR A 1 365 ? 9.266 7.188 13.25 1 98.31 365 TYR A CA 1
ATOM 2836 C C . TYR A 1 365 ? 9.914 6.145 14.148 1 98.31 365 TYR A C 1
ATOM 2838 O O . TYR A 1 365 ? 10.961 5.586 13.812 1 98.31 365 TYR A O 1
ATOM 2846 N N . ARG A 1 366 ? 9.289 5.848 15.281 1 98.19 366 ARG A N 1
ATOM 2847 C CA . ARG A 1 366 ? 9.852 4.891 16.234 1 98.19 366 ARG A CA 1
ATOM 2848 C C . ARG A 1 366 ? 9.883 3.486 15.641 1 98.19 366 ARG A C 1
ATOM 2850 O O . ARG A 1 366 ? 10.867 2.764 15.797 1 98.19 366 ARG A O 1
ATOM 2857 N N . SER A 1 367 ? 8.781 3.133 15 1 98.38 367 SER A N 1
ATOM 2858 C CA . SER A 1 367 ? 8.719 1.821 14.359 1 98.38 367 SER A CA 1
ATOM 2859 C C . SER A 1 367 ? 9.789 1.686 13.281 1 98.38 367 SER A C 1
ATOM 2861 O O . SER A 1 367 ? 10.422 0.635 13.148 1 98.38 367 SER A O 1
ATOM 2863 N N . ALA A 1 368 ? 9.992 2.703 12.484 1 98.06 368 ALA A N 1
ATOM 2864 C CA . ALA A 1 368 ? 11.016 2.686 11.445 1 98.06 368 ALA A CA 1
ATOM 2865 C C . ALA A 1 368 ? 12.414 2.533 12.039 1 98.06 368 ALA A C 1
ATOM 2867 O O . ALA A 1 368 ? 13.258 1.834 11.484 1 98.06 368 ALA A O 1
ATOM 2868 N N . ALA A 1 369 ? 12.688 3.182 13.172 1 97.12 369 ALA A N 1
ATOM 2869 C CA . ALA A 1 369 ? 14.008 3.189 13.797 1 97.12 369 ALA A CA 1
ATOM 2870 C C . ALA A 1 369 ? 14.273 1.882 14.539 1 97.12 369 ALA A C 1
ATOM 2872 O O . ALA A 1 369 ? 15.375 1.336 14.477 1 97.12 369 ALA A O 1
ATOM 2873 N N . GLU A 1 370 ? 13.203 1.334 15.203 1 96.62 370 GLU A N 1
ATOM 2874 C CA . GLU A 1 370 ? 13.406 0.215 16.125 1 96.62 370 GLU A CA 1
ATOM 2875 C C . GLU A 1 370 ? 13.016 -1.108 15.469 1 96.62 370 GLU A C 1
ATOM 2877 O O . GLU A 1 370 ? 13.398 -2.178 15.945 1 96.62 370 GLU A O 1
ATOM 2882 N N . GLY A 1 371 ? 12.164 -1.02 14.461 1 94.56 371 GLY A N 1
ATOM 2883 C CA . GLY A 1 371 ? 11.734 -2.227 13.773 1 94.56 371 GLY A CA 1
ATOM 2884 C C . GLY A 1 371 ? 10.695 -3.018 14.539 1 94.56 371 GLY A C 1
ATOM 2885 O O . GLY A 1 371 ? 10.555 -4.227 14.336 1 94.56 371 GLY A O 1
ATOM 2886 N N . LYS A 1 372 ? 10.023 -2.373 15.492 1 95.44 372 LYS A N 1
ATOM 2887 C CA . LYS A 1 372 ? 9.016 -3.025 16.328 1 95.44 372 LYS A CA 1
ATOM 2888 C C . LYS A 1 372 ? 7.672 -2.303 16.219 1 95.44 372 LYS A C 1
ATOM 2890 O O . LYS A 1 372 ? 7.629 -1.101 15.953 1 95.44 372 LYS A O 1
ATOM 2895 N N . PRO A 1 373 ? 6.586 -3.064 16.406 1 97.19 373 PRO A N 1
ATOM 2896 C CA . PRO A 1 373 ? 5.277 -2.408 16.438 1 97.19 373 PRO A CA 1
ATOM 2897 C C . PRO A 1 373 ? 5.137 -1.422 17.594 1 97.19 373 PRO A C 1
ATOM 2899 O O . PRO A 1 373 ? 5.715 -1.631 18.656 1 97.19 373 PRO A O 1
ATOM 2902 N N . VAL A 1 374 ? 4.395 -0.348 17.391 1 98.44 374 VAL A N 1
ATOM 2903 C CA . VAL A 1 374 ? 4.121 0.662 18.406 1 98.44 374 VAL A CA 1
ATOM 2904 C C . VAL A 1 374 ? 2.619 0.917 18.5 1 98.44 374 VAL A C 1
ATOM 2906 O O . VAL A 1 374 ? 1.97 1.188 17.484 1 98.44 374 VAL A O 1
ATOM 2909 N N . HIS A 1 375 ? 2.07 0.858 19.672 1 98.5 375 HIS A N 1
ATOM 2910 C CA . HIS A 1 375 ? 0.645 1.059 19.906 1 98.5 375 HIS A CA 1
ATOM 2911 C C . HIS A 1 375 ? 0.369 2.445 20.484 1 98.5 375 HIS A C 1
ATOM 2913 O O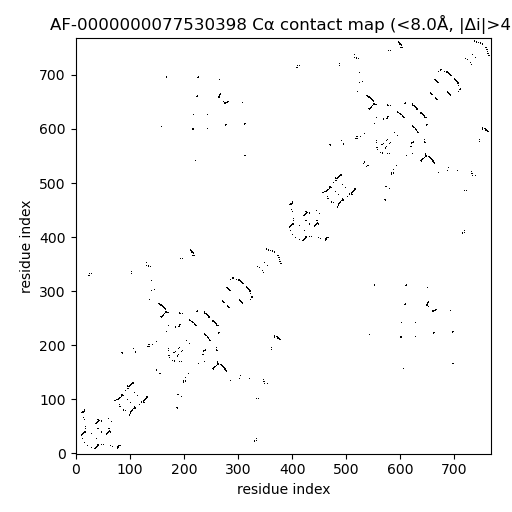 . HIS A 1 375 ? 1.101 2.918 21.359 1 98.5 375 HIS A O 1
ATOM 2919 N N . VAL A 1 376 ? -0.634 3.109 19.953 1 98.69 376 VAL A N 1
ATOM 2920 C CA . VAL A 1 376 ? -1.077 4.422 20.422 1 98.69 376 VAL A CA 1
ATOM 2921 C C . VAL A 1 376 ? -2.562 4.375 20.766 1 98.69 376 VAL A C 1
ATOM 2923 O O . VAL A 1 376 ? -3.377 3.893 19.969 1 98.69 376 VAL A O 1
ATOM 2926 N N . GLN A 1 377 ? -2.924 4.867 21.906 1 98.19 377 GLN A N 1
ATOM 2927 C CA . GLN A 1 377 ? -4.309 4.91 22.359 1 98.19 377 GLN A CA 1
ATOM 2928 C C . GLN A 1 377 ? -4.793 6.348 22.516 1 98.19 377 GLN A C 1
ATOM 2930 O O . GLN A 1 377 ? -4.086 7.188 23.078 1 98.19 377 GLN A O 1
ATOM 2935 N N . LEU A 1 378 ? -5.961 6.617 21.953 1 97.31 378 LEU A N 1
ATOM 2936 C CA . LEU A 1 378 ? -6.594 7.906 22.203 1 97.31 378 LEU A CA 1
ATOM 2937 C C . LEU A 1 378 ? -6.973 8.055 23.672 1 97.31 378 LEU A C 1
ATOM 2939 O O . LEU A 1 378 ? -7.645 7.184 24.234 1 97.31 378 LEU A O 1
ATOM 2943 N N . LYS A 1 379 ? -6.469 9.062 24.234 1 92.44 379 LYS A N 1
ATOM 2944 C CA . LYS A 1 379 ? -6.793 9.336 25.625 1 92.44 379 LYS A CA 1
ATOM 2945 C C . LYS A 1 379 ? -8.094 10.117 25.75 1 92.44 379 LYS A C 1
ATOM 2947 O O . LYS A 1 379 ? -8.391 10.984 24.938 1 92.44 379 LYS A O 1
ATOM 2952 N N . GLN A 1 380 ? -8.977 9.641 26.562 1 80.25 380 GLN A N 1
ATOM 2953 C CA . GLN A 1 380 ? -10.227 10.359 26.797 1 80.25 380 GLN A CA 1
ATOM 2954 C C . GLN A 1 380 ? -9.977 11.766 27.328 1 80.25 380 GLN A C 1
ATOM 2956 O O . GLN A 1 380 ? -9.031 11.984 28.078 1 80.25 380 GLN A O 1
ATOM 2961 N N . ASP A 1 381 ? -10.617 12.703 26.609 1 67.62 381 ASP A N 1
ATOM 2962 C CA . ASP A 1 381 ? -10.516 14.078 27.078 1 67.62 381 ASP A CA 1
ATOM 2963 C C . ASP A 1 381 ? -10.891 14.18 28.562 1 67.62 381 ASP A C 1
ATOM 2965 O O . ASP A 1 381 ? -11.82 13.508 29.016 1 67.62 381 ASP A O 1
ATOM 2969 N N . ARG A 1 382 ? -10.062 14.586 29.438 1 50.91 382 ARG A N 1
ATOM 2970 C CA . ARG A 1 382 ? -10.422 14.805 30.844 1 50.91 382 ARG A CA 1
ATOM 2971 C C . ARG A 1 382 ? -11.578 15.797 30.953 1 50.91 382 ARG A C 1
ATOM 2973 O O . ARG A 1 382 ? -11.625 16.797 30.219 1 50.91 382 ARG A O 1
ATOM 2980 N N . GLU A 1 383 ? -12.875 15.32 31.125 1 44.22 383 GLU A N 1
ATOM 2981 C CA . GLU A 1 383 ? -13.922 16.266 31.469 1 44.22 383 GLU A CA 1
ATOM 2982 C C . GLU A 1 383 ? -13.359 17.453 32.25 1 44.22 383 GLU A C 1
ATOM 2984 O O . GLU A 1 383 ? -12.625 17.266 33.219 1 44.22 383 GLU A O 1
ATOM 2989 N N . ARG A 1 384 ? -13.242 18.688 31.578 1 40.09 384 ARG A N 1
ATOM 2990 C CA . ARG A 1 384 ? -13.109 19.891 32.406 1 40.09 384 ARG A CA 1
ATOM 2991 C C . ARG A 1 384 ? -14.375 20.141 33.219 1 40.09 384 ARG A C 1
ATOM 2993 O O . ARG A 1 384 ? -15.484 19.922 32.719 1 40.09 384 ARG A O 1
ATOM 3000 N N . MET B 1 1 ? 33.156 -38.312 -33.438 1 28.42 1 MET B N 1
ATOM 3001 C CA . MET B 1 1 ? 31.703 -38.219 -33.719 1 28.42 1 MET B CA 1
ATOM 3002 C C . MET B 1 1 ? 30.922 -39.156 -32.781 1 28.42 1 MET B C 1
ATOM 3004 O O . MET B 1 1 ? 30.828 -40.375 -33.062 1 28.42 1 MET B O 1
ATOM 3008 N N . THR B 1 2 ? 31.203 -39.125 -31.516 1 33.88 2 THR B N 1
ATOM 3009 C CA . THR B 1 2 ? 30.5 -39.969 -30.531 1 33.88 2 THR B CA 1
ATOM 3010 C C . THR B 1 2 ? 29 -39.938 -30.766 1 33.88 2 THR B C 1
ATOM 3012 O O . THR B 1 2 ? 28.406 -38.844 -30.828 1 33.88 2 THR B O 1
ATOM 3015 N N . GLU B 1 3 ? 28.516 -40.969 -31.562 1 33.38 3 GLU B N 1
ATOM 3016 C CA . GLU B 1 3 ? 27.094 -41.125 -31.781 1 33.38 3 GLU B CA 1
ATOM 3017 C C . GLU B 1 3 ? 26.297 -40.875 -30.5 1 33.38 3 GLU B C 1
ATOM 3019 O O . GLU B 1 3 ? 26.469 -41.562 -29.5 1 33.38 3 GLU B O 1
ATOM 3024 N N . SER B 1 4 ? 26.297 -39.719 -29.969 1 36.56 4 SER B N 1
ATOM 3025 C CA . SE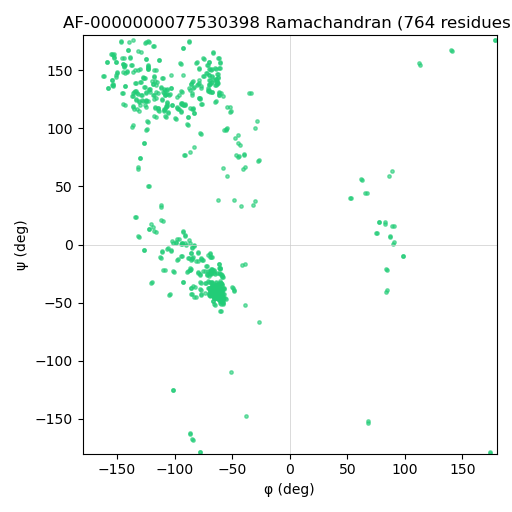R B 1 4 ? 25.281 -39.406 -28.953 1 36.56 4 SER B CA 1
ATOM 3026 C C . SER B 1 4 ? 23.969 -40.156 -29.234 1 36.56 4 SER B C 1
ATOM 3028 O O . SER B 1 4 ? 23.125 -39.656 -29.969 1 36.56 4 SER B O 1
ATOM 3030 N N . ASN B 1 5 ? 24.047 -41.375 -29.781 1 36.44 5 ASN B N 1
ATOM 3031 C CA . ASN B 1 5 ? 23.062 -42.375 -30.172 1 36.44 5 ASN B CA 1
ATOM 3032 C C . ASN B 1 5 ? 21.953 -42.5 -29.125 1 36.44 5 ASN B C 1
ATOM 3034 O O . ASN B 1 5 ? 21.297 -43.531 -29.031 1 36.44 5 ASN B O 1
ATOM 3038 N N . GLY B 1 6 ? 22.141 -42 -27.812 1 40.59 6 GLY B N 1
ATOM 3039 C CA . GLY B 1 6 ? 21.219 -42.312 -26.719 1 40.59 6 GLY B CA 1
ATOM 3040 C C . GLY B 1 6 ? 19.766 -42.188 -27.141 1 40.59 6 GLY B C 1
ATOM 3041 O O . GLY B 1 6 ? 19.344 -41.156 -27.672 1 40.59 6 GLY B O 1
ATOM 3042 N N . THR B 1 7 ? 19.062 -43.188 -27.703 1 47.47 7 THR B N 1
ATOM 3043 C CA . THR B 1 7 ? 17.656 -43.375 -28.047 1 47.47 7 THR B CA 1
ATOM 3044 C C . THR B 1 7 ? 16.75 -42.531 -27.156 1 47.47 7 THR B C 1
ATOM 3046 O O . THR B 1 7 ? 16.672 -42.781 -25.953 1 47.47 7 THR B O 1
ATOM 3049 N N . ASN B 1 8 ? 16.625 -41.281 -27.234 1 63.38 8 ASN B N 1
ATOM 3050 C CA . ASN B 1 8 ? 15.898 -40.281 -26.438 1 63.38 8 ASN B CA 1
ATOM 3051 C C . ASN B 1 8 ? 14.492 -40.75 -26.094 1 63.38 8 ASN B C 1
ATOM 3053 O O . ASN B 1 8 ? 13.641 -40.875 -26.969 1 63.38 8 ASN B O 1
ATOM 3057 N N . LEU B 1 9 ? 14.242 -41.719 -25.094 1 85.19 9 LEU B N 1
ATOM 3058 C CA . LEU B 1 9 ? 12.969 -42.219 -24.594 1 85.19 9 LEU B CA 1
ATOM 3059 C C . LEU B 1 9 ? 11.914 -41.094 -24.609 1 85.19 9 LEU B C 1
ATOM 3061 O O . LEU B 1 9 ? 12.211 -39.938 -24.297 1 85.19 9 LEU B O 1
ATOM 3065 N N . PRO B 1 10 ? 10.781 -41.531 -25.203 1 93.25 10 PRO B N 1
ATOM 3066 C CA . PRO B 1 10 ? 9.711 -40.531 -25.25 1 93.25 10 PRO B CA 1
ATOM 3067 C C . PRO B 1 10 ? 9.273 -40.062 -23.859 1 93.25 10 PRO B C 1
ATOM 3069 O O . PRO B 1 10 ? 9.445 -40.812 -22.875 1 93.25 10 PRO B O 1
ATOM 3072 N N . TRP B 1 11 ? 8.812 -38.906 -23.812 1 97.44 11 TRP B N 1
ATOM 3073 C CA . TRP B 1 11 ? 8.211 -38.406 -22.578 1 97.44 11 TRP B CA 1
ATOM 3074 C C . TRP B 1 11 ? 6.879 -39.094 -22.312 1 97.44 11 TRP B C 1
ATOM 3076 O O . TRP B 1 11 ? 6.086 -39.312 -23.234 1 97.44 11 TRP B O 1
ATOM 3086 N N . ARG B 1 12 ? 6.664 -39.562 -21.109 1 98.31 12 ARG B N 1
ATOM 3087 C CA . ARG B 1 12 ? 5.379 -40.062 -20.625 1 98.31 12 ARG B CA 1
ATOM 3088 C C . ARG B 1 12 ? 4.758 -39.094 -19.625 1 98.31 12 ARG B C 1
ATOM 3090 O O . ARG B 1 12 ? 5.352 -38.812 -18.578 1 98.31 12 ARG B O 1
ATOM 3097 N N . ILE B 1 13 ? 3.631 -38.562 -19.984 1 98.69 13 ILE B N 1
ATOM 3098 C CA . ILE B 1 13 ? 2.943 -37.594 -19.156 1 98.69 13 ILE B CA 1
ATOM 3099 C C . ILE B 1 13 ? 1.718 -38.219 -18.516 1 98.69 13 ILE B C 1
ATOM 3101 O O . ILE B 1 13 ? 0.861 -38.781 -19.203 1 98.69 13 ILE B O 1
ATOM 3105 N N . TYR B 1 14 ? 1.668 -38.188 -17.203 1 98.81 14 TYR B N 1
ATOM 3106 C CA . TYR B 1 14 ? 0.567 -38.75 -16.422 1 98.81 14 TYR B CA 1
ATOM 3107 C C . TYR B 1 14 ? -0.278 -37.656 -15.805 1 98.81 14 TYR B C 1
ATOM 3109 O O . TYR B 1 14 ? 0.163 -36.969 -14.867 1 98.81 14 TYR B O 1
ATOM 3117 N N . LEU B 1 15 ? -1.483 -37.5 -16.281 1 98.69 15 LEU B N 1
ATOM 3118 C CA . LEU B 1 15 ? -2.389 -36.469 -15.742 1 98.69 15 LEU B CA 1
ATOM 3119 C C . LEU B 1 15 ? -3.189 -37.031 -14.57 1 98.69 15 LEU B C 1
ATOM 3121 O O . LEU B 1 15 ? -3.982 -37.969 -14.742 1 98.69 15 LEU B O 1
ATOM 3125 N N . TYR B 1 16 ? -2.854 -36.531 -13.391 1 98.31 16 TYR B N 1
ATOM 3126 C CA . TYR B 1 16 ? -3.715 -36.781 -12.234 1 98.31 16 TYR B CA 1
ATOM 3127 C C . TYR B 1 16 ? -4.934 -35.875 -12.266 1 98.31 16 TYR B C 1
ATOM 3129 O O . TYR B 1 16 ? -4.887 -34.75 -11.773 1 98.31 16 TYR B O 1
ATOM 3137 N N . GLY B 1 17 ? -6.047 -36.344 -12.773 1 97.38 17 GLY B N 1
ATOM 3138 C CA . GLY B 1 17 ? -7.211 -35.562 -13.125 1 97.38 17 GLY B CA 1
ATOM 3139 C C . GLY B 1 17 ? -7.465 -35.5 -14.617 1 97.38 17 GLY B C 1
ATOM 3140 O O . GLY B 1 17 ? -6.539 -35.625 -15.422 1 97.38 17 GLY B O 1
ATOM 3141 N N . ALA B 1 18 ? -8.688 -35.25 -15 1 97.12 18 ALA B N 1
ATOM 3142 C CA . ALA B 1 18 ? -9.07 -35.156 -16.406 1 97.12 18 ALA B CA 1
ATOM 3143 C C . ALA B 1 18 ? -9.953 -33.938 -16.656 1 97.12 18 ALA B C 1
ATOM 3145 O O . ALA B 1 18 ? -10.75 -33.938 -17.609 1 97.12 18 ALA B O 1
ATOM 3146 N N . GLY B 1 19 ? -9.828 -32.969 -15.781 1 92.81 19 GLY B N 1
ATOM 3147 C CA . GLY B 1 19 ? -10.594 -31.766 -15.953 1 92.81 19 GLY B CA 1
ATOM 3148 C C . GLY B 1 19 ? -9.938 -30.766 -16.875 1 92.81 19 GLY B C 1
ATOM 3149 O O . GLY B 1 19 ? -9 -31.109 -17.609 1 92.81 19 GLY B O 1
ATOM 3150 N N . SER B 1 20 ? -10.445 -29.531 -16.891 1 88.88 20 SER B N 1
ATOM 3151 C CA . SER B 1 20 ? -10.039 -28.469 -17.812 1 88.88 20 SER B CA 1
ATOM 3152 C C . SER B 1 20 ? -8.547 -28.203 -17.703 1 88.88 20 SER B C 1
ATOM 3154 O O . SER B 1 20 ? -7.875 -28 -18.719 1 88.88 20 SER B O 1
ATOM 3156 N N . ILE B 1 21 ? -8.008 -28.172 -16.531 1 92.06 21 ILE B N 1
ATOM 3157 C CA . ILE B 1 21 ? -6.59 -27.875 -16.328 1 92.06 21 ILE B CA 1
ATOM 3158 C C . ILE B 1 21 ? -5.746 -29.047 -16.844 1 92.06 21 ILE B C 1
ATOM 3160 O O . ILE B 1 21 ? -4.715 -28.828 -17.5 1 92.06 21 ILE B O 1
ATOM 3164 N N . ALA B 1 22 ? -6.195 -30.219 -16.547 1 95.56 22 ALA B N 1
ATOM 3165 C CA . ALA B 1 22 ? -5.516 -31.391 -17.094 1 95.56 22 ALA B CA 1
ATOM 3166 C C . ALA B 1 22 ? -5.461 -31.344 -18.625 1 95.56 22 ALA B C 1
ATOM 3168 O O . ALA B 1 22 ? -4.438 -31.688 -19.219 1 95.56 22 ALA B O 1
ATOM 3169 N N . TRP B 1 23 ? -6.527 -30.844 -19.203 1 94.31 23 TRP B N 1
ATOM 3170 C CA . TRP B 1 23 ? -6.59 -30.719 -20.656 1 94.31 23 TRP B CA 1
ATOM 3171 C C . TRP B 1 23 ? -5.48 -29.812 -21.172 1 94.31 23 TRP B C 1
ATOM 3173 O O . TRP B 1 23 ? -4.875 -30.078 -22.203 1 94.31 23 TRP B O 1
ATOM 3183 N N . ARG B 1 24 ? -5.223 -28.781 -20.453 1 93.75 24 ARG B N 1
ATOM 3184 C CA . ARG B 1 24 ? -4.199 -27.828 -20.875 1 93.75 24 ARG B CA 1
ATOM 3185 C C . ARG B 1 24 ? -2.814 -28.469 -20.859 1 93.75 24 ARG B C 1
ATOM 3187 O O . ARG B 1 24 ? -2.012 -28.234 -21.766 1 93.75 24 ARG B O 1
ATOM 3194 N N . HIS B 1 25 ? -2.592 -29.25 -19.875 1 97.12 25 HIS B N 1
ATOM 3195 C CA . HIS B 1 25 ? -1.318 -29.953 -19.812 1 97.12 25 HIS B CA 1
ATOM 3196 C C . HIS B 1 25 ? -1.229 -31.047 -20.875 1 97.12 25 HIS B C 1
ATOM 3198 O O . HIS B 1 25 ? -0.146 -31.328 -21.391 1 97.12 25 HIS B O 1
ATOM 3204 N N . GLY B 1 26 ? -2.375 -31.641 -21.219 1 97.31 26 GLY B N 1
ATOM 3205 C CA . GLY B 1 26 ? -2.408 -32.594 -22.328 1 97.31 26 GLY B CA 1
ATOM 3206 C C . GLY B 1 26 ? -1.995 -31.969 -23.641 1 97.31 26 GLY B C 1
ATOM 3207 O O . GLY B 1 26 ? -1.215 -32.562 -24.406 1 97.31 26 GLY B O 1
ATOM 3208 N N . VAL B 1 27 ? -2.514 -30.781 -23.859 1 95.81 27 VAL B N 1
ATOM 3209 C CA . VAL B 1 27 ? -2.16 -30.062 -25.094 1 95.81 27 VAL B CA 1
ATOM 3210 C C . VAL B 1 27 ? -0.663 -29.766 -25.094 1 95.81 27 VAL B C 1
ATOM 3212 O O . VAL B 1 27 ? 0.01 -29.953 -26.109 1 95.81 27 VAL B O 1
ATOM 3215 N N . ALA B 1 28 ? -0.162 -29.312 -24 1 96.94 28 ALA B N 1
ATOM 3216 C CA . ALA B 1 28 ? 1.269 -29.031 -23.875 1 96.94 28 ALA B CA 1
ATOM 3217 C C . ALA B 1 28 ? 2.086 -30.297 -24.141 1 96.94 28 ALA B C 1
ATOM 3219 O O . ALA B 1 28 ? 3.117 -30.25 -24.828 1 96.94 28 ALA B O 1
ATOM 3220 N N . ALA B 1 29 ? 1.628 -31.438 -23.641 1 97.31 29 ALA B N 1
ATOM 3221 C CA . ALA B 1 29 ? 2.312 -32.719 -23.812 1 97.31 29 ALA B CA 1
ATOM 3222 C C . ALA B 1 29 ? 2.441 -33.062 -25.281 1 97.31 29 ALA B C 1
ATOM 3224 O O . ALA B 1 29 ? 3.482 -33.562 -25.719 1 97.31 29 ALA B O 1
ATOM 3225 N N . GLU B 1 30 ? 1.419 -32.75 -26 1 94.5 30 GLU B N 1
ATOM 3226 C CA . GLU B 1 30 ? 1.426 -33.062 -27.422 1 94.5 30 GLU B CA 1
ATOM 3227 C C . GLU B 1 30 ? 2.506 -32.281 -28.156 1 94.5 30 GLU B C 1
ATOM 3229 O O . GLU B 1 30 ? 3.008 -32.719 -29.188 1 94.5 30 GLU B O 1
ATOM 3234 N N . SER B 1 31 ? 2.867 -31.203 -27.625 1 93.44 31 SER B N 1
ATOM 3235 C CA . SER B 1 31 ? 3.865 -30.359 -28.266 1 93.44 31 SER B CA 1
ATOM 3236 C C . SER B 1 31 ? 5.277 -30.891 -28.016 1 93.44 31 SER B C 1
ATOM 3238 O O . SER B 1 31 ? 6.234 -30.422 -28.641 1 93.44 31 SER B O 1
ATOM 3240 N N . LEU B 1 32 ? 5.469 -31.891 -27.188 1 94.94 32 LEU B N 1
ATOM 3241 C CA . LEU B 1 32 ? 6.781 -32.438 -26.812 1 94.94 32 LEU B CA 1
ATOM 3242 C C . LEU B 1 32 ? 7.301 -33.375 -27.906 1 94.94 32 LEU B C 1
ATOM 3244 O O . LEU B 1 32 ? 8.492 -33.688 -27.922 1 94.94 32 LEU B O 1
ATOM 3248 N N . GLY B 1 33 ? 6.414 -33.781 -28.828 1 90.88 33 GLY B N 1
ATOM 3249 C CA . GLY B 1 33 ? 6.816 -34.656 -29.922 1 90.88 33 GLY B CA 1
ATOM 3250 C C . GLY B 1 33 ? 5.785 -35.719 -30.25 1 90.88 33 GLY B C 1
ATOM 3251 O O . GLY B 1 33 ? 4.871 -35.969 -29.453 1 90.88 33 GLY B O 1
ATOM 3252 N N . PRO B 1 34 ? 5.953 -36.312 -31.297 1 90.75 34 PRO B N 1
ATOM 3253 C CA . PRO B 1 34 ? 4.949 -37.281 -31.766 1 90.75 34 PRO B CA 1
ATOM 3254 C C . PRO B 1 34 ? 4.957 -38.562 -30.953 1 90.75 34 PRO B C 1
ATOM 3256 O O . PRO B 1 34 ? 3.977 -39.312 -30.969 1 90.75 34 PRO B O 1
ATOM 3259 N N . ASP B 1 35 ? 6.02 -38.812 -30.234 1 94.12 35 ASP B N 1
ATOM 3260 C CA . ASP B 1 35 ? 6.152 -40.094 -29.547 1 94.12 35 ASP B CA 1
ATOM 3261 C C . ASP B 1 35 ? 5.723 -39.969 -28.078 1 94.12 35 ASP B C 1
ATOM 3263 O O . ASP B 1 35 ? 5.812 -40.938 -27.312 1 94.12 35 ASP B O 1
ATOM 3267 N N . VAL B 1 36 ? 5.223 -38.812 -27.703 1 96.81 36 VAL B N 1
ATOM 3268 C CA . VAL B 1 36 ? 4.801 -38.625 -26.328 1 96.81 36 VAL B CA 1
ATOM 3269 C C . VAL B 1 36 ? 3.65 -39.562 -26 1 96.81 36 VAL B C 1
ATOM 3271 O O . VAL B 1 36 ? 2.777 -39.812 -26.828 1 96.81 36 VAL B O 1
ATOM 3274 N N . GLN B 1 37 ? 3.66 -40.125 -24.828 1 97.81 37 GLN B N 1
ATOM 3275 C CA . GLN B 1 37 ? 2.555 -40.938 -24.328 1 97.81 37 GLN B CA 1
ATOM 3276 C C . GLN B 1 37 ? 1.798 -40.219 -23.219 1 97.81 37 GLN B C 1
ATOM 3278 O O . GLN B 1 37 ? 2.406 -39.688 -22.281 1 97.81 37 GLN B O 1
ATOM 3283 N N . LEU B 1 38 ? 0.49 -40.156 -23.391 1 98.38 38 LEU B N 1
ATOM 3284 C CA . LEU B 1 38 ? -0.364 -39.438 -22.438 1 98.38 38 LEU B CA 1
ATOM 3285 C C . LEU B 1 38 ? -1.224 -40.438 -21.656 1 98.38 38 LEU B C 1
ATOM 3287 O O . LEU B 1 38 ? -1.871 -41.312 -22.234 1 98.38 38 LEU B O 1
ATOM 3291 N N . PHE B 1 39 ? -1.146 -40.375 -20.359 1 98.62 39 PHE B N 1
ATOM 3292 C CA . PHE B 1 39 ? -1.984 -41.125 -19.438 1 98.62 39 PHE B CA 1
ATOM 3293 C C . PHE B 1 39 ? -2.824 -40.188 -18.578 1 98.62 39 PHE B C 1
ATOM 3295 O O . PHE B 1 39 ? -2.424 -39.062 -18.312 1 98.62 39 PHE B O 1
ATOM 3302 N N . ALA B 1 40 ? -3.996 -40.625 -18.156 1 98.75 40 ALA B N 1
ATOM 3303 C CA . ALA B 1 40 ? -4.828 -39.812 -17.266 1 98.75 40 ALA B CA 1
ATOM 3304 C C . ALA B 1 40 ? -5.688 -40.688 -16.359 1 98.75 40 ALA B C 1
ATOM 3306 O O . ALA B 1 40 ? -6.043 -41.812 -16.734 1 98.75 40 ALA B O 1
ATOM 3307 N N . ALA B 1 41 ? -5.941 -40.219 -15.211 1 98.69 41 ALA B N 1
ATOM 3308 C CA . ALA B 1 41 ? -6.836 -40.906 -14.289 1 98.69 41 ALA B CA 1
ATOM 3309 C C . ALA B 1 41 ? -7.836 -39.938 -13.664 1 98.69 41 ALA B C 1
ATOM 3311 O O . ALA B 1 41 ? -7.461 -38.844 -13.227 1 98.69 41 ALA B O 1
ATOM 3312 N N . ASP B 1 42 ? -9.039 -40.219 -13.625 1 98.38 42 ASP B N 1
ATOM 3313 C CA . ASP B 1 42 ? -10.117 -39.5 -12.977 1 98.38 42 ASP B CA 1
ATOM 3314 C C . ASP B 1 42 ? -11.273 -40.406 -12.602 1 98.38 42 ASP B C 1
ATOM 3316 O O . ASP B 1 42 ? -11.664 -41.281 -13.391 1 98.38 42 ASP B O 1
ATOM 3320 N N . PRO B 1 43 ? -11.812 -40.219 -11.422 1 97.5 43 PRO B N 1
ATOM 3321 C CA . PRO B 1 43 ? -12.93 -41.062 -11.039 1 97.5 43 PRO B CA 1
ATOM 3322 C C . PRO B 1 43 ? -14.195 -40.781 -11.844 1 97.5 43 PRO B C 1
ATOM 3324 O O . PRO B 1 43 ? -15.094 -41.656 -11.914 1 97.5 43 PRO B O 1
ATOM 3327 N N . SER B 1 44 ? -14.367 -39.625 -12.383 1 97.19 44 SER B N 1
ATOM 3328 C CA . SER B 1 44 ? -15.547 -39.25 -13.156 1 97.19 44 SER B CA 1
ATOM 3329 C C . SER B 1 44 ? -15.508 -39.875 -14.555 1 97.19 44 SER B C 1
ATOM 3331 O O . SER B 1 44 ? -14.625 -39.531 -15.352 1 97.19 44 SER B O 1
ATOM 3333 N N . LYS B 1 45 ? -16.5 -40.656 -14.852 1 97.69 45 LYS B N 1
ATOM 3334 C CA . LYS B 1 45 ? -16.609 -41.25 -16.188 1 97.69 45 LYS B CA 1
ATOM 3335 C C . LYS B 1 45 ? -16.734 -40.156 -17.25 1 97.69 45 LYS B C 1
ATOM 3337 O O . LYS B 1 45 ? -16.094 -40.219 -18.297 1 97.69 45 LYS B O 1
ATOM 3342 N N . ASP B 1 46 ? -17.531 -39.156 -16.922 1 97.19 46 ASP B N 1
ATOM 3343 C CA . ASP B 1 46 ? -17.75 -38.062 -17.859 1 97.19 46 ASP B CA 1
ATOM 3344 C C . ASP B 1 46 ? -16.438 -37.344 -18.156 1 97.19 46 ASP B C 1
ATOM 3346 O O . ASP B 1 46 ? -16.156 -37 -19.312 1 97.19 46 ASP B O 1
ATOM 3350 N N . ALA B 1 47 ? -15.633 -37.125 -17.141 1 96.69 47 ALA B N 1
ATOM 3351 C CA . ALA B 1 47 ? -14.359 -36.438 -17.312 1 96.69 47 ALA B CA 1
ATOM 3352 C C . ALA B 1 47 ? -13.398 -37.281 -18.156 1 96.69 47 ALA B C 1
ATOM 3354 O O . ALA B 1 47 ? -12.719 -36.75 -19.047 1 96.69 47 ALA B O 1
ATOM 3355 N N . ARG B 1 48 ? -13.367 -38.562 -17.953 1 97.88 48 ARG B N 1
ATOM 3356 C CA . ARG B 1 48 ? -12.492 -39.438 -18.719 1 97.88 48 ARG B CA 1
ATOM 3357 C C . ARG B 1 48 ? -12.891 -39.469 -20.188 1 97.88 48 ARG B C 1
ATOM 3359 O O . ARG B 1 48 ? -12.031 -39.406 -21.062 1 97.88 48 ARG B O 1
ATOM 3366 N N . GLU B 1 49 ? -14.156 -39.562 -20.406 1 98 49 GLU B N 1
ATOM 3367 C CA . GLU B 1 49 ? -14.648 -39.594 -21.781 1 98 49 GLU B CA 1
ATOM 3368 C C . GLU B 1 49 ? -14.359 -38.281 -22.516 1 98 49 GLU B C 1
ATOM 3370 O O . GLU B 1 49 ? -13.992 -38.281 -23.688 1 98 49 GLU B O 1
ATOM 3375 N N . ALA B 1 50 ? -14.57 -37.219 -21.797 1 97.44 50 ALA B N 1
ATOM 3376 C CA . ALA B 1 50 ? -14.273 -35.906 -22.375 1 97.44 50 ALA B CA 1
ATOM 3377 C C . ALA B 1 50 ? -12.797 -35.781 -22.734 1 97.44 50 ALA B C 1
ATOM 3379 O O . ALA B 1 50 ? -12.445 -35.281 -23.797 1 97.44 50 ALA B O 1
ATOM 3380 N N . LEU B 1 51 ? -11.938 -36.25 -21.828 1 97.69 51 LEU B N 1
ATOM 3381 C CA . LEU B 1 51 ? -10.508 -36.219 -22.094 1 97.69 51 LEU B CA 1
ATOM 3382 C C . LEU B 1 51 ? -10.141 -37.094 -23.297 1 97.69 51 LEU B C 1
ATOM 3384 O O . LEU B 1 51 ? -9.352 -36.656 -24.156 1 97.69 51 LEU B O 1
ATOM 3388 N N . LEU B 1 52 ? -10.703 -38.25 -23.438 1 97.56 52 LEU B N 1
ATOM 3389 C CA . LEU B 1 52 ? -10.43 -39.156 -24.547 1 97.56 52 LEU B CA 1
ATOM 3390 C C . LEU B 1 52 ? -10.891 -38.562 -25.875 1 97.56 52 LEU B C 1
ATOM 3392 O O . LEU B 1 52 ? -10.281 -38.781 -26.922 1 97.56 52 LEU B O 1
ATOM 3396 N N . ALA B 1 53 ? -11.984 -37.844 -25.766 1 97.88 53 ALA B N 1
ATOM 3397 C CA . ALA B 1 53 ? -12.469 -37.156 -26.969 1 97.88 53 ALA B CA 1
ATOM 3398 C C . ALA B 1 53 ? -11.453 -36.156 -27.484 1 97.88 53 ALA B C 1
ATOM 3400 O O . ALA B 1 53 ? -11.289 -35.969 -28.688 1 97.88 53 ALA B O 1
ATOM 3401 N N . LYS B 1 54 ? -10.797 -35.531 -26.594 1 96.69 54 LYS B N 1
ATOM 3402 C CA . LYS B 1 54 ? -9.812 -34.5 -26.938 1 96.69 54 LYS B CA 1
ATOM 3403 C C . LYS B 1 54 ? -8.469 -35.156 -27.297 1 96.69 54 LYS B C 1
ATOM 3405 O O . LYS B 1 54 ? -7.754 -34.656 -28.172 1 96.69 54 LYS B O 1
ATOM 3410 N N . PHE B 1 55 ? -8.148 -36.219 -26.594 1 97.75 55 PHE B N 1
ATOM 3411 C CA . PHE B 1 55 ? -6.895 -36.906 -26.781 1 97.75 55 PHE B CA 1
ATOM 3412 C C . PHE B 1 55 ? -7.145 -38.406 -27.031 1 97.75 55 PHE B C 1
ATOM 3414 O O . PHE B 1 55 ? -6.914 -39.219 -26.156 1 97.75 55 PHE B O 1
ATOM 3421 N N . PRO B 1 56 ? -7.355 -38.75 -28.234 1 96.94 56 PRO B N 1
ATOM 3422 C CA . PRO B 1 56 ? -7.801 -40.125 -28.531 1 96.94 56 PRO B CA 1
ATOM 3423 C C . PRO B 1 56 ? -6.719 -41.156 -28.281 1 96.94 56 PRO B C 1
ATOM 3425 O O . PRO B 1 56 ? -7.023 -42.344 -28.094 1 96.94 56 PRO B O 1
ATOM 3428 N N . LYS B 1 57 ? -5.488 -40.844 -28.281 1 96.62 57 LYS B N 1
ATOM 3429 C CA . LYS B 1 57 ? -4.398 -41.781 -28.109 1 96.62 57 LYS B CA 1
ATOM 3430 C C . LYS B 1 57 ? -4.043 -41.938 -26.625 1 96.62 57 LYS B C 1
ATOM 3432 O O . LYS B 1 57 ? -3.176 -42.75 -26.266 1 96.62 57 LYS B O 1
ATOM 3437 N N . ALA B 1 58 ? -4.742 -41.219 -25.734 1 98.25 58 ALA B N 1
ATOM 3438 C CA . ALA B 1 58 ? -4.441 -41.281 -24.297 1 98.25 58 ALA B CA 1
ATOM 3439 C C . ALA B 1 58 ? -4.926 -42.594 -23.688 1 98.25 58 ALA B C 1
ATOM 3441 O O . ALA B 1 58 ? -5.891 -43.188 -24.172 1 98.25 58 ALA B O 1
ATOM 3442 N N . THR B 1 59 ? -4.199 -43.094 -22.75 1 98.44 59 THR B N 1
ATOM 3443 C CA . THR B 1 59 ? -4.656 -44.188 -21.922 1 98.44 59 THR B CA 1
ATOM 3444 C C . THR B 1 59 ? -5.285 -43.688 -20.625 1 98.44 59 THR B C 1
ATOM 3446 O O . THR B 1 59 ? -4.629 -43 -19.844 1 98.44 59 THR B O 1
ATOM 3449 N N . VAL B 1 60 ? -6.547 -44 -20.344 1 98.31 60 VAL B N 1
ATOM 3450 C CA . VAL B 1 60 ? -7.277 -43.406 -19.25 1 98.31 60 VAL B CA 1
ATOM 3451 C C . VAL B 1 60 ? -7.625 -44.469 -18.203 1 98.31 60 VAL B C 1
ATOM 3453 O O . VAL B 1 60 ? -7.934 -45.594 -18.547 1 98.31 60 VAL B O 1
ATOM 3456 N N . PHE B 1 61 ? -7.512 -44.094 -16.969 1 98.5 61 PHE B N 1
ATOM 3457 C CA . PHE B 1 61 ? -7.793 -44.969 -15.828 1 98.5 61 PHE B CA 1
ATOM 3458 C C . PHE B 1 61 ? -8.852 -44.344 -14.922 1 98.5 61 PHE B C 1
ATOM 3460 O O . PHE B 1 61 ? -9.008 -43.094 -14.906 1 98.5 61 PHE B O 1
ATOM 3467 N N . GLU B 1 62 ? -9.555 -45.125 -14.203 1 97.75 62 GLU B N 1
ATOM 3468 C CA . GLU B 1 62 ? -10.484 -44.625 -13.195 1 97.75 62 GLU B CA 1
ATOM 3469 C C . GLU B 1 62 ? -9.758 -44.188 -11.93 1 97.75 62 GLU B C 1
ATOM 3471 O O . GLU B 1 62 ? -10.18 -43.25 -11.258 1 97.75 62 GLU B O 1
ATOM 3476 N N . ASP B 1 63 ? -8.734 -44.875 -11.711 1 96.31 63 ASP B N 1
ATOM 3477 C CA . ASP B 1 63 ? -7.988 -44.75 -10.469 1 96.31 63 ASP B CA 1
ATOM 3478 C C . ASP B 1 63 ? -6.539 -44.344 -10.75 1 96.31 63 ASP B C 1
ATOM 3480 O O . ASP B 1 63 ? -5.863 -45 -11.555 1 96.31 63 ASP B O 1
ATOM 3484 N N . ALA B 1 64 ? -6.07 -43.312 -10.023 1 97.44 64 ALA B N 1
ATOM 3485 C CA . ALA B 1 64 ? -4.711 -42.812 -10.234 1 97.44 64 ALA B CA 1
ATOM 3486 C C . ALA B 1 64 ? -3.678 -43.844 -9.766 1 97.44 64 ALA B C 1
ATOM 3488 O O . ALA B 1 64 ? -2.602 -43.969 -10.352 1 97.44 64 ALA B O 1
ATOM 3489 N N . GLU B 1 65 ? -3.951 -44.5 -8.688 1 97.44 65 GLU B N 1
ATOM 3490 C CA . GLU B 1 65 ? -3.035 -45.531 -8.211 1 97.44 65 GLU B CA 1
ATOM 3491 C C . GLU B 1 65 ? -2.83 -46.625 -9.258 1 97.44 65 GLU B C 1
ATOM 3493 O O . GLU B 1 65 ? -1.705 -47.062 -9.484 1 97.44 65 GLU B O 1
ATOM 3498 N N . ALA B 1 66 ? -3.947 -47.031 -9.844 1 98.25 66 ALA B N 1
ATOM 3499 C CA . ALA B 1 66 ? -3.873 -48.031 -10.914 1 98.25 66 ALA B CA 1
ATOM 3500 C C . ALA B 1 66 ? -3.057 -47.5 -12.094 1 98.25 66 ALA B C 1
ATOM 3502 O O . ALA B 1 66 ? -2.264 -48.25 -12.688 1 98.25 66 ALA B O 1
ATOM 3503 N N . MET B 1 67 ? -3.256 -46.25 -12.43 1 98.56 67 MET B N 1
ATOM 3504 C CA . MET B 1 67 ? -2.508 -45.594 -13.508 1 98.56 67 MET B CA 1
ATOM 3505 C C . MET B 1 67 ? -1.01 -45.656 -13.227 1 98.56 67 MET B C 1
ATOM 3507 O O . MET B 1 67 ? -0.229 -46.094 -14.07 1 98.56 67 MET B O 1
ATOM 3511 N N . LEU B 1 68 ? -0.569 -45.281 -12.039 1 98.19 68 LEU B N 1
ATOM 3512 C CA . LEU B 1 68 ? 0.843 -45.188 -11.688 1 98.19 68 LEU B CA 1
ATOM 3513 C C . LEU B 1 68 ? 1.468 -46.562 -11.5 1 98.19 68 LEU B C 1
ATOM 3515 O O . LEU B 1 68 ? 2.678 -46.719 -11.664 1 98.19 68 LEU B O 1
ATOM 3519 N N . ALA B 1 69 ? 0.646 -47.531 -11.219 1 97.44 69 ALA B N 1
ATOM 3520 C CA . ALA B 1 69 ? 1.126 -48.906 -11.031 1 97.44 69 ALA B CA 1
ATOM 3521 C C . ALA B 1 69 ? 1.218 -49.625 -12.367 1 97.44 69 ALA B C 1
ATOM 3523 O O . ALA B 1 69 ? 1.797 -50.719 -12.445 1 97.44 69 ALA B O 1
ATOM 3524 N N . SER B 1 70 ? 0.639 -49.062 -13.383 1 96.81 70 SER B N 1
ATOM 3525 C CA . SER B 1 70 ? 0.519 -49.75 -14.664 1 96.81 70 SER B CA 1
ATOM 3526 C C . SER B 1 70 ? 1.884 -49.938 -15.32 1 96.81 70 SER B C 1
ATOM 3528 O O . SER B 1 70 ? 2.035 -50.75 -16.219 1 96.81 70 SER B O 1
ATOM 3530 N N . SER B 1 71 ? 2.875 -49.188 -14.984 1 95.62 71 SER B N 1
ATOM 3531 C CA . SER B 1 71 ? 4.25 -49.344 -15.461 1 95.62 71 SER B CA 1
ATOM 3532 C C . SER B 1 71 ? 5.242 -48.812 -14.438 1 95.62 71 SER B C 1
ATOM 3534 O O . SER B 1 71 ? 4.887 -47.969 -13.602 1 95.62 71 SER B O 1
ATOM 3536 N N . GLU B 1 72 ? 6.453 -49.219 -14.555 1 96.44 72 GLU B N 1
ATOM 3537 C CA . GLU B 1 72 ? 7.508 -48.719 -13.688 1 96.44 72 GLU B CA 1
ATOM 3538 C C . GLU B 1 72 ? 7.871 -47.281 -14.062 1 96.44 72 GLU B C 1
ATOM 3540 O O . GLU B 1 72 ? 7.812 -46.906 -15.234 1 96.44 72 GLU B O 1
ATOM 3545 N N . GLY B 1 73 ? 8.25 -46.531 -13.047 1 96.62 73 GLY B N 1
ATOM 3546 C CA . GLY B 1 73 ? 8.703 -45.188 -13.297 1 96.62 73 GLY B CA 1
ATOM 3547 C C . GLY B 1 73 ? 9.977 -45.125 -14.117 1 96.62 73 GLY B C 1
ATOM 3548 O O . GLY B 1 73 ? 10.883 -45.938 -13.93 1 96.62 73 GLY B O 1
ATOM 3549 N N . GLN B 1 74 ? 10.016 -44.156 -14.984 1 96.06 74 GLN B N 1
ATOM 3550 C CA . GLN B 1 74 ? 11.172 -43.938 -15.836 1 96.06 74 GLN B CA 1
ATOM 3551 C C . GLN B 1 74 ? 11.688 -42.5 -15.703 1 96.06 74 GLN B C 1
ATOM 3553 O O . GLN B 1 74 ? 11.023 -41.656 -15.117 1 96.06 74 GLN B O 1
ATOM 3558 N N . GLN B 1 75 ? 12.812 -42.188 -16.312 1 94.69 75 GLN B N 1
ATOM 3559 C CA . GLN B 1 75 ? 13.5 -40.906 -16.156 1 94.69 75 GLN B CA 1
ATOM 3560 C C . GLN B 1 75 ? 12.719 -39.781 -16.812 1 94.69 75 GLN B C 1
ATOM 3562 O O . GLN B 1 75 ? 12.82 -38.625 -16.406 1 94.69 75 GLN B O 1
ATOM 3567 N N . ARG B 1 76 ? 11.969 -40.125 -17.781 1 97.25 76 ARG B N 1
ATOM 3568 C CA . ARG B 1 76 ? 11.242 -39.062 -18.5 1 97.25 76 ARG B CA 1
ATOM 3569 C C . ARG B 1 76 ? 9.742 -39.188 -18.234 1 97.25 76 ARG B C 1
ATOM 3571 O O . ARG B 1 76 ? 8.938 -39 -19.156 1 97.25 76 ARG B O 1
ATOM 3578 N N . ASP B 1 77 ? 9.375 -39.625 -17.031 1 98.25 77 ASP B N 1
ATOM 3579 C CA . ASP B 1 77 ? 7.984 -39.656 -16.562 1 98.25 77 ASP B CA 1
ATOM 3580 C C . ASP B 1 77 ? 7.656 -38.406 -15.719 1 98.25 77 ASP B C 1
ATOM 3582 O O . ASP B 1 77 ? 8.383 -38.094 -14.781 1 98.25 77 ASP B O 1
ATOM 3586 N N . ILE B 1 78 ? 6.59 -37.781 -16.094 1 98.69 78 ILE B N 1
ATOM 3587 C CA . ILE B 1 78 ? 6.109 -36.656 -15.297 1 98.69 78 ILE B CA 1
ATOM 3588 C C . ILE B 1 78 ? 4.656 -36.875 -14.891 1 98.69 78 ILE B C 1
ATOM 3590 O O . ILE B 1 78 ? 3.814 -37.219 -15.727 1 98.69 78 ILE B O 1
ATOM 3594 N N . VAL B 1 79 ? 4.414 -36.844 -13.633 1 98.81 79 VAL B N 1
ATOM 3595 C CA . VAL B 1 79 ? 3.037 -36.781 -13.148 1 98.81 79 VAL B CA 1
ATOM 3596 C C . VAL B 1 79 ? 2.625 -35.312 -12.945 1 98.81 79 VAL B C 1
ATOM 3598 O O . VAL B 1 79 ? 3.279 -34.594 -12.203 1 98.81 79 VAL B O 1
ATOM 3601 N N . VAL B 1 80 ? 1.597 -34.875 -13.633 1 98.75 80 VAL B N 1
ATOM 3602 C CA . VAL B 1 80 ? 1.013 -33.562 -13.438 1 98.75 80 VAL B CA 1
ATOM 3603 C C . VAL B 1 80 ? -0.196 -33.656 -12.508 1 98.75 80 VAL B C 1
ATOM 3605 O O . VAL B 1 80 ? -1.181 -34.312 -12.828 1 98.75 80 VAL B O 1
ATOM 3608 N N . ILE B 1 81 ? -0.072 -33.031 -11.422 1 98.62 81 ILE B N 1
ATOM 3609 C CA . ILE B 1 81 ? -1.177 -33.031 -10.469 1 98.62 81 ILE B CA 1
ATOM 3610 C C . ILE B 1 81 ? -2.123 -31.859 -10.773 1 98.62 81 ILE B C 1
ATOM 3612 O O . ILE B 1 81 ? -1.846 -30.719 -10.422 1 98.62 81 ILE B O 1
ATOM 3616 N N . ALA B 1 82 ? -3.24 -32.188 -11.398 1 96.81 82 ALA B N 1
ATOM 3617 C CA . ALA B 1 82 ? -4.227 -31.219 -11.844 1 96.81 82 ALA B CA 1
ATOM 3618 C C . ALA B 1 82 ? -5.598 -31.5 -11.242 1 96.81 82 ALA B C 1
ATOM 3620 O O . ALA B 1 82 ? -6.594 -31.594 -11.961 1 96.81 82 ALA B O 1
ATOM 3621 N N . VAL B 1 83 ? -5.648 -31.672 -9.945 1 95.81 83 VAL B N 1
ATOM 3622 C CA . VAL B 1 83 ? -6.848 -31.875 -9.148 1 95.81 83 VAL B CA 1
ATOM 3623 C C . VAL B 1 83 ? -7.008 -30.75 -8.141 1 95.81 83 VAL B C 1
ATOM 3625 O O . VAL B 1 83 ? -6.125 -29.891 -8.008 1 95.81 83 VAL B O 1
ATOM 3628 N N . PRO B 1 84 ? -8.117 -30.672 -7.461 1 94.12 84 PRO B N 1
ATOM 3629 C CA . PRO B 1 84 ? -8.297 -29.609 -6.469 1 94.12 84 PRO B CA 1
ATOM 3630 C C . PRO B 1 84 ? -7.262 -29.672 -5.352 1 94.12 84 PRO B C 1
ATOM 3632 O O . PRO B 1 84 ? -6.75 -30.75 -5.031 1 94.12 84 PRO B O 1
ATOM 3635 N N . PRO B 1 85 ? -6.992 -28.578 -4.684 1 95.56 85 PRO B N 1
ATOM 3636 C CA . PRO B 1 85 ? -5.859 -28.422 -3.768 1 95.56 85 PRO B CA 1
ATOM 3637 C C . PRO B 1 85 ? -5.906 -29.406 -2.596 1 95.56 85 PRO B C 1
ATOM 3639 O O . PRO B 1 85 ? -4.859 -29.875 -2.139 1 95.56 85 PRO B O 1
ATOM 3642 N N . TRP B 1 86 ? -7.086 -29.734 -2.15 1 95.75 86 TRP B N 1
ATOM 3643 C CA . TRP B 1 86 ? -7.156 -30.594 -0.975 1 95.75 86 TRP B CA 1
ATOM 3644 C C . TRP B 1 86 ? -6.637 -32 -1.292 1 95.75 86 TRP B C 1
ATOM 3646 O O . TRP B 1 86 ? -6.383 -32.781 -0.384 1 95.75 86 TRP B O 1
ATOM 3656 N N . LEU B 1 87 ? -6.414 -32.312 -2.582 1 96.75 87 LEU B N 1
ATOM 3657 C CA . LEU B 1 87 ? -5.938 -33.625 -3.004 1 96.75 87 LEU B CA 1
ATOM 3658 C C . LEU B 1 87 ? -4.453 -33.562 -3.35 1 96.75 87 LEU B C 1
ATOM 3660 O O . LEU B 1 87 ? -3.84 -34.625 -3.617 1 96.75 87 LEU B O 1
ATOM 3664 N N . HIS B 1 88 ? -3.82 -32.406 -3.338 1 98.25 88 HIS B N 1
ATOM 3665 C CA . HIS B 1 88 ? -2.453 -32.25 -3.816 1 98.25 88 HIS B CA 1
ATOM 3666 C C . HIS B 1 88 ? -1.475 -33.094 -3.004 1 98.25 88 HIS B C 1
ATOM 3668 O O . HIS B 1 88 ? -0.618 -33.781 -3.57 1 98.25 88 HIS B O 1
ATOM 3674 N N . HIS B 1 89 ? -1.689 -33.031 -1.734 1 98.25 89 HIS B N 1
ATOM 3675 C CA . HIS B 1 89 ? -0.758 -33.688 -0.838 1 98.25 89 HIS B CA 1
ATOM 3676 C C . HIS B 1 89 ? -0.717 -35.188 -1.115 1 98.25 89 HIS B C 1
ATOM 3678 O O . HIS B 1 89 ? 0.334 -35.75 -1.464 1 98.25 89 HIS B O 1
ATOM 3684 N N . ALA B 1 90 ? -1.855 -35.844 -1.03 1 98.19 90 ALA B N 1
ATOM 3685 C CA . ALA B 1 90 ? -1.941 -37.281 -1.229 1 98.19 90 ALA B CA 1
ATOM 3686 C C . ALA B 1 90 ? -1.487 -37.656 -2.635 1 98.19 90 ALA B C 1
ATOM 3688 O O . ALA B 1 90 ? -0.765 -38.656 -2.811 1 98.19 90 ALA B O 1
ATOM 3689 N N . ALA B 1 91 ? -1.891 -36.906 -3.629 1 98.5 91 ALA B N 1
ATOM 3690 C CA . ALA B 1 91 ? -1.531 -37.156 -5.02 1 98.5 91 ALA B CA 1
ATOM 3691 C C . ALA B 1 91 ? -0.022 -37.062 -5.223 1 98.5 91 ALA B C 1
ATOM 3693 O O . ALA B 1 91 ? 0.568 -37.906 -5.91 1 98.5 91 ALA B O 1
ATOM 3694 N N . THR B 1 92 ? 0.554 -36.062 -4.668 1 98.69 92 THR B N 1
ATOM 3695 C CA . THR B 1 92 ? 1.99 -35.844 -4.809 1 98.69 92 THR B CA 1
ATOM 3696 C C . THR B 1 92 ? 2.773 -37 -4.176 1 98.69 92 THR B C 1
ATOM 3698 O O . THR B 1 92 ? 3.713 -37.5 -4.781 1 98.69 92 THR B O 1
ATOM 3701 N N . LEU B 1 93 ? 2.357 -37.375 -2.984 1 98.62 93 LEU B N 1
ATOM 3702 C CA . LEU B 1 93 ? 3.037 -38.469 -2.312 1 98.62 93 LEU B CA 1
ATOM 3703 C C . LEU B 1 93 ? 2.936 -39.75 -3.131 1 98.62 93 LEU B C 1
ATOM 3705 O O . LEU B 1 93 ? 3.924 -40.469 -3.291 1 98.62 93 LEU B O 1
ATOM 3709 N N . LEU B 1 94 ? 1.758 -40.031 -3.605 1 98.38 94 LEU B N 1
ATOM 3710 C CA . LEU B 1 94 ? 1.537 -41.219 -4.434 1 98.38 94 LEU B CA 1
ATOM 3711 C C . LEU B 1 94 ? 2.41 -41.156 -5.684 1 98.38 94 LEU B C 1
ATOM 3713 O O . LEU B 1 94 ? 2.986 -42.188 -6.078 1 98.38 94 LEU B O 1
ATOM 3717 N N . ALA B 1 95 ? 2.48 -40.031 -6.316 1 98.69 95 ALA B N 1
ATOM 3718 C CA . ALA B 1 95 ? 3.271 -39.844 -7.531 1 98.69 95 ALA B CA 1
ATOM 3719 C C . ALA B 1 95 ? 4.75 -40.125 -7.27 1 98.69 95 ALA B C 1
ATOM 3721 O O . ALA B 1 95 ? 5.395 -40.875 -8.023 1 98.69 95 ALA B O 1
ATOM 3722 N N . PHE B 1 96 ? 5.297 -39.594 -6.23 1 98.5 96 PHE B N 1
ATOM 3723 C CA . PHE B 1 96 ? 6.707 -39.781 -5.922 1 98.5 96 PHE B CA 1
ATOM 3724 C C . PHE B 1 96 ? 6.988 -41.25 -5.555 1 98.5 96 PHE B C 1
ATOM 3726 O O . PHE B 1 96 ? 8.055 -41.781 -5.867 1 98.5 96 PHE B O 1
ATOM 3733 N N . LYS B 1 97 ? 6.027 -41.844 -4.883 1 98 97 LYS B N 1
ATOM 3734 C CA . LYS B 1 97 ? 6.176 -43.281 -4.566 1 98 97 LYS B CA 1
ATOM 3735 C C . LYS B 1 97 ? 6.336 -44.094 -5.832 1 98 97 LYS B C 1
ATOM 3737 O O . LYS B 1 97 ? 6.98 -45.156 -5.812 1 98 97 LYS B O 1
ATOM 3742 N N . SER B 1 98 ? 5.816 -43.656 -6.918 1 98.19 98 SER B N 1
ATOM 3743 C CA . SER B 1 98 ? 5.902 -44.375 -8.195 1 98.19 98 SER B CA 1
ATOM 3744 C C . SER B 1 98 ? 7.18 -44 -8.945 1 98.19 98 SER B C 1
ATOM 3746 O O . SER B 1 98 ? 7.367 -44.406 -10.094 1 98.19 98 SER B O 1
ATOM 3748 N N . ASN B 1 99 ? 8.062 -43.156 -8.32 1 98 99 ASN B N 1
ATOM 3749 C CA . ASN B 1 99 ? 9.383 -42.781 -8.82 1 98 99 ASN B CA 1
ATOM 3750 C C . ASN B 1 99 ? 9.289 -41.969 -10.109 1 98 99 ASN B C 1
ATOM 3752 O O . ASN B 1 99 ? 10.016 -42.25 -11.07 1 98 99 ASN B O 1
ATOM 3756 N N . ARG B 1 100 ? 8.461 -41.062 -10.18 1 98.56 100 ARG B N 1
ATOM 3757 C CA . ARG B 1 100 ? 8.281 -40.156 -11.312 1 98.56 100 ARG B CA 1
ATOM 3758 C C . ARG B 1 100 ? 8.422 -38.719 -10.875 1 98.56 100 ARG B C 1
ATOM 3760 O O . ARG B 1 100 ? 8.219 -38.375 -9.703 1 98.56 100 ARG B O 1
ATOM 3767 N N . HIS B 1 101 ? 8.883 -37.781 -11.82 1 98.44 101 HIS B N 1
ATOM 3768 C CA . HIS B 1 101 ? 8.891 -36.344 -11.531 1 98.44 101 HIS B CA 1
ATOM 3769 C C . HIS B 1 101 ? 7.473 -35.812 -11.336 1 98.44 101 HIS B C 1
ATOM 3771 O O . HIS B 1 101 ? 6.516 -36.375 -11.883 1 98.44 101 HIS B O 1
ATOM 3777 N N . VAL B 1 102 ? 7.363 -34.781 -10.547 1 98.62 102 VAL B N 1
ATOM 3778 C CA . VAL B 1 102 ? 6.027 -34.312 -10.227 1 98.62 102 VAL B CA 1
ATOM 3779 C C . VAL B 1 102 ? 5.938 -32.812 -10.492 1 98.62 102 VAL B C 1
ATOM 3781 O O . VAL B 1 102 ? 6.77 -32.031 -10.016 1 98.62 102 VAL B O 1
ATOM 3784 N N . LEU B 1 103 ? 5.023 -32.375 -11.297 1 98.38 103 LEU B N 1
ATOM 3785 C CA . LEU B 1 103 ? 4.586 -31.016 -11.5 1 98.38 103 LEU B CA 1
ATOM 3786 C C . LEU B 1 103 ? 3.189 -30.797 -10.922 1 98.38 103 LEU B C 1
ATOM 3788 O O . LEU B 1 103 ? 2.215 -31.359 -11.422 1 98.38 103 LEU B O 1
ATOM 3792 N N . CYS B 1 104 ? 3.084 -30 -9.945 1 98.25 104 CYS B N 1
ATOM 3793 C CA . CYS B 1 104 ? 1.814 -29.812 -9.25 1 98.25 104 CYS B CA 1
ATOM 3794 C C . CYS B 1 104 ? 1.214 -28.453 -9.547 1 98.25 104 CYS B C 1
ATOM 3796 O O . CYS B 1 104 ? 1.92 -27.438 -9.531 1 98.25 104 CYS B O 1
ATOM 3798 N N . GLU B 1 105 ? 0.013 -28.391 -9.844 1 96.94 105 GLU B N 1
ATOM 3799 C CA . GLU B 1 105 ? -0.684 -27.109 -9.977 1 96.94 105 GLU B CA 1
ATOM 3800 C C . GLU B 1 105 ? -0.675 -26.344 -8.656 1 96.94 105 GLU B C 1
ATOM 3802 O O . GLU B 1 105 ? -0.446 -26.922 -7.598 1 96.94 105 GLU B O 1
ATOM 3807 N N . LYS B 1 106 ? -0.9 -25.094 -8.758 1 95.56 106 LYS B N 1
ATOM 3808 C CA . LYS B 1 106 ? -0.931 -24.234 -7.57 1 95.56 106 LYS B CA 1
ATOM 3809 C C . LYS B 1 106 ? -2.279 -24.328 -6.863 1 95.56 106 LYS B C 1
ATOM 3811 O O . LYS B 1 106 ? -3.297 -24.625 -7.492 1 95.56 106 LYS B O 1
ATOM 3816 N N . PRO B 1 107 ? -2.391 -24.047 -5.652 1 94.94 107 PRO B N 1
ATOM 3817 C CA . PRO B 1 107 ? -1.246 -23.969 -4.742 1 94.94 107 PRO B CA 1
ATOM 3818 C C . PRO B 1 107 ? -0.628 -25.328 -4.449 1 94.94 107 PRO B C 1
ATOM 3820 O O . PRO B 1 107 ? -1.306 -26.359 -4.562 1 94.94 107 PRO B O 1
ATOM 3823 N N . LEU B 1 108 ? 0.588 -25.375 -4.055 1 95.56 108 LEU B N 1
ATOM 3824 C CA . LEU B 1 108 ? 1.319 -26.609 -3.861 1 95.56 108 LEU B CA 1
ATOM 3825 C C . LEU B 1 108 ? 0.714 -27.438 -2.723 1 95.56 108 LEU B C 1
ATOM 3827 O O . LEU B 1 108 ? 0.47 -28.625 -2.873 1 95.56 108 LEU B O 1
ATOM 3831 N N . ALA B 1 109 ? 0.561 -26.812 -1.646 1 96.12 109 ALA B N 1
ATOM 3832 C CA . ALA B 1 109 ? 0.006 -27.406 -0.429 1 96.12 109 ALA B CA 1
ATOM 3833 C C . ALA B 1 109 ? -0.912 -26.406 0.288 1 96.12 109 ALA B C 1
ATOM 3835 O O . ALA B 1 109 ? -0.966 -25.234 -0.068 1 96.12 109 ALA B O 1
ATOM 3836 N N . THR B 1 110 ? -1.662 -26.953 1.243 1 94.38 110 THR B N 1
ATOM 3837 C CA . THR B 1 110 ? -2.564 -26.078 1.979 1 94.38 110 THR B CA 1
ATOM 3838 C C . THR B 1 110 ? -2.037 -25.812 3.385 1 94.38 110 THR B C 1
ATOM 3840 O O . THR B 1 110 ? -2.641 -25.062 4.148 1 94.38 110 THR B O 1
ATOM 3843 N N . SER B 1 111 ? -0.86 -26.5 3.715 1 95 111 SER B N 1
ATOM 3844 C CA . SER B 1 111 ? -0.244 -26.297 5.02 1 95 111 SER B CA 1
ATOM 3845 C C . SER B 1 111 ? 1.256 -26.562 4.977 1 95 111 SER B C 1
ATOM 3847 O O . SER B 1 111 ? 1.744 -27.234 4.059 1 95 111 SER B O 1
ATOM 3849 N N . GLU B 1 112 ? 1.906 -26.094 5.969 1 95.25 112 GLU B N 1
ATOM 3850 C CA . GLU B 1 112 ? 3.355 -26.25 6.039 1 95.25 112 GLU B CA 1
ATOM 3851 C C . GLU B 1 112 ? 3.74 -27.719 6.266 1 95.25 112 GLU B C 1
ATOM 3853 O O . GLU B 1 112 ? 4.672 -28.219 5.641 1 95.25 112 GLU B O 1
ATOM 3858 N N . PRO B 1 113 ? 3.014 -28.422 7.098 1 97.19 113 PRO B N 1
ATOM 3859 C CA . PRO B 1 113 ? 3.34 -29.844 7.254 1 97.19 113 PRO B CA 1
ATOM 3860 C C . PRO B 1 113 ? 3.184 -30.625 5.957 1 97.19 113 PRO B C 1
ATOM 3862 O O . PRO B 1 113 ? 4.031 -31.469 5.629 1 97.19 113 PRO B O 1
ATOM 3865 N N . GLU B 1 114 ? 2.113 -30.328 5.223 1 97.75 114 GLU B N 1
ATOM 3866 C CA . GLU B 1 114 ? 1.935 -30.984 3.934 1 97.75 114 GLU B CA 1
ATOM 3867 C C . GLU B 1 114 ? 3.096 -30.688 2.99 1 97.75 114 GLU B C 1
ATOM 3869 O O . GLU B 1 114 ? 3.627 -31.594 2.34 1 97.75 114 GLU B O 1
ATOM 3874 N N . MET B 1 115 ? 3.461 -29.438 2.955 1 97.25 115 MET B N 1
ATOM 3875 C CA . MET B 1 115 ? 4.57 -29.016 2.102 1 97.25 115 MET B CA 1
ATOM 3876 C C . MET B 1 115 ? 5.848 -29.766 2.469 1 97.25 115 MET B C 1
ATOM 3878 O O . MET B 1 115 ? 6.555 -30.266 1.592 1 97.25 115 MET B O 1
ATOM 3882 N N . ALA B 1 116 ? 6.129 -29.859 3.723 1 97.19 116 ALA B N 1
ATOM 3883 C CA . ALA B 1 116 ? 7.328 -30.547 4.203 1 97.19 116 ALA B CA 1
ATOM 3884 C C . ALA B 1 116 ? 7.336 -32 3.775 1 97.19 116 ALA B C 1
ATOM 3886 O O . ALA B 1 116 ? 8.367 -32.531 3.332 1 97.19 116 ALA B O 1
ATOM 3887 N N . GLU B 1 117 ? 6.234 -32.656 3.881 1 98.44 117 GLU B N 1
ATOM 3888 C CA . GLU B 1 117 ? 6.121 -34.062 3.5 1 98.44 117 GLU B CA 1
ATOM 3889 C C . GLU B 1 117 ? 6.309 -34.25 1.997 1 98.44 117 GLU B C 1
ATOM 3891 O O . GLU B 1 117 ? 6.941 -35.219 1.556 1 98.44 117 GLU B O 1
ATOM 3896 N N . MET B 1 118 ? 5.75 -33.375 1.25 1 98.38 118 MET B N 1
ATOM 3897 C CA . MET B 1 118 ? 5.871 -33.406 -0.204 1 98.38 118 MET B CA 1
ATOM 3898 C C . MET B 1 118 ? 7.32 -33.25 -0.637 1 98.38 118 MET B C 1
ATOM 3900 O O . MET B 1 118 ? 7.809 -33.969 -1.5 1 98.38 118 MET B O 1
ATOM 3904 N N . LEU B 1 119 ? 7.992 -32.25 -0.02 1 97.06 119 LEU B N 1
ATOM 3905 C CA . LEU B 1 119 ? 9.398 -32.031 -0.319 1 97.06 119 LEU B CA 1
ATOM 3906 C C . LEU B 1 119 ? 10.234 -33.25 0.078 1 97.06 119 LEU B C 1
ATOM 3908 O O . LEU B 1 119 ? 11.133 -33.656 -0.661 1 97.06 119 LEU B O 1
ATOM 3912 N N . ALA B 1 120 ? 9.938 -33.812 1.24 1 97.81 120 ALA B N 1
ATOM 3913 C CA . ALA B 1 120 ? 10.648 -35 1.709 1 97.81 120 ALA B CA 1
ATOM 3914 C C . ALA B 1 120 ? 10.477 -36.156 0.742 1 97.81 120 ALA B C 1
ATOM 3916 O O . ALA B 1 120 ? 11.422 -36.906 0.478 1 97.81 120 ALA B O 1
ATOM 3917 N N . ALA B 1 121 ? 9.281 -36.312 0.261 1 98.38 121 ALA B N 1
ATOM 3918 C CA . ALA B 1 121 ? 9.008 -37.375 -0.701 1 98.38 121 ALA B CA 1
ATOM 3919 C C . ALA B 1 121 ? 9.844 -37.188 -1.966 1 98.38 121 ALA B C 1
ATOM 3921 O O . ALA B 1 121 ? 10.336 -38.188 -2.531 1 98.38 121 ALA B O 1
ATOM 3922 N N . SER B 1 122 ? 9.93 -36 -2.449 1 97.75 122 SER B N 1
ATOM 3923 C CA . SER B 1 122 ? 10.781 -35.688 -3.59 1 97.75 122 SER B CA 1
ATOM 3924 C C . SER B 1 122 ? 12.234 -36.062 -3.307 1 97.75 122 SER B C 1
ATOM 3926 O O . SER B 1 122 ? 12.883 -36.719 -4.129 1 97.75 122 SER B O 1
ATOM 3928 N N . ASP B 1 123 ? 12.734 -35.719 -2.174 1 96.12 123 ASP B N 1
ATOM 3929 C CA . ASP B 1 123 ? 14.109 -36.031 -1.778 1 96.12 123 ASP B CA 1
ATOM 3930 C C . ASP B 1 123 ? 14.352 -37.531 -1.753 1 96.12 123 ASP B C 1
ATOM 3932 O O . ASP B 1 123 ? 15.375 -38 -2.248 1 96.12 123 ASP B O 1
ATOM 3936 N N . ILE B 1 124 ? 13.461 -38.25 -1.21 1 97.31 124 ILE B N 1
ATOM 3937 C CA . ILE B 1 124 ? 13.586 -39.688 -1.042 1 97.31 124 ILE B CA 1
ATOM 3938 C C . ILE B 1 124 ? 13.609 -40.375 -2.408 1 97.31 124 ILE B C 1
ATOM 3940 O O . ILE B 1 124 ? 14.406 -41.281 -2.648 1 97.31 124 ILE B O 1
ATOM 3944 N N . SER B 1 125 ? 12.781 -39.938 -3.326 1 97.12 125 SER B N 1
ATOM 3945 C CA . SER B 1 125 ? 12.664 -40.562 -4.641 1 97.12 125 SER B CA 1
ATOM 3946 C C . SER B 1 125 ? 13.797 -40.125 -5.562 1 97.12 125 SER B C 1
ATOM 3948 O O . SER B 1 125 ? 14.078 -40.781 -6.562 1 97.12 125 SER B O 1
ATOM 3950 N N . GLY B 1 126 ? 14.383 -38.906 -5.266 1 96.38 126 GLY B N 1
ATOM 3951 C CA . GLY B 1 126 ? 15.391 -38.312 -6.141 1 96.38 126 GLY B CA 1
ATOM 3952 C C . GLY B 1 126 ? 14.797 -37.719 -7.398 1 96.38 126 GLY B C 1
ATOM 3953 O O . GLY B 1 126 ? 15.531 -37.406 -8.344 1 96.38 126 GLY B O 1
ATOM 3954 N N . ARG B 1 127 ? 13.492 -37.625 -7.441 1 97.44 127 ARG B N 1
ATOM 3955 C CA . ARG B 1 127 ? 12.805 -37.062 -8.594 1 97.44 127 ARG B CA 1
ATOM 3956 C C . ARG B 1 127 ? 12.516 -35.562 -8.375 1 97.44 127 ARG B C 1
ATOM 3958 O O . ARG B 1 127 ? 12.383 -35.125 -7.234 1 97.44 127 ARG B O 1
ATOM 3965 N N . THR B 1 128 ? 12.367 -34.781 -9.477 1 97.25 128 THR B N 1
ATOM 3966 C CA . THR B 1 128 ? 12.211 -33.344 -9.445 1 97.25 128 THR B CA 1
ATOM 3967 C C . THR B 1 128 ? 10.773 -32.969 -9.109 1 97.25 128 THR B C 1
ATOM 3969 O O . THR B 1 128 ? 9.828 -33.594 -9.57 1 97.25 128 THR B O 1
ATOM 3972 N N . PHE B 1 129 ? 10.656 -31.953 -8.25 1 97.5 129 PHE B N 1
ATOM 3973 C CA . PHE B 1 129 ? 9.375 -31.406 -7.816 1 97.5 129 PHE B CA 1
ATOM 3974 C C . PHE B 1 129 ? 9.25 -29.938 -8.211 1 97.5 129 PHE B C 1
ATOM 3976 O O . PHE B 1 129 ? 10.172 -29.141 -7.992 1 97.5 129 PHE B O 1
ATOM 3983 N N . SER B 1 130 ? 8.156 -29.531 -8.867 1 96.25 130 SER B N 1
ATOM 3984 C CA . SER B 1 130 ? 7.898 -28.141 -9.18 1 96.25 130 SER B CA 1
ATOM 3985 C C . SER B 1 130 ? 6.402 -27.828 -9.141 1 96.25 130 SER B C 1
ATOM 3987 O O . SER B 1 130 ? 5.594 -28.703 -8.812 1 96.25 130 SER B O 1
ATOM 3989 N N . GLU B 1 131 ? 6.074 -26.531 -9.297 1 94.94 131 GLU B N 1
ATOM 3990 C CA . GLU B 1 131 ? 4.684 -26.094 -9.25 1 94.94 131 GLU B CA 1
ATOM 3991 C C . GLU B 1 131 ? 4.398 -25.047 -10.32 1 94.94 131 GLU B C 1
ATOM 3993 O O . GLU B 1 131 ? 5.316 -24.406 -10.836 1 94.94 131 GLU B O 1
ATOM 3998 N N . CYS B 1 132 ? 3.188 -24.844 -10.641 1 95.69 132 CYS B N 1
ATOM 3999 C CA . CYS B 1 132 ? 2.783 -24.172 -11.859 1 95.69 132 CYS B CA 1
ATOM 4000 C C . CYS B 1 132 ? 2.637 -22.672 -11.625 1 95.69 132 CYS B C 1
ATOM 4002 O O . CYS B 1 132 ? 2.236 -21.938 -12.531 1 95.69 132 CYS B O 1
ATOM 4004 N N . SER B 1 133 ? 3.031 -22.141 -10.445 1 94.75 133 SER B N 1
ATOM 4005 C CA . SER B 1 133 ? 2.857 -20.719 -10.164 1 94.75 133 SER B CA 1
ATOM 4006 C C . SER B 1 133 ? 3.783 -19.875 -11.023 1 94.75 133 SER B C 1
ATOM 4008 O O . SER B 1 133 ? 3.625 -18.656 -11.102 1 94.75 133 SER B O 1
ATOM 4010 N N . PHE B 1 134 ? 4.684 -20.438 -11.742 1 94.75 134 PHE B N 1
ATOM 4011 C CA . PHE B 1 134 ? 5.629 -19.688 -12.555 1 94.75 134 PHE B CA 1
ATOM 4012 C C . PHE B 1 134 ? 5.105 -19.516 -13.977 1 94.75 134 PHE B C 1
ATOM 4014 O O . PHE B 1 134 ? 5.836 -19.062 -14.867 1 94.75 134 PHE B O 1
ATOM 4021 N N . ARG B 1 135 ? 3.838 -19.828 -14.234 1 92.06 135 ARG B N 1
ATOM 4022 C CA . ARG B 1 135 ? 3.277 -19.859 -15.586 1 92.06 135 ARG B CA 1
ATOM 4023 C C . ARG B 1 135 ? 3.375 -18.5 -16.25 1 92.06 135 ARG B C 1
ATOM 4025 O O . ARG B 1 135 ? 3.334 -18.391 -17.484 1 92.06 135 ARG B O 1
ATOM 4032 N N . TYR B 1 136 ? 3.533 -17.453 -15.438 1 88.38 136 TYR B N 1
ATOM 4033 C CA . TYR B 1 136 ? 3.564 -16.109 -16.031 1 88.38 136 TYR B CA 1
ATOM 4034 C C . TYR B 1 136 ? 4.992 -15.594 -16.109 1 88.38 136 TYR B C 1
ATOM 4036 O O . TYR B 1 136 ? 5.219 -14.445 -16.516 1 88.38 136 TYR B O 1
ATOM 4044 N N . LEU B 1 137 ? 5.879 -16.422 -15.711 1 90.12 137 LEU B N 1
ATOM 4045 C CA . LEU B 1 137 ? 7.277 -16.062 -15.922 1 90.12 137 LEU B CA 1
ATOM 4046 C C . LEU B 1 137 ? 7.668 -16.234 -17.391 1 90.12 137 LEU B C 1
ATOM 4048 O O . LEU B 1 137 ? 6.93 -16.828 -18.156 1 90.12 137 LEU B O 1
ATOM 4052 N N . GLY B 1 138 ? 8.742 -15.594 -17.828 1 81.31 138 GLY B N 1
ATOM 4053 C CA . GLY B 1 138 ? 9.242 -15.719 -19.188 1 81.31 138 GLY B CA 1
ATOM 4054 C C . GLY B 1 138 ? 8.648 -14.695 -20.141 1 81.31 138 GLY B C 1
ATOM 4055 O O . GLY B 1 138 ? 8.891 -14.75 -21.359 1 81.31 138 GLY B O 1
ATOM 4056 N N . ASN B 1 139 ? 7.789 -13.852 -19.578 1 81.06 139 ASN B N 1
ATOM 4057 C CA . ASN B 1 139 ? 7.344 -12.781 -20.469 1 81.06 139 ASN B CA 1
ATOM 4058 C C . ASN B 1 139 ? 8.398 -11.68 -20.578 1 81.06 139 ASN B C 1
ATOM 4060 O O . ASN B 1 139 ? 9.211 -11.5 -19.672 1 81.06 139 ASN B O 1
ATOM 4064 N N . GLY B 1 140 ? 8.336 -11.055 -21.734 1 84.88 140 GLY B N 1
ATOM 4065 C CA . GLY B 1 140 ? 9.383 -10.102 -22.094 1 84.88 140 GLY B CA 1
ATOM 4066 C C . GLY B 1 140 ? 9.492 -8.945 -21.109 1 84.88 140 GLY B C 1
ATOM 4067 O O . GLY B 1 140 ? 10.586 -8.43 -20.875 1 84.88 140 GLY B O 1
ATOM 4068 N N . ALA B 1 141 ? 8.359 -8.531 -20.547 1 87.75 141 ALA B N 1
ATOM 4069 C CA . ALA B 1 141 ? 8.367 -7.395 -19.625 1 87.75 141 ALA B CA 1
ATOM 4070 C C . ALA B 1 141 ? 9.07 -7.746 -18.328 1 87.75 141 ALA B C 1
ATOM 4072 O O . ALA B 1 141 ? 9.875 -6.961 -17.812 1 87.75 141 ALA B O 1
ATOM 4073 N N . LEU B 1 142 ? 8.805 -8.906 -17.781 1 89.5 142 LEU B N 1
ATOM 4074 C CA . LEU B 1 142 ? 9.445 -9.359 -16.547 1 89.5 142 LEU B CA 1
ATOM 4075 C C . LEU B 1 142 ? 10.938 -9.578 -16.75 1 89.5 142 LEU B C 1
ATOM 4077 O O . LEU B 1 142 ? 11.75 -9.203 -15.898 1 89.5 142 LEU B O 1
ATOM 4081 N N . ASP B 1 143 ? 11.258 -10.18 -17.859 1 91.38 143 ASP B N 1
ATOM 4082 C CA . ASP B 1 143 ? 12.664 -10.398 -18.188 1 91.38 143 ASP B CA 1
ATOM 4083 C C . ASP B 1 143 ? 13.406 -9.07 -18.297 1 91.38 143 ASP B C 1
ATOM 4085 O O . ASP B 1 143 ? 14.523 -8.938 -17.781 1 91.38 143 ASP B O 1
ATOM 4089 N N . ARG B 1 144 ? 12.781 -8.172 -18.984 1 94.19 144 ARG B N 1
ATOM 4090 C CA . ARG B 1 144 ? 13.367 -6.848 -19.141 1 94.19 144 ARG B CA 1
ATOM 4091 C C . ARG B 1 144 ? 13.531 -6.152 -17.797 1 94.19 144 ARG B C 1
ATOM 4093 O O . ARG B 1 144 ? 14.57 -5.539 -17.531 1 94.19 144 ARG B O 1
ATOM 4100 N N . ALA B 1 145 ? 12.523 -6.238 -16.938 1 94.38 145 ALA B N 1
ATOM 4101 C CA . ALA B 1 145 ? 12.594 -5.664 -15.602 1 94.38 145 ALA B CA 1
ATOM 4102 C C . ALA B 1 145 ? 13.758 -6.262 -14.812 1 94.38 145 ALA B C 1
ATOM 4104 O O . ALA B 1 145 ? 14.539 -5.531 -14.203 1 94.38 145 ALA B O 1
ATOM 4105 N N . ARG B 1 146 ? 13.875 -7.547 -14.836 1 94 146 ARG B N 1
ATOM 4106 C CA . ARG B 1 146 ? 14.969 -8.227 -14.148 1 94 146 ARG B CA 1
ATOM 4107 C C . ARG B 1 146 ? 16.328 -7.758 -14.672 1 94 146 ARG B C 1
ATOM 4109 O O . ARG B 1 146 ? 17.25 -7.512 -13.891 1 94 146 ARG B O 1
ATOM 4116 N N . GLN B 1 147 ? 16.422 -7.664 -15.953 1 95.75 147 GLN B N 1
ATOM 4117 C CA . GLN B 1 147 ? 17.656 -7.211 -16.578 1 95.75 147 GLN B CA 1
ATOM 4118 C C . GLN B 1 147 ? 18.031 -5.809 -16.125 1 95.75 147 GLN B C 1
ATOM 4120 O O . GLN B 1 147 ? 19.188 -5.543 -15.797 1 95.75 147 GLN B O 1
ATOM 4125 N N . LEU B 1 148 ? 17.062 -4.93 -16.125 1 96.56 148 LEU B N 1
ATOM 4126 C CA . LEU B 1 148 ? 17.297 -3.545 -15.719 1 96.56 148 LEU B CA 1
ATOM 4127 C C . LEU B 1 148 ? 17.766 -3.471 -14.266 1 96.56 148 LEU B C 1
ATOM 4129 O O . LEU B 1 148 ? 18.656 -2.689 -13.938 1 96.56 148 LEU B O 1
ATOM 4133 N N . ILE B 1 149 ? 17.188 -4.277 -13.414 1 95.94 149 ILE B N 1
ATOM 4134 C CA . ILE B 1 149 ? 17.562 -4.293 -12 1 95.94 149 ILE B CA 1
ATOM 4135 C C . ILE B 1 149 ? 18.969 -4.867 -11.852 1 95.94 149 ILE B C 1
ATOM 4137 O O . ILE B 1 149 ? 19.812 -4.289 -11.156 1 95.94 149 ILE B O 1
ATOM 4141 N N . LYS B 1 150 ? 19.266 -5.918 -12.523 1 94.44 150 LYS B N 1
ATOM 4142 C CA . LYS B 1 150 ? 20.547 -6.621 -12.414 1 94.44 150 LYS B CA 1
ATOM 4143 C C . LYS B 1 150 ? 21.688 -5.766 -12.953 1 94.44 150 LYS B C 1
ATOM 4145 O O . LYS B 1 150 ? 22.797 -5.785 -12.406 1 94.44 150 LYS B O 1
ATOM 4150 N N . THR B 1 151 ? 21.406 -5.012 -14 1 95.88 151 THR B N 1
ATOM 4151 C CA . THR B 1 151 ? 22.469 -4.266 -14.672 1 95.88 151 THR B CA 1
ATOM 4152 C C . THR B 1 151 ? 22.562 -2.848 -14.109 1 95.88 151 THR B C 1
ATOM 4154 O O . THR B 1 151 ? 23.312 -2.021 -14.633 1 95.88 151 THR B O 1
ATOM 4157 N N . GLY B 1 152 ? 21.703 -2.564 -13.141 1 94.94 152 GLY B N 1
ATOM 4158 C CA . GLY B 1 152 ? 21.797 -1.277 -12.477 1 94.94 152 GLY B CA 1
ATOM 4159 C C . GLY B 1 152 ? 20.984 -0.193 -13.141 1 94.94 152 GLY B C 1
ATOM 4160 O O . GLY B 1 152 ? 21.203 0.997 -12.914 1 94.94 152 GLY B O 1
ATOM 4161 N N . GLY B 1 153 ? 20.078 -0.554 -13.984 1 96.19 153 GLY B N 1
ATOM 4162 C CA . GLY B 1 153 ? 19.266 0.399 -14.719 1 96.19 153 GLY B CA 1
ATOM 4163 C C . GLY B 1 153 ? 18.422 1.285 -13.812 1 96.19 153 GLY B C 1
ATOM 4164 O O . GLY B 1 153 ? 18 2.369 -14.227 1 96.19 153 GLY B O 1
ATOM 4165 N N . VAL B 1 154 ? 18.188 0.857 -12.57 1 96.81 154 VAL B N 1
ATOM 4166 C CA . VAL B 1 154 ? 17.422 1.679 -11.633 1 96.81 154 VAL B CA 1
ATOM 4167 C C . VAL B 1 154 ? 18.266 1.963 -10.391 1 96.81 154 VAL B C 1
ATOM 4169 O O . VAL B 1 154 ? 17.734 2.42 -9.375 1 96.81 154 VAL B O 1
ATOM 4172 N N . GLY B 1 155 ? 19.594 1.702 -10.406 1 96.38 155 GLY B N 1
ATOM 4173 C CA . GLY B 1 155 ? 20.391 1.792 -9.195 1 96.38 155 GLY B CA 1
ATOM 4174 C C . GLY B 1 155 ? 20.062 0.722 -8.172 1 96.38 155 GLY B C 1
ATOM 4175 O O . GLY B 1 155 ? 19.672 -0.387 -8.539 1 96.38 155 GLY B O 1
ATOM 4176 N N . SER B 1 156 ? 20.297 1.029 -6.953 1 96.44 156 SER B N 1
ATOM 4177 C CA . SER B 1 156 ? 19.938 0.097 -5.887 1 96.44 156 SER B CA 1
ATOM 4178 C C . SER B 1 156 ? 18.453 0.136 -5.582 1 96.44 156 SER B C 1
ATOM 4180 O O . SER B 1 156 ? 17.891 1.206 -5.332 1 96.44 156 SER B O 1
ATOM 4182 N N . VAL B 1 157 ? 17.812 -0.993 -5.613 1 97.56 157 VAL B N 1
ATOM 4183 C CA . VAL B 1 157 ? 16.391 -1.073 -5.277 1 97.56 157 VAL B CA 1
ATOM 4184 C C . VAL B 1 157 ? 16.203 -0.776 -3.791 1 97.56 157 VAL B C 1
ATOM 4186 O O . VAL B 1 157 ? 16.891 -1.347 -2.941 1 97.56 157 VAL B O 1
ATOM 4189 N N . TYR B 1 158 ? 15.227 0.148 -3.445 1 97.38 158 TYR B N 1
ATOM 4190 C CA . TYR B 1 158 ? 15.031 0.447 -2.031 1 97.38 158 TYR B CA 1
ATOM 4191 C C . TYR B 1 158 ? 13.57 0.265 -1.632 1 97.38 158 TYR B C 1
ATOM 4193 O O . TYR B 1 158 ? 13.227 0.35 -0.449 1 97.38 158 TYR B O 1
ATOM 4201 N N . HIS B 1 159 ? 12.688 -0.028 -2.6 1 97.5 159 HIS B N 1
ATOM 4202 C CA . HIS B 1 159 ? 11.266 -0.158 -2.322 1 97.5 159 HIS B CA 1
ATOM 4203 C C . HIS B 1 159 ? 10.555 -0.914 -3.439 1 97.5 159 HIS B C 1
ATOM 4205 O O . HIS B 1 159 ? 10.922 -0.797 -4.609 1 97.5 159 HIS B O 1
ATOM 4211 N N . ALA B 1 160 ? 9.57 -1.691 -3.09 1 97.25 160 ALA B N 1
ATOM 4212 C CA . ALA B 1 160 ? 8.703 -2.35 -4.066 1 97.25 160 ALA B CA 1
ATOM 4213 C C . ALA B 1 160 ? 7.266 -2.42 -3.566 1 97.25 160 ALA B C 1
ATOM 4215 O O . ALA B 1 160 ? 7.02 -2.4 -2.357 1 97.25 160 ALA B O 1
ATOM 4216 N N . ARG B 1 161 ? 6.312 -2.496 -4.449 1 95 161 ARG B N 1
ATOM 4217 C CA . ARG B 1 161 ? 4.91 -2.658 -4.094 1 95 161 ARG B CA 1
ATOM 4218 C C . ARG B 1 161 ? 4.148 -3.404 -5.184 1 95 161 ARG B C 1
ATOM 4220 O O . ARG B 1 161 ? 4.48 -3.293 -6.363 1 95 161 ARG B O 1
ATOM 4227 N N . PHE B 1 162 ? 3.199 -4.172 -4.789 1 95.62 162 PHE B N 1
ATOM 4228 C CA . PHE B 1 162 ? 2.266 -4.863 -5.672 1 95.62 162 PHE B CA 1
ATOM 4229 C C . PHE B 1 162 ? 0.829 -4.648 -5.211 1 95.62 162 PHE B C 1
ATOM 4231 O O . PHE B 1 162 ? 0.49 -4.934 -4.062 1 95.62 162 PHE B O 1
ATOM 4238 N N . VAL B 1 163 ? -0.057 -4.121 -6.047 1 93.12 163 VAL B N 1
ATOM 4239 C CA . VAL B 1 163 ? -1.488 -3.975 -5.801 1 93.12 163 VAL B CA 1
ATOM 4240 C C . VAL B 1 163 ? -2.273 -4.441 -7.023 1 93.12 163 VAL B C 1
ATOM 4242 O O . VAL B 1 163 ? -2.014 -3.996 -8.141 1 93.12 163 VAL B O 1
ATOM 4245 N N . ASN B 1 164 ? -3.115 -5.309 -6.84 1 92.56 164 ASN B N 1
ATOM 4246 C CA . ASN B 1 164 ? -4.074 -5.719 -7.859 1 92.56 164 ASN B CA 1
ATOM 4247 C C . ASN B 1 164 ? -5.477 -5.879 -7.281 1 92.56 164 ASN B C 1
ATOM 4249 O O . ASN B 1 164 ? -5.77 -6.875 -6.617 1 92.56 164 ASN B O 1
ATOM 4253 N N . ARG B 1 165 ? -6.32 -4.941 -7.508 1 91.81 165 ARG B N 1
ATOM 4254 C CA . ARG B 1 165 ? -7.691 -4.895 -7.016 1 91.81 165 ARG B CA 1
ATOM 4255 C C . ARG B 1 165 ? -8.695 -4.98 -8.164 1 91.81 165 ARG B C 1
ATOM 4257 O O . ARG B 1 165 ? -8.773 -4.07 -8.992 1 91.81 165 ARG B O 1
ATOM 4264 N N . GLN B 1 166 ? -9.445 -6.023 -8.18 1 88.69 166 GLN B N 1
ATOM 4265 C CA . GLN B 1 166 ? -10.469 -6.262 -9.188 1 88.69 166 GLN B CA 1
ATOM 4266 C C . GLN B 1 166 ? -11.836 -6.496 -8.547 1 88.69 166 GLN B C 1
ATOM 4268 O O . GLN B 1 166 ? -12.125 -7.605 -8.094 1 88.69 166 GLN B O 1
ATOM 4273 N N . PRO B 1 167 ? -12.734 -5.586 -8.445 1 87.56 167 PRO B N 1
ATOM 4274 C CA . PRO B 1 167 ? -13.93 -5.629 -7.605 1 87.56 167 PRO B CA 1
ATOM 4275 C C . PRO B 1 167 ? -14.859 -6.789 -7.957 1 87.56 167 PRO B C 1
ATOM 4277 O O . PRO B 1 167 ? -15.578 -7.293 -7.094 1 87.56 167 PRO B O 1
ATOM 4280 N N . ARG B 1 168 ? -14.945 -7.223 -9.148 1 85.25 168 ARG B N 1
ATOM 4281 C CA . ARG B 1 168 ? -15.961 -8.211 -9.484 1 85.25 168 ARG B CA 1
ATOM 4282 C C . ARG B 1 168 ? -15.328 -9.492 -10.023 1 85.25 168 ARG B C 1
ATOM 4284 O O . ARG B 1 168 ? -16.016 -10.336 -10.602 1 85.25 168 ARG B O 1
ATOM 4291 N N . ALA B 1 169 ? -14.078 -9.523 -9.711 1 79 169 ALA B N 1
ATOM 4292 C CA . ALA B 1 169 ? -13.414 -10.805 -9.961 1 79 169 ALA B CA 1
ATOM 4293 C C . ALA B 1 169 ? -13.586 -11.75 -8.773 1 79 169 ALA B C 1
ATOM 4295 O O . ALA B 1 169 ? -13.773 -11.305 -7.637 1 79 169 ALA B O 1
ATOM 4296 N N . ARG B 1 170 ? -13.852 -13.023 -9.039 1 75.38 170 ARG B N 1
ATOM 4297 C CA . ARG B 1 170 ? -13.875 -14.016 -7.969 1 75.38 170 ARG B CA 1
ATOM 4298 C C . ARG B 1 170 ? -12.781 -15.062 -8.164 1 75.38 170 ARG B C 1
ATOM 4300 O O . ARG B 1 170 ? -12.531 -15.508 -9.289 1 75.38 170 ARG B O 1
ATOM 4307 N N . ALA B 1 171 ? -12.195 -15.328 -6.992 1 70.56 171 ALA B N 1
ATOM 4308 C CA . ALA B 1 171 ? -11.141 -16.344 -7.016 1 70.56 171 ALA B CA 1
ATOM 4309 C C . ALA B 1 171 ? -11.617 -17.609 -7.707 1 70.56 171 ALA B C 1
ATOM 4311 O O . ALA B 1 171 ? -12.625 -18.203 -7.312 1 70.56 171 ALA B O 1
ATOM 4312 N N . GLY B 1 172 ? -11.039 -17.906 -8.773 1 75.44 172 GLY B N 1
ATOM 4313 C CA . GLY B 1 172 ? -11.195 -19.203 -9.422 1 75.44 172 GLY B CA 1
ATOM 4314 C C . GLY B 1 172 ? -12.43 -19.281 -10.297 1 75.44 172 GLY B C 1
ATOM 4315 O O . GLY B 1 172 ? -12.352 -19.703 -11.461 1 75.44 172 GLY B O 1
ATOM 4316 N N . ILE B 1 173 ? -13.539 -18.719 -9.82 1 79.56 173 ILE B N 1
ATOM 4317 C CA . ILE B 1 173 ? -14.797 -19.031 -10.5 1 79.56 173 ILE B CA 1
ATOM 4318 C C . ILE B 1 173 ? -14.992 -18.078 -11.68 1 79.56 173 ILE B C 1
ATOM 4320 O O . ILE B 1 173 ? -15.883 -18.281 -12.508 1 79.56 173 ILE B O 1
ATOM 4324 N N . GLU B 1 174 ? -14.156 -17.141 -11.781 1 76.62 174 GLU B N 1
ATOM 4325 C CA . GLU B 1 174 ? -14.18 -16.281 -12.961 1 76.62 174 GLU B CA 1
ATOM 4326 C C . GLU B 1 174 ? -13.844 -17.078 -14.219 1 76.62 174 GLU B C 1
ATOM 4328 O O . GLU B 1 174 ? -14.406 -16.828 -15.289 1 76.62 174 GLU B O 1
ATOM 4333 N N . TYR B 1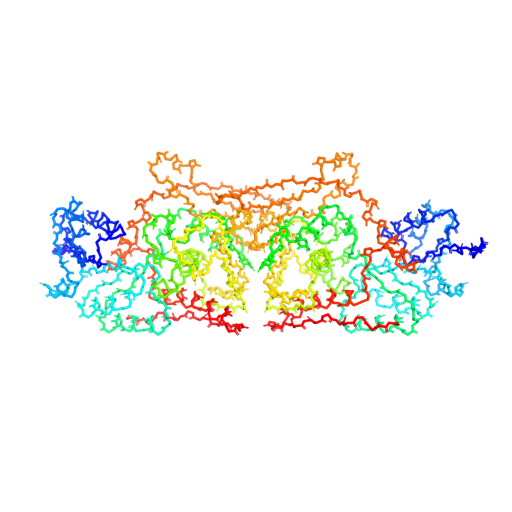 175 ? -12.984 -17.984 -14.055 1 75.56 175 TYR B N 1
ATOM 4334 C CA . TYR B 1 175 ? -12.508 -18.75 -15.203 1 75.56 175 TYR B CA 1
ATOM 4335 C C . TYR B 1 175 ? -13.055 -20.172 -15.172 1 75.56 175 TYR B C 1
ATOM 4337 O O . TYR B 1 175 ? -13.102 -20.844 -16.203 1 75.56 175 TYR B O 1
ATOM 4345 N N . GLN B 1 176 ? -13.43 -20.578 -13.953 1 81.38 176 GLN B N 1
ATOM 4346 C CA . GLN B 1 176 ? -14.039 -21.906 -13.766 1 81.38 176 GLN B CA 1
ATOM 4347 C C . GLN B 1 176 ? -15.32 -21.797 -12.953 1 81.38 176 GLN B C 1
ATOM 4349 O O . GLN B 1 176 ? -15.367 -22.234 -11.797 1 81.38 176 GLN B O 1
ATOM 4354 N N . PRO B 1 177 ? -16.328 -21.328 -13.555 1 81.12 177 PRO B N 1
ATOM 4355 C CA . PRO B 1 177 ? -17.547 -21 -12.812 1 81.12 177 PRO B CA 1
ATOM 4356 C C . PRO B 1 177 ? -18.141 -22.188 -12.062 1 81.12 177 PRO B C 1
ATOM 4358 O O . PRO B 1 177 ? -18.812 -22.016 -11.047 1 81.12 177 PRO B O 1
ATOM 4361 N N . SER B 1 178 ? -17.859 -23.359 -12.57 1 82.5 178 SER B N 1
ATOM 4362 C CA . SER B 1 178 ? -18.453 -24.547 -11.961 1 82.5 178 SER B CA 1
ATOM 4363 C C . SER B 1 178 ? -17.625 -25.031 -10.781 1 82.5 178 SER B C 1
ATOM 4365 O O . SER B 1 178 ? -18.078 -25.859 -9.984 1 82.5 178 SER B O 1
ATOM 4367 N N . SER B 1 179 ? -16.484 -24.547 -10.594 1 87.81 179 SER B N 1
ATOM 4368 C CA . SER B 1 179 ? -15.562 -25 -9.555 1 87.81 179 SER B CA 1
ATOM 4369 C C . SER B 1 179 ? -15.742 -24.203 -8.266 1 87.81 179 SER B C 1
ATOM 4371 O O . SER B 1 179 ? -14.828 -23.484 -7.844 1 87.81 179 SER B O 1
ATOM 4373 N N . ARG B 1 180 ? -16.781 -24.531 -7.562 1 90.12 180 ARG B N 1
ATOM 4374 C CA . ARG B 1 180 ? -17.188 -23.734 -6.406 1 90.12 180 ARG B CA 1
ATOM 4375 C C . ARG B 1 180 ? -16.281 -24.031 -5.211 1 90.12 180 ARG B C 1
ATOM 4377 O O . ARG B 1 180 ? -16.281 -23.281 -4.227 1 90.12 180 ARG B O 1
ATOM 4384 N N . TRP B 1 181 ? -15.508 -25.094 -5.371 1 91 181 TRP B N 1
ATOM 4385 C CA . TRP B 1 181 ? -14.594 -25.438 -4.289 1 91 181 TRP B CA 1
ATOM 4386 C C . TRP B 1 181 ? -13.586 -24.312 -4.051 1 91 181 TRP B C 1
ATOM 4388 O O . TRP B 1 181 ? -13.039 -24.188 -2.953 1 91 181 TRP B O 1
ATOM 4398 N N . PHE B 1 182 ? -13.438 -23.375 -5.023 1 92.94 182 PHE B N 1
ATOM 4399 C CA . PHE B 1 182 ? -12.539 -22.234 -4.895 1 92.94 182 PHE B CA 1
ATOM 4400 C C . PHE B 1 182 ? -12.977 -21.344 -3.74 1 92.94 182 PHE B C 1
ATOM 4402 O O . PHE B 1 182 ? -12.156 -20.609 -3.17 1 92.94 182 PHE B O 1
ATOM 4409 N N . LEU B 1 183 ? -14.258 -21.438 -3.418 1 93.31 183 LEU B N 1
ATOM 4410 C CA . LEU B 1 183 ? -14.844 -20.484 -2.48 1 93.31 183 LEU B CA 1
ATOM 4411 C C . LEU B 1 183 ? -14.93 -21.078 -1.08 1 93.31 183 LEU B C 1
ATOM 4413 O O . LEU B 1 183 ? -15.406 -20.438 -0.149 1 93.31 183 LEU B O 1
ATOM 4417 N N . GLN B 1 184 ? -14.438 -22.312 -0.952 1 94 184 GLN B N 1
ATOM 4418 C CA . GLN B 1 184 ? -14.531 -23.047 0.305 1 94 184 GLN B CA 1
ATOM 4419 C C . GLN B 1 184 ? -13.156 -23.281 0.91 1 94 184 GLN B C 1
ATOM 4421 O O . GLN B 1 184 ? -12.344 -24.031 0.354 1 94 184 GLN B O 1
ATOM 4426 N N . LYS B 1 185 ? -12.914 -22.766 2.031 1 94.25 185 LYS B N 1
ATOM 4427 C CA . LYS B 1 185 ? -11.594 -22.797 2.666 1 94.25 185 LYS B CA 1
ATOM 4428 C C . LYS B 1 185 ? -11.141 -24.234 2.9 1 94.25 185 LYS B C 1
ATOM 4430 O O . LYS B 1 185 ? -9.969 -24.562 2.695 1 94.25 185 LYS B O 1
ATOM 4435 N N . GLU B 1 186 ? -12.039 -25.078 3.252 1 93.12 186 GLU B N 1
ATOM 4436 C CA . GLU B 1 186 ? -11.711 -26.469 3.568 1 93.12 186 GLU B CA 1
ATOM 4437 C C . GLU B 1 186 ? -11.211 -27.203 2.332 1 93.12 186 GLU B C 1
ATOM 4439 O O . GLU B 1 186 ? -10.477 -28.203 2.447 1 93.12 186 GLU B O 1
ATOM 4444 N N . LYS B 1 187 ? -11.562 -26.703 1.188 1 93.12 187 LYS B N 1
ATOM 4445 C CA . LYS B 1 187 ? -11.203 -27.391 -0.053 1 93.12 187 LYS B CA 1
ATOM 4446 C C . LYS B 1 187 ? -10.047 -26.672 -0.755 1 93.12 187 LYS B C 1
ATOM 4448 O O . LYS B 1 187 ? -9.07 -27.312 -1.162 1 93.12 187 LYS B O 1
ATOM 4453 N N . SER B 1 188 ? -10.133 -25.359 -0.789 1 93.75 188 SER B N 1
ATOM 4454 C CA . SER B 1 188 ? -9.141 -24.594 -1.534 1 93.75 188 SER B CA 1
ATOM 4455 C C . SER B 1 188 ? -7.918 -24.281 -0.672 1 93.75 188 SER B C 1
ATOM 4457 O O . SER B 1 188 ? -6.844 -23.984 -1.193 1 93.75 188 SER B O 1
ATOM 4459 N N . GLY B 1 189 ? -8.094 -24.344 0.64 1 94.31 189 GLY B N 1
ATOM 4460 C CA . GLY B 1 189 ? -7.027 -23.969 1.562 1 94.31 189 GLY B CA 1
ATOM 4461 C C . GLY B 1 189 ? -6.941 -22.484 1.819 1 94.31 189 GLY B C 1
ATOM 4462 O O . GLY B 1 189 ? -6.355 -22.047 2.814 1 94.31 189 GLY B O 1
ATOM 4463 N N . GLY B 1 190 ? -7.477 -21.719 0.938 1 95.12 190 GLY B N 1
ATOM 4464 C CA . GLY B 1 190 ? -7.441 -20.266 1.015 1 95.12 190 GLY B CA 1
ATOM 4465 C C . GLY B 1 190 ? -8.102 -19.594 -0.174 1 95.12 190 GLY B C 1
ATOM 4466 O O . GLY B 1 190 ? -8.57 -20.266 -1.096 1 95.12 190 GLY B O 1
ATOM 4467 N N . GLY B 1 191 ? -8.156 -18.297 -0.107 1 94.75 191 GLY B N 1
ATOM 4468 C CA . GLY B 1 191 ? -8.836 -17.531 -1.136 1 94.75 191 GLY B CA 1
ATOM 4469 C C . GLY B 1 191 ? -7.887 -16.906 -2.137 1 94.75 191 GLY B C 1
ATOM 4470 O O . GLY B 1 191 ? -7.059 -17.594 -2.732 1 94.75 191 GLY B O 1
ATOM 4471 N N . THR B 1 192 ? -8.016 -15.578 -2.287 1 94.62 192 THR B N 1
ATOM 4472 C CA . THR B 1 192 ? -7.297 -14.844 -3.322 1 94.62 192 THR B CA 1
ATOM 4473 C C . THR B 1 192 ? -5.789 -14.992 -3.145 1 94.62 192 THR B C 1
ATOM 4475 O O . THR B 1 192 ? -5.035 -14.945 -4.117 1 94.62 192 THR B O 1
ATOM 4478 N N . ILE B 1 193 ? -5.219 -15.258 -1.964 1 96.5 193 ILE B N 1
ATOM 4479 C CA . ILE B 1 193 ? -3.791 -15.445 -1.742 1 96.5 193 ILE B CA 1
ATOM 4480 C C . ILE B 1 193 ? -3.328 -16.719 -2.447 1 96.5 193 ILE B C 1
ATOM 4482 O O . ILE B 1 193 ? -2.393 -16.688 -3.25 1 96.5 193 ILE B O 1
ATOM 4486 N N . PHE B 1 194 ? -4.051 -17.812 -2.25 1 95.56 194 PHE B N 1
ATOM 4487 C CA . PHE B 1 194 ? -3.67 -19.078 -2.859 1 95.56 194 PHE B CA 1
ATOM 4488 C C . PHE B 1 194 ? -4.059 -19.109 -4.332 1 95.56 194 PHE B C 1
ATOM 4490 O O . PHE B 1 194 ? -3.408 -19.781 -5.137 1 95.56 194 PHE B O 1
ATOM 4497 N N . ASP B 1 195 ? -5.047 -18.359 -4.672 1 93.44 195 ASP B N 1
ATOM 4498 C CA . ASP B 1 195 ? -5.508 -18.375 -6.059 1 93.44 195 ASP B CA 1
ATOM 4499 C C . ASP B 1 195 ? -4.645 -17.484 -6.941 1 93.44 195 ASP B C 1
ATOM 4501 O O . ASP B 1 195 ? -4.199 -17.891 -8.016 1 93.44 195 ASP B O 1
ATOM 4505 N N . TRP B 1 196 ? -4.336 -16.266 -6.465 1 92.69 196 TRP B N 1
ATOM 4506 C CA . TRP B 1 196 ? -3.635 -15.289 -7.297 1 92.69 196 TRP B CA 1
ATOM 4507 C C . TRP B 1 196 ? -2.316 -14.875 -6.652 1 92.69 196 TRP B C 1
ATOM 4509 O O . TRP B 1 196 ? -1.34 -14.586 -7.348 1 92.69 196 TRP B O 1
ATOM 4519 N N . GLY B 1 197 ? -2.299 -14.836 -5.355 1 95.19 197 GLY B N 1
ATOM 4520 C CA . GLY B 1 197 ? -1.131 -14.359 -4.633 1 95.19 197 GLY B CA 1
ATOM 4521 C C . GLY B 1 197 ? 0.126 -15.156 -4.938 1 95.19 197 GLY B C 1
ATOM 4522 O O . GLY B 1 197 ? 1.224 -14.594 -4.98 1 95.19 197 GLY B O 1
ATOM 4523 N N . VAL B 1 198 ? -0.032 -16.422 -5.16 1 96.38 198 VAL B N 1
ATOM 4524 C CA . VAL B 1 198 ? 1.117 -17.281 -5.465 1 96.38 198 VAL B CA 1
ATOM 4525 C C . VAL B 1 198 ? 1.758 -16.828 -6.777 1 96.38 198 VAL B C 1
ATOM 4527 O O . VAL B 1 198 ? 2.982 -16.859 -6.922 1 96.38 198 VAL B O 1
ATOM 4530 N N . TYR B 1 199 ? 0.913 -16.391 -7.773 1 94 199 TYR B N 1
ATOM 4531 C CA . TYR B 1 199 ? 1.44 -15.875 -9.031 1 94 199 TYR B CA 1
ATOM 4532 C C . TYR B 1 199 ? 2.15 -14.547 -8.812 1 94 199 TYR B C 1
ATOM 4534 O O . TYR B 1 199 ? 3.236 -14.32 -9.352 1 94 199 TYR B O 1
ATOM 4542 N N . ASP B 1 200 ? 1.523 -13.703 -8.016 1 95 200 ASP B N 1
ATOM 4543 C CA . ASP B 1 200 ? 2.074 -12.383 -7.742 1 95 200 ASP B CA 1
ATOM 4544 C C . ASP B 1 200 ? 3.477 -12.484 -7.145 1 95 200 ASP B C 1
ATOM 4546 O O . ASP B 1 200 ? 4.418 -11.867 -7.648 1 95 200 ASP B O 1
ATOM 4550 N N . LEU B 1 201 ? 3.59 -13.297 -6.102 1 96.88 201 LEU B N 1
ATOM 4551 C CA . LEU B 1 201 ? 4.852 -13.398 -5.375 1 96.88 201 LEU B CA 1
ATOM 4552 C C . LEU B 1 201 ? 5.914 -14.094 -6.223 1 96.88 201 LEU B C 1
ATOM 4554 O O . LEU B 1 201 ? 7.078 -13.695 -6.219 1 96.88 201 LEU B O 1
ATOM 4558 N N . THR B 1 202 ? 5.484 -15.094 -6.977 1 96.19 202 THR B N 1
ATOM 4559 C CA . THR B 1 202 ? 6.43 -15.773 -7.855 1 96.19 202 THR B CA 1
ATOM 4560 C C . THR B 1 202 ? 7.008 -14.805 -8.883 1 96.19 202 THR B C 1
ATOM 4562 O O . THR B 1 202 ? 8.219 -14.773 -9.102 1 96.19 202 THR B O 1
ATOM 4565 N N . MET B 1 203 ? 6.164 -14 -9.453 1 93.44 203 MET B N 1
ATOM 4566 C CA . MET B 1 203 ? 6.605 -13.039 -10.461 1 93.44 203 MET B CA 1
ATOM 4567 C C . MET B 1 203 ? 7.527 -11.992 -9.844 1 93.44 203 MET B C 1
ATOM 4569 O O . MET B 1 203 ? 8.602 -11.711 -10.375 1 93.44 203 MET B O 1
ATOM 4573 N N . LEU B 1 204 ? 7.168 -11.477 -8.742 1 94.75 204 LEU B N 1
ATOM 4574 C CA . LEU B 1 204 ? 7.957 -10.43 -8.102 1 94.75 204 LEU B CA 1
ATOM 4575 C C . LEU B 1 204 ? 9.289 -10.984 -7.594 1 94.75 204 LEU B C 1
ATOM 4577 O O . LEU B 1 204 ? 10.32 -10.312 -7.688 1 94.75 204 LEU B O 1
ATOM 4581 N N . PHE B 1 205 ? 9.258 -12.203 -7.035 1 96.25 205 PHE B N 1
ATOM 4582 C CA . PHE B 1 205 ? 10.469 -12.82 -6.504 1 96.25 205 PHE B CA 1
ATOM 4583 C C . PHE B 1 205 ? 11.414 -13.219 -7.633 1 96.25 205 PHE B C 1
ATOM 4585 O O . PHE B 1 205 ? 12.625 -13.328 -7.426 1 96.25 205 PHE B O 1
ATOM 4592 N N . ASP B 1 206 ? 10.828 -13.445 -8.812 1 93.56 206 ASP B N 1
ATOM 4593 C CA . ASP B 1 206 ? 11.68 -13.703 -9.969 1 93.56 206 ASP B CA 1
ATOM 4594 C C . ASP B 1 206 ? 12.461 -12.453 -10.359 1 93.56 206 ASP B C 1
ATOM 4596 O O . ASP B 1 206 ? 13.602 -12.547 -10.812 1 93.56 206 ASP B O 1
ATOM 4600 N N . VAL B 1 207 ? 11.859 -11.32 -10.148 1 93.75 207 VAL B N 1
ATOM 4601 C CA . VAL B 1 207 ? 12.461 -10.047 -10.539 1 93.75 207 VAL B CA 1
ATOM 4602 C C . VAL B 1 207 ? 13.398 -9.562 -9.445 1 93.75 207 VAL B C 1
ATOM 4604 O O . VAL B 1 207 ? 14.531 -9.164 -9.719 1 93.75 207 VAL B O 1
ATOM 4607 N N . LEU B 1 208 ? 13.023 -9.656 -8.195 1 96.06 208 LEU B N 1
ATOM 4608 C CA . LEU B 1 208 ? 13.75 -9.055 -7.086 1 96.06 208 LEU B CA 1
ATOM 4609 C C . LEU B 1 208 ? 14.75 -10.039 -6.492 1 96.06 208 LEU B C 1
ATOM 4611 O O . LEU B 1 208 ? 15.727 -9.633 -5.855 1 96.06 208 LEU B O 1
ATOM 4615 N N . ARG B 1 209 ? 14.422 -11.312 -6.523 1 94.31 209 ARG B N 1
ATOM 4616 C CA . ARG B 1 209 ? 15.281 -12.414 -6.09 1 94.31 209 ARG B CA 1
ATOM 4617 C C . ARG B 1 209 ? 15.609 -12.297 -4.605 1 94.31 209 ARG B C 1
ATOM 4619 O O . ARG B 1 209 ? 16.781 -12.344 -4.219 1 94.31 209 ARG B O 1
ATOM 4626 N N . PRO B 1 210 ? 14.641 -12.242 -3.797 1 98 210 PRO B N 1
ATOM 4627 C CA . PRO B 1 210 ? 14.914 -12.164 -2.361 1 98 210 PRO B CA 1
ATOM 4628 C C . PRO B 1 210 ? 15.484 -13.469 -1.797 1 98 210 PRO B C 1
ATOM 4630 O O . PRO B 1 210 ? 15.156 -14.555 -2.285 1 98 210 PRO B O 1
ATOM 4633 N N . VAL B 1 211 ? 16.312 -13.344 -0.698 1 98.19 211 VAL B N 1
ATOM 4634 C CA . VAL B 1 211 ? 16.875 -14.5 -0.022 1 98.19 211 VAL B CA 1
ATOM 4635 C C . VAL B 1 211 ? 16.25 -14.648 1.366 1 98.19 211 VAL B C 1
ATOM 4637 O O . VAL B 1 211 ? 16.531 -15.617 2.078 1 98.19 211 VAL B O 1
ATOM 4640 N N . ALA B 1 212 ? 15.453 -13.734 1.771 1 98.75 212 ALA B N 1
ATOM 4641 C CA . ALA B 1 212 ? 14.656 -13.797 2.994 1 98.75 212 ALA B CA 1
ATOM 4642 C C . ALA B 1 212 ? 13.469 -12.844 2.928 1 98.75 212 ALA B C 1
ATOM 4644 O O . ALA B 1 212 ? 13.469 -11.898 2.131 1 98.75 212 ALA B O 1
ATOM 4645 N N . ALA B 1 213 ? 12.484 -13.094 3.668 1 98.81 213 ALA B N 1
ATOM 4646 C CA . ALA B 1 213 ? 11.297 -12.25 3.785 1 98.81 213 ALA B CA 1
ATOM 4647 C C . ALA B 1 213 ? 10.773 -12.234 5.219 1 98.81 213 ALA B C 1
ATOM 4649 O O . ALA B 1 213 ? 10.773 -13.266 5.895 1 98.81 213 ALA B O 1
ATOM 4650 N N . THR B 1 214 ? 10.414 -11.125 5.734 1 98.69 214 THR B N 1
ATOM 4651 C CA . THR B 1 214 ? 9.688 -10.992 6.988 1 98.69 214 THR B CA 1
ATOM 4652 C C . THR B 1 214 ? 8.312 -10.367 6.754 1 98.69 214 THR B C 1
ATOM 4654 O O . THR B 1 214 ? 8.211 -9.25 6.254 1 98.69 214 THR B O 1
ATOM 4657 N N . VAL B 1 215 ? 7.273 -11.125 7.07 1 98.81 215 VAL B N 1
ATOM 4658 C CA . VAL B 1 215 ? 5.922 -10.578 7.078 1 98.81 215 VAL B CA 1
ATOM 4659 C C . VAL B 1 215 ? 5.656 -9.875 8.406 1 98.81 215 VAL B C 1
ATOM 4661 O O . VAL B 1 215 ? 5.551 -10.516 9.453 1 98.81 215 VAL B O 1
ATOM 4664 N N . HIS B 1 216 ? 5.504 -8.562 8.344 1 98.5 216 HIS B N 1
ATOM 4665 C CA . HIS B 1 216 ? 5.332 -7.789 9.562 1 98.5 216 HIS B CA 1
ATOM 4666 C C . HIS B 1 216 ? 3.867 -7.754 9.992 1 98.5 216 HIS B C 1
ATOM 4668 O O . HIS B 1 216 ? 3.562 -7.742 11.188 1 98.5 216 HIS B O 1
ATOM 4674 N N . HIS B 1 217 ? 3.023 -7.684 9 1 98.12 217 HIS B N 1
ATOM 4675 C CA . HIS B 1 217 ? 1.584 -7.602 9.219 1 98.12 217 HIS B CA 1
ATOM 4676 C C . HIS B 1 217 ? 0.814 -8.07 7.988 1 98.12 217 HIS B C 1
ATOM 4678 O O . HIS B 1 217 ? 1.172 -7.723 6.859 1 98.12 217 HIS B O 1
ATOM 4684 N N . ALA B 1 218 ? -0.204 -8.883 8.234 1 98.75 218 ALA B N 1
ATOM 4685 C CA . ALA B 1 218 ? -1.11 -9.305 7.168 1 98.75 218 ALA B CA 1
ATOM 4686 C C . ALA B 1 218 ? -2.562 -9.273 7.641 1 98.75 218 ALA B C 1
ATOM 4688 O O . ALA B 1 218 ? -2.832 -9.305 8.844 1 98.75 218 ALA B O 1
ATOM 4689 N N . TRP B 1 219 ? -3.475 -9.117 6.715 1 98.25 219 TRP B N 1
ATOM 4690 C CA . TRP B 1 219 ? -4.902 -9.07 7.02 1 98.25 219 TRP B CA 1
ATOM 4691 C C . TRP B 1 219 ? -5.711 -9.75 5.918 1 98.25 219 TRP B C 1
ATOM 4693 O O . TRP B 1 219 ? -5.254 -9.859 4.777 1 98.25 219 TRP B O 1
ATOM 4703 N N . LEU B 1 220 ? -6.895 -10.266 6.281 1 97.69 220 LEU B N 1
ATOM 4704 C CA . LEU B 1 220 ? -7.848 -10.922 5.387 1 97.69 220 LEU B CA 1
ATOM 4705 C C . LEU B 1 220 ? -9.234 -10.305 5.531 1 97.69 220 LEU B C 1
ATOM 4707 O O . LEU B 1 220 ? -9.641 -9.922 6.633 1 97.69 220 LEU B O 1
ATOM 4711 N N . ALA B 1 221 ? -9.945 -10.219 4.387 1 96.62 221 ALA B N 1
ATOM 4712 C CA . ALA B 1 221 ? -11.344 -9.789 4.41 1 96.62 221 ALA B CA 1
ATOM 4713 C C . ALA B 1 221 ? -12.18 -10.578 3.4 1 96.62 221 ALA B C 1
ATOM 4715 O O . ALA B 1 221 ? -11.656 -11.023 2.375 1 96.62 221 ALA B O 1
ATOM 4716 N N . THR B 1 222 ? -13.422 -10.766 3.73 1 95.06 222 THR B N 1
ATOM 4717 C CA . THR B 1 222 ? -14.375 -11.461 2.877 1 95.06 222 THR B CA 1
ATOM 4718 C C . THR B 1 222 ? -15.672 -10.664 2.75 1 95.06 222 THR B C 1
ATOM 4720 O O . THR B 1 222 ? -16.734 -11.117 3.188 1 95.06 222 THR B O 1
ATOM 4723 N N . PRO B 1 223 ? -15.578 -9.523 2.115 1 93.31 223 PRO B N 1
ATOM 4724 C CA . PRO B 1 223 ? -16.828 -8.766 1.93 1 93.31 223 PRO B CA 1
ATOM 4725 C C . PRO B 1 223 ? -17.797 -9.469 0.991 1 93.31 223 PRO B C 1
ATOM 4727 O O . PRO B 1 223 ? -17.391 -10.07 -0.003 1 93.31 223 PRO B O 1
ATOM 4730 N N . LYS B 1 224 ? -19.016 -9.414 1.332 1 92.19 224 LYS B N 1
ATOM 4731 C CA . LYS B 1 224 ? -20.062 -9.945 0.452 1 92.19 224 LYS B CA 1
ATOM 4732 C C . LYS B 1 224 ? -20.469 -8.914 -0.595 1 92.19 224 LYS B C 1
ATOM 4734 O O . LYS B 1 224 ? -20.547 -7.719 -0.298 1 92.19 224 LYS B O 1
ATOM 4739 N N . THR B 1 225 ? -20.703 -9.383 -1.774 1 92.38 225 THR B N 1
ATOM 4740 C CA . THR B 1 225 ? -21.172 -8.516 -2.848 1 92.38 225 THR B CA 1
ATOM 4741 C C . THR B 1 225 ? -22.375 -9.141 -3.557 1 92.38 225 THR B C 1
ATOM 4743 O O . THR B 1 225 ? -22.672 -10.32 -3.365 1 92.38 225 THR B O 1
ATOM 4746 N N . GLY B 1 226 ? -23.031 -8.32 -4.348 1 90.5 226 GLY B N 1
ATOM 4747 C CA . GLY B 1 226 ? -24.172 -8.812 -5.109 1 90.5 226 GLY B CA 1
ATOM 4748 C C . GLY B 1 226 ? -23.781 -9.75 -6.234 1 90.5 226 GLY B C 1
ATOM 4749 O O . GLY B 1 226 ? -24.625 -10.43 -6.812 1 90.5 226 GLY B O 1
ATOM 4750 N N . ALA B 1 227 ? -22.484 -9.852 -6.508 1 87.88 227 ALA B N 1
ATOM 4751 C CA . ALA B 1 227 ? -22 -10.727 -7.57 1 87.88 227 ALA B CA 1
ATOM 4752 C C . ALA B 1 227 ? -21.75 -12.141 -7.047 1 87.88 227 ALA B C 1
ATOM 4754 O O . ALA B 1 227 ? -21.484 -13.062 -7.824 1 87.88 227 ALA B O 1
ATOM 4755 N N . ASP B 1 228 ? -21.766 -12.312 -5.715 1 90.38 228 ASP B N 1
ATOM 4756 C CA . ASP B 1 228 ? -21.516 -13.617 -5.109 1 90.38 228 ASP B CA 1
ATOM 4757 C C . ASP B 1 228 ? -22.578 -14.633 -5.527 1 90.38 228 ASP B C 1
ATOM 4759 O O . ASP B 1 228 ? -23.766 -14.297 -5.605 1 90.38 228 ASP B O 1
ATOM 4763 N N . PRO B 1 229 ? -22.094 -15.844 -5.805 1 89.06 229 PRO B N 1
ATOM 4764 C CA . PRO B 1 229 ? -23.109 -16.859 -6.051 1 89.06 229 PRO B CA 1
ATOM 4765 C C . PRO B 1 229 ? -24.016 -17.094 -4.844 1 89.06 229 PRO B C 1
ATOM 4767 O O . PRO B 1 229 ? -23.531 -17.297 -3.73 1 89.06 229 PRO B O 1
ATOM 4770 N N . PRO B 1 230 ? -25.281 -17.047 -5.09 1 86.81 230 PRO B N 1
ATOM 4771 C CA . PRO B 1 230 ? -26.203 -17.125 -3.959 1 86.81 230 PRO B CA 1
ATOM 4772 C C . PRO B 1 230 ? -26.203 -18.5 -3.281 1 86.81 230 PRO B C 1
ATOM 4774 O O . PRO B 1 230 ? -26.531 -18.609 -2.1 1 86.81 230 PRO B O 1
ATOM 4777 N N . GLU B 1 231 ? -25.766 -19.469 -3.975 1 87.94 231 GLU B N 1
ATOM 4778 C CA . GLU B 1 231 ? -25.938 -20.828 -3.473 1 87.94 231 GLU B CA 1
ATOM 4779 C C . GLU B 1 231 ? -24.688 -21.297 -2.705 1 87.94 231 GLU B C 1
ATOM 4781 O O . GLU B 1 231 ? -24.703 -22.344 -2.066 1 87.94 231 GLU B O 1
ATOM 4786 N N . THR B 1 232 ? -23.703 -20.562 -2.803 1 87.5 232 THR B N 1
ATOM 4787 C CA . THR B 1 232 ? -22.453 -21 -2.199 1 87.5 232 THR B CA 1
ATOM 4788 C C . THR B 1 232 ? -21.922 -19.953 -1.225 1 87.5 232 THR B C 1
ATOM 4790 O O . THR B 1 232 ? -21.641 -18.812 -1.617 1 87.5 232 THR B O 1
ATOM 4793 N N . ALA B 1 233 ? -21.844 -20.406 -0.006 1 89.25 233 ALA B N 1
ATOM 4794 C CA . ALA B 1 233 ? -21.234 -19.531 0.983 1 89.25 233 ALA B CA 1
ATOM 4795 C C . ALA B 1 233 ? -19.734 -19.391 0.746 1 89.25 233 ALA B C 1
ATOM 4797 O O . ALA B 1 233 ? -19.047 -20.375 0.459 1 89.25 233 ALA B O 1
ATOM 4798 N N . ILE B 1 234 ? -19.266 -18.188 0.785 1 93 234 ILE B N 1
ATOM 4799 C CA . ILE B 1 234 ? -17.844 -17.938 0.613 1 93 234 ILE B CA 1
ATOM 4800 C C . ILE B 1 234 ? -17.141 -17.938 1.974 1 93 234 ILE B C 1
ATOM 4802 O O . ILE B 1 234 ? -17.5 -17.156 2.855 1 93 234 ILE B O 1
ATOM 4806 N N . SER B 1 235 ? -16.188 -18.812 2.15 1 94.81 235 SER B N 1
ATOM 4807 C CA . SER B 1 235 ? -15.492 -18.922 3.434 1 94.81 235 SER B CA 1
ATOM 4808 C C . SER B 1 235 ? -14.008 -18.578 3.299 1 94.81 235 SER B C 1
ATOM 4810 O O . SER B 1 235 ? -13.234 -18.812 4.227 1 94.81 235 SER B O 1
ATOM 4812 N N . VAL B 1 236 ? -13.617 -18.016 2.135 1 95 236 VAL B N 1
ATOM 4813 C CA . VAL B 1 236 ? -12.219 -17.656 1.884 1 95 236 VAL B CA 1
ATOM 4814 C C . VAL B 1 236 ? -12.086 -16.141 1.779 1 95 236 VAL B C 1
ATOM 4816 O O . VAL B 1 236 ? -13.078 -15.438 1.561 1 95 236 VAL B O 1
ATOM 4819 N N . GLU B 1 237 ? -10.883 -15.68 1.996 1 96 237 GLU B N 1
ATOM 4820 C CA . GLU B 1 237 ? -10.648 -14.25 1.809 1 96 237 GLU B CA 1
ATOM 4821 C C . GLU B 1 237 ? -10.734 -13.867 0.335 1 96 237 GLU B C 1
ATOM 4823 O O . GLU B 1 237 ? -10.258 -14.594 -0.533 1 96 237 GLU B O 1
ATOM 4828 N N . THR B 1 238 ? -11.383 -12.734 0.083 1 95.44 238 THR B N 1
ATOM 4829 C CA . THR B 1 238 ? -11.453 -12.188 -1.27 1 95.44 238 THR B CA 1
ATOM 4830 C C . THR B 1 238 ? -10.656 -10.891 -1.375 1 95.44 238 THR B C 1
ATOM 4832 O O . THR B 1 238 ? -10.43 -10.383 -2.477 1 95.44 238 THR B O 1
ATOM 4835 N N . HIS B 1 239 ? -10.266 -10.367 -0.254 1 96.06 239 HIS B N 1
ATOM 4836 C CA . HIS B 1 239 ? -9.383 -9.219 -0.127 1 96.06 239 HIS B CA 1
ATOM 4837 C C . HIS B 1 239 ? -8.328 -9.453 0.949 1 96.06 239 HIS B C 1
ATOM 4839 O O . HIS B 1 239 ? -8.648 -9.883 2.057 1 96.06 239 HIS B O 1
ATOM 4845 N N . ALA B 1 240 ? -7.062 -9.242 0.57 1 97.56 240 ALA B N 1
ATOM 4846 C CA . ALA B 1 240 ? -5.977 -9.484 1.518 1 97.56 240 ALA B CA 1
ATOM 4847 C C . ALA B 1 240 ? -4.781 -8.586 1.228 1 97.56 240 ALA B C 1
ATOM 4849 O O . ALA B 1 240 ? -4.645 -8.062 0.119 1 97.56 240 ALA B O 1
ATOM 4850 N N . GLY B 1 241 ? -3.996 -8.391 2.248 1 98.25 241 GLY B N 1
ATOM 4851 C CA . GLY B 1 241 ? -2.762 -7.633 2.107 1 98.25 241 GLY B CA 1
ATOM 4852 C C . GLY B 1 241 ? -1.72 -7.992 3.148 1 98.25 241 GLY B C 1
ATOM 4853 O O . GLY B 1 241 ? -2.027 -8.656 4.137 1 98.25 241 GLY B O 1
ATOM 4854 N N . ALA B 1 242 ? -0.492 -7.578 2.848 1 98.75 242 ALA B N 1
ATOM 4855 C CA . ALA B 1 242 ? 0.618 -7.84 3.76 1 98.75 242 ALA B CA 1
ATOM 4856 C C . ALA B 1 242 ? 1.73 -6.809 3.578 1 98.75 242 ALA B C 1
ATOM 4858 O O . ALA B 1 242 ? 1.985 -6.352 2.463 1 98.75 242 ALA B O 1
ATOM 4859 N N . SER B 1 243 ? 2.318 -6.414 4.652 1 98.56 243 SER B N 1
ATOM 4860 C CA . SER B 1 243 ? 3.543 -5.621 4.684 1 98.56 243 SER B CA 1
ATOM 4861 C C . SER B 1 243 ? 4.754 -6.488 5.004 1 98.56 243 SER B C 1
ATOM 4863 O O . SER B 1 243 ? 4.805 -7.129 6.055 1 98.56 243 SER B O 1
ATOM 4865 N N . LEU B 1 244 ? 5.715 -6.496 4.047 1 98.69 244 LEU B N 1
ATOM 4866 C CA . LEU B 1 244 ? 6.895 -7.336 4.199 1 98.69 244 LEU B CA 1
ATOM 4867 C C . LEU B 1 244 ? 8.172 -6.508 4.094 1 98.69 244 LEU B C 1
ATOM 4869 O O . LEU B 1 244 ? 8.148 -5.383 3.596 1 98.69 244 LEU B O 1
ATOM 4873 N N . THR B 1 245 ? 9.242 -7.062 4.617 1 98.44 245 THR B N 1
ATOM 4874 C CA . THR B 1 245 ? 10.602 -6.715 4.211 1 98.44 245 THR B CA 1
ATOM 4875 C C . THR B 1 245 ? 11.266 -7.879 3.486 1 98.44 245 THR B C 1
ATOM 4877 O O . THR B 1 245 ? 11.109 -9.039 3.881 1 98.44 245 THR B O 1
ATOM 4880 N N . LEU B 1 246 ? 11.891 -7.566 2.402 1 98.69 246 LEU B N 1
ATOM 4881 C CA . LEU B 1 246 ? 12.656 -8.547 1.646 1 98.69 246 LEU B CA 1
ATOM 4882 C C . LEU B 1 246 ? 14.156 -8.281 1.766 1 98.69 246 LEU B C 1
ATOM 4884 O O . LEU B 1 246 ? 14.594 -7.129 1.669 1 98.69 246 LEU B O 1
ATOM 4888 N N . THR B 1 247 ? 14.914 -9.273 2.076 1 98.56 247 THR B N 1
ATOM 4889 C CA . THR B 1 247 ? 16.359 -9.219 1.899 1 98.56 247 THR B CA 1
ATOM 4890 C C . THR B 1 247 ? 16.75 -9.742 0.521 1 98.56 247 THR B C 1
ATOM 4892 O O . THR B 1 247 ? 16.438 -10.883 0.171 1 98.56 247 THR B O 1
ATOM 4895 N N . LEU B 1 248 ? 17.344 -8.922 -0.205 1 97.19 248 LEU B N 1
ATOM 4896 C CA . LEU B 1 248 ? 17.734 -9.289 -1.562 1 97.19 248 LEU B CA 1
ATOM 4897 C C . LEU B 1 248 ? 19.109 -9.961 -1.573 1 97.19 248 LEU B C 1
ATOM 4899 O O . LEU B 1 248 ? 19.766 -10.047 -0.536 1 97.19 248 LEU B O 1
ATOM 4903 N N . GLU B 1 249 ? 19.547 -10.461 -2.717 1 94.38 249 GLU B N 1
ATOM 4904 C CA . GLU B 1 249 ? 20.781 -11.211 -2.855 1 94.38 249 GLU B CA 1
ATOM 4905 C C . GLU B 1 249 ? 22 -10.344 -2.521 1 94.38 249 GLU B C 1
ATOM 4907 O O . GLU B 1 249 ? 23 -10.836 -1.996 1 94.38 249 GLU B O 1
ATOM 4912 N N . ASP B 1 250 ? 21.891 -9.047 -2.824 1 92.88 250 ASP B N 1
ATOM 4913 C CA . ASP B 1 250 ? 23.016 -8.141 -2.59 1 92.88 250 ASP B CA 1
ATOM 4914 C C . ASP B 1 250 ? 23.047 -7.664 -1.141 1 92.88 250 ASP B C 1
ATOM 4916 O O . ASP B 1 250 ? 23.891 -6.84 -0.77 1 92.88 250 ASP B O 1
ATOM 4920 N N . GLY B 1 251 ? 22.109 -8.102 -0.364 1 94.5 251 GLY B N 1
ATOM 4921 C CA . GLY B 1 251 ? 22.078 -7.758 1.049 1 94.5 251 GLY B CA 1
ATOM 4922 C C . GLY B 1 251 ? 21.141 -6.605 1.365 1 94.5 251 GLY B C 1
ATOM 4923 O O . GLY B 1 251 ? 20.859 -6.34 2.533 1 94.5 251 GLY B O 1
ATOM 4924 N N . SER B 1 252 ? 20.656 -5.969 0.33 1 94.88 252 SER B N 1
ATOM 4925 C CA . SER B 1 252 ? 19.734 -4.871 0.557 1 94.88 252 SER B CA 1
ATOM 4926 C C . SER B 1 252 ? 18.438 -5.363 1.203 1 94.88 252 SER B C 1
ATOM 4928 O O . SER B 1 252 ? 17.953 -6.453 0.88 1 94.88 252 SER B O 1
ATOM 4930 N N . VAL B 1 253 ? 17.969 -4.617 2.176 1 97.31 253 VAL B N 1
ATOM 4931 C CA . VAL B 1 253 ? 16.688 -4.887 2.828 1 97.31 253 VAL B CA 1
ATOM 4932 C C . VAL B 1 253 ? 15.656 -3.84 2.404 1 97.31 253 VAL B C 1
ATOM 4934 O O . VAL B 1 253 ? 15.852 -2.645 2.635 1 97.31 253 VAL B O 1
ATOM 4937 N N . ILE B 1 254 ? 14.586 -4.277 1.76 1 98.38 254 ILE B N 1
ATOM 4938 C CA . ILE B 1 254 ? 13.656 -3.314 1.187 1 98.38 254 ILE B CA 1
ATOM 4939 C C . ILE B 1 254 ? 12.242 -3.598 1.696 1 98.38 254 ILE B C 1
ATOM 4941 O O . ILE B 1 254 ? 11.875 -4.754 1.92 1 98.38 254 ILE B O 1
ATOM 4945 N N . PRO B 1 255 ? 11.453 -2.547 1.934 1 98.44 255 PRO B N 1
ATOM 4946 C CA . PRO B 1 255 ? 10.023 -2.77 2.191 1 98.44 255 PRO B CA 1
ATOM 4947 C C . PRO B 1 255 ? 9.266 -3.234 0.952 1 98.44 255 PRO B C 1
ATOM 4949 O O . PRO B 1 255 ? 9.57 -2.799 -0.161 1 98.44 255 PRO B O 1
ATOM 4952 N N . PHE B 1 256 ? 8.375 -4.109 1.149 1 98.44 256 PHE B N 1
ATOM 4953 C CA . PHE B 1 256 ? 7.5 -4.629 0.105 1 98.44 256 PHE B CA 1
ATOM 4954 C C . PHE B 1 256 ? 6.062 -4.727 0.601 1 98.44 256 PHE B C 1
ATOM 4956 O O . PHE B 1 256 ? 5.781 -5.438 1.567 1 98.44 256 PHE B O 1
ATOM 4963 N N . ASN B 1 257 ? 5.113 -3.984 -0.061 1 97.81 257 ASN B N 1
ATOM 4964 C CA . ASN B 1 257 ? 3.688 -4.062 0.231 1 97.81 257 ASN B CA 1
ATOM 4965 C C . ASN B 1 257 ? 2.938 -4.844 -0.843 1 97.81 257 ASN B C 1
ATOM 4967 O O . ASN B 1 257 ? 3.068 -4.555 -2.033 1 97.81 257 ASN B O 1
ATOM 4971 N N . TRP B 1 258 ? 2.182 -5.789 -0.392 1 98.06 258 TRP B N 1
ATOM 4972 C CA . TRP B 1 258 ? 1.401 -6.633 -1.289 1 98.06 258 TRP B CA 1
ATOM 4973 C C . TRP B 1 258 ? -0.087 -6.535 -0.973 1 98.06 258 TRP B C 1
ATOM 4975 O O . TRP B 1 258 ? -0.486 -6.59 0.193 1 98.06 258 TRP B O 1
ATOM 4985 N N . GLU B 1 259 ? -0.966 -6.367 -2.01 1 96.44 259 GLU B N 1
ATOM 4986 C CA . GLU B 1 259 ? -2.416 -6.34 -1.844 1 96.44 259 GLU B CA 1
ATOM 4987 C C . GLU B 1 259 ? -3.121 -6.977 -3.037 1 96.44 259 GLU B C 1
ATOM 4989 O O . GLU B 1 259 ? -2.814 -6.664 -4.188 1 96.44 259 GLU B O 1
ATOM 4994 N N . ARG B 1 260 ? -3.996 -7.844 -2.779 1 95 260 ARG B N 1
ATOM 4995 C CA . ARG B 1 260 ? -4.836 -8.5 -3.777 1 95 260 ARG B CA 1
ATOM 4996 C C . ARG B 1 260 ? -6.301 -8.484 -3.354 1 95 260 ARG B C 1
ATOM 4998 O O . ARG B 1 260 ? -6.625 -8.805 -2.209 1 95 260 ARG B O 1
ATOM 5005 N N . ALA B 1 261 ? -7.141 -8.055 -4.25 1 92.44 261 ALA B N 1
ATOM 5006 C CA . ALA B 1 261 ? -8.578 -8.039 -3.965 1 92.44 261 ALA B CA 1
ATOM 5007 C C . ALA B 1 261 ? -9.375 -8.562 -5.152 1 92.44 261 ALA B C 1
ATOM 5009 O O . ALA B 1 261 ? -9.141 -8.156 -6.293 1 92.44 261 ALA B O 1
ATOM 5010 N N . SER B 1 262 ? -10.234 -9.477 -4.785 1 88.81 262 SER B N 1
ATOM 5011 C CA . SER B 1 262 ? -11.25 -9.992 -5.703 1 88.81 262 SER B CA 1
ATOM 5012 C C . SER B 1 262 ? -12.633 -9.961 -5.07 1 88.81 262 SER B C 1
ATOM 5014 O O . SER B 1 262 ? -12.812 -10.398 -3.934 1 88.81 262 SER B O 1
ATOM 5016 N N . GLY B 1 263 ? -13.602 -9.242 -5.645 1 86 263 GLY B N 1
ATOM 5017 C CA . GLY B 1 263 ? -14.953 -9.234 -5.113 1 86 263 GLY B CA 1
ATOM 5018 C C . GLY B 1 263 ? -15.164 -8.203 -4.02 1 86 263 GLY B C 1
ATOM 5019 O O . GLY B 1 263 ? -15.531 -8.555 -2.895 1 86 263 GLY B O 1
ATOM 5020 N N . PHE B 1 264 ? -14.961 -6.992 -4.25 1 90.25 264 PHE B N 1
ATOM 5021 C CA . PHE B 1 264 ? -15.156 -5.891 -3.314 1 90.25 264 PHE B CA 1
ATOM 5022 C C . PHE B 1 264 ? -15.859 -4.723 -3.994 1 90.25 264 PHE B C 1
ATOM 5024 O O . PHE B 1 264 ? -16.234 -4.812 -5.164 1 90.25 264 PHE B O 1
ATOM 5031 N N . HIS B 1 265 ? -16.156 -3.734 -3.301 1 92.69 265 HIS B N 1
ATOM 5032 C CA . HIS B 1 265 ? -17.047 -2.688 -3.799 1 92.69 265 HIS B CA 1
ATOM 5033 C C . HIS B 1 265 ? -16.25 -1.502 -4.332 1 92.69 265 HIS B C 1
ATOM 5035 O O . HIS B 1 265 ? -16.797 -0.658 -5.051 1 92.69 265 HIS B O 1
ATOM 5041 N N . GLY B 1 266 ? -14.945 -1.458 -4.031 1 87.06 266 GLY B N 1
ATOM 5042 C CA . GLY B 1 266 ? -14.148 -0.26 -4.258 1 87.06 266 GLY B CA 1
ATOM 5043 C C . GLY B 1 266 ? -13.578 -0.179 -5.656 1 87.06 266 GLY B C 1
ATOM 5044 O O . GLY B 1 266 ? -14.094 -0.807 -6.586 1 87.06 266 GLY B O 1
ATOM 5045 N N . ASP B 1 267 ? -12.555 0.663 -5.828 1 85.75 267 ASP B N 1
ATOM 5046 C CA . ASP B 1 267 ? -11.93 1.016 -7.102 1 85.75 267 ASP B CA 1
ATOM 5047 C C . ASP B 1 267 ? -10.977 -0.083 -7.57 1 85.75 267 ASP B C 1
ATOM 5049 O O . ASP B 1 267 ? -10.266 -0.679 -6.762 1 85.75 267 ASP B O 1
ATOM 5053 N N . PRO B 1 268 ? -11.008 -0.372 -8.938 1 86.94 268 PRO B N 1
ATOM 5054 C CA . PRO B 1 268 ? -9.961 -1.251 -9.469 1 86.94 268 PRO B CA 1
ATOM 5055 C C . PRO B 1 268 ? -8.586 -0.59 -9.484 1 86.94 268 PRO B C 1
ATOM 5057 O O . PRO B 1 268 ? -8.484 0.628 -9.648 1 86.94 268 PRO B O 1
ATOM 5060 N N . GLN B 1 269 ? -7.625 -1.33 -9.273 1 86.19 269 GLN B N 1
ATOM 5061 C CA . GLN B 1 269 ? -6.25 -0.846 -9.32 1 86.19 269 GLN B CA 1
ATOM 5062 C C . GLN B 1 269 ? -5.281 -1.974 -9.672 1 86.19 269 GLN B C 1
ATOM 5064 O O . GLN B 1 269 ? -5.426 -3.096 -9.18 1 86.19 269 GLN B O 1
ATOM 5069 N N . VAL B 1 270 ? -4.34 -1.683 -10.5 1 84.38 270 VAL B N 1
ATOM 5070 C CA . VAL B 1 270 ? -3.229 -2.582 -10.789 1 84.38 270 VAL B CA 1
ATOM 5071 C C . VAL B 1 270 ? -1.917 -1.799 -10.789 1 84.38 270 VAL B C 1
ATOM 5073 O O . VAL B 1 270 ? -1.73 -0.894 -11.609 1 84.38 270 VAL B O 1
ATOM 5076 N N . ALA B 1 271 ? -1.037 -2.09 -9.914 1 82.88 271 ALA B N 1
ATOM 5077 C CA . ALA B 1 271 ? 0.244 -1.396 -9.805 1 82.88 271 ALA B CA 1
ATOM 5078 C C . ALA B 1 271 ? 1.354 -2.355 -9.391 1 82.88 271 ALA B C 1
ATOM 5080 O O . ALA B 1 271 ? 1.21 -3.094 -8.414 1 82.88 271 ALA B O 1
ATOM 5081 N N . LEU B 1 272 ? 2.342 -2.492 -10.141 1 90 272 LEU B N 1
ATOM 5082 C CA . LEU B 1 272 ? 3.615 -3.125 -9.82 1 90 272 LEU B CA 1
ATOM 5083 C C . LEU B 1 272 ? 4.762 -2.123 -9.922 1 90 272 LEU B C 1
ATOM 5085 O O . LEU B 1 272 ? 5.062 -1.629 -11.008 1 90 272 LEU B O 1
ATOM 5089 N N . ASN B 1 273 ? 5.344 -1.761 -8.82 1 93.75 273 ASN B N 1
ATOM 5090 C CA . ASN B 1 273 ? 6.359 -0.715 -8.789 1 93.75 273 ASN B CA 1
ATOM 5091 C C . ASN B 1 273 ? 7.641 -1.197 -8.109 1 93.75 273 ASN B C 1
ATOM 5093 O O . ASN B 1 273 ? 7.586 -1.895 -7.098 1 93.75 273 ASN B O 1
ATOM 5097 N N . VAL B 1 274 ? 8.695 -0.883 -8.695 1 96.94 274 VAL B N 1
ATOM 5098 C CA . VAL B 1 274 ? 10.008 -0.999 -8.07 1 96.94 274 VAL B CA 1
ATOM 5099 C C . VAL B 1 274 ? 10.719 0.351 -8.117 1 96.94 274 VAL B C 1
ATOM 5101 O O . VAL B 1 274 ? 10.852 0.959 -9.18 1 96.94 274 VAL B O 1
ATOM 5104 N N . ASP B 1 275 ? 11.117 0.818 -6.969 1 97.25 275 ASP B N 1
ATOM 5105 C CA . ASP B 1 275 ? 11.836 2.084 -6.867 1 97.25 275 ASP B CA 1
ATOM 5106 C C . ASP B 1 275 ? 13.312 1.853 -6.555 1 97.25 275 ASP B C 1
ATOM 5108 O O . ASP B 1 275 ? 13.648 1.106 -5.629 1 97.25 275 ASP B O 1
ATOM 5112 N N . GLY B 1 276 ? 14.133 2.486 -7.332 1 97.12 276 GLY B N 1
ATOM 5113 C CA . GLY B 1 276 ? 15.562 2.451 -7.113 1 97.12 276 GLY B CA 1
ATOM 5114 C C . GLY B 1 276 ? 16.172 3.83 -6.941 1 97.12 276 GLY B C 1
ATOM 5115 O O . GLY B 1 276 ? 15.5 4.844 -7.125 1 97.12 276 GLY B O 1
ATOM 5116 N N . THR B 1 277 ? 17.438 3.877 -6.637 1 95.81 277 THR B N 1
ATOM 5117 C CA . THR B 1 277 ? 18.141 5.109 -6.309 1 95.81 277 THR B CA 1
ATOM 5118 C C . THR B 1 277 ? 18.422 5.926 -7.566 1 95.81 277 THR B C 1
ATOM 5120 O O . THR B 1 277 ? 18.766 7.105 -7.48 1 95.81 277 THR B O 1
ATOM 5123 N N . ALA B 1 278 ? 18.25 5.285 -8.758 1 95.69 278 ALA B N 1
ATOM 5124 C CA . ALA B 1 278 ? 18.562 6 -9.992 1 95.69 278 ALA B CA 1
ATOM 5125 C C . ALA B 1 278 ? 17.438 5.875 -11.008 1 95.69 278 ALA B C 1
ATOM 5127 O O . ALA B 1 278 ? 17.578 6.312 -12.148 1 95.69 278 ALA B O 1
ATOM 5128 N N . GLY B 1 279 ? 16.359 5.305 -10.602 1 96.44 279 GLY B N 1
ATOM 5129 C CA . GLY B 1 279 ? 15.227 5.094 -11.484 1 96.44 279 GLY B CA 1
ATOM 5130 C C . GLY B 1 279 ? 14.117 4.273 -10.859 1 96.44 279 GLY B C 1
ATOM 5131 O O . GLY B 1 279 ? 14.148 3.992 -9.656 1 96.44 279 GLY B O 1
ATOM 5132 N N . GLY B 1 280 ? 13.07 4 -11.586 1 96.69 280 GLY B N 1
ATOM 5133 C CA . GLY B 1 280 ? 11.953 3.166 -11.172 1 96.69 280 GLY B CA 1
ATOM 5134 C C . GLY B 1 280 ? 11.359 2.355 -12.312 1 96.69 280 GLY B C 1
ATOM 5135 O O . GLY B 1 280 ? 11.664 2.602 -13.477 1 96.69 280 GLY B O 1
ATOM 5136 N N . LEU B 1 281 ? 10.656 1.339 -11.961 1 96.75 281 LEU B N 1
ATOM 5137 C CA . LEU B 1 281 ? 9.977 0.487 -12.93 1 96.75 281 LEU B CA 1
ATOM 5138 C C . LEU B 1 281 ? 8.516 0.296 -12.547 1 96.75 281 LEU B C 1
ATOM 5140 O O . LEU B 1 281 ? 8.188 0.157 -11.367 1 96.75 281 LEU B O 1
ATOM 5144 N N . THR B 1 282 ? 7.711 0.317 -13.555 1 93.56 282 THR B N 1
ATOM 5145 C CA . THR B 1 282 ? 6.344 -0.174 -13.43 1 93.56 282 THR B CA 1
ATOM 5146 C C . THR B 1 282 ? 5.977 -1.073 -14.602 1 93.56 282 THR B C 1
ATOM 5148 O O . THR B 1 282 ? 6.438 -0.852 -15.727 1 93.56 282 THR B O 1
ATOM 5151 N N . TRP B 1 283 ? 5.312 -2.092 -14.336 1 85.31 283 TRP B N 1
ATOM 5152 C CA . TRP B 1 283 ? 4.84 -2.898 -15.461 1 85.31 283 TRP B CA 1
ATOM 5153 C C . TRP B 1 283 ? 3.469 -3.5 -15.156 1 85.31 283 TRP B C 1
ATOM 5155 O O . TRP B 1 283 ? 3.039 -3.529 -14 1 85.31 283 TRP B O 1
ATOM 5165 N N . GLU B 1 284 ? 2.816 -3.764 -16.109 1 77.94 284 GLU B N 1
ATOM 5166 C CA . GLU B 1 284 ? 1.459 -4.289 -16.016 1 77.94 284 GLU B CA 1
ATOM 5167 C C . GLU B 1 284 ? 1.465 -5.77 -15.641 1 77.94 284 GLU B C 1
ATOM 5169 O O . GLU B 1 284 ? 2.334 -6.523 -16.094 1 77.94 284 GLU B O 1
ATOM 5174 N N . TRP B 1 285 ? 0.536 -5.977 -14.734 1 77.31 285 TRP B N 1
ATOM 5175 C CA . TRP B 1 285 ? 0.336 -7.379 -14.375 1 77.31 285 TRP B CA 1
ATOM 5176 C C . TRP B 1 285 ? -0.244 -8.164 -15.547 1 77.31 285 TRP B C 1
ATOM 5178 O O . TRP B 1 285 ? -0.919 -7.594 -16.406 1 77.31 285 TRP B O 1
ATOM 5188 N N . VAL B 1 286 ? -0.001 -9.336 -15.844 1 64.25 286 VAL B N 1
ATOM 5189 C CA . VAL B 1 286 ? -0.293 -10.164 -17 1 64.25 286 VAL B CA 1
ATOM 5190 C C . VAL B 1 286 ? -1.804 -10.312 -17.172 1 64.25 286 VAL B C 1
ATOM 5192 O O . VAL B 1 286 ? -2.436 -11.125 -16.5 1 64.25 286 VAL B O 1
ATOM 5195 N N . PRO B 1 287 ? -2.674 -9.414 -16.984 1 54.41 287 PRO B N 1
ATOM 5196 C CA . PRO B 1 287 ? -4.094 -9.75 -16.844 1 54.41 287 PRO B CA 1
ATOM 5197 C C . PRO B 1 287 ? -4.598 -10.641 -17.984 1 54.41 287 PRO B C 1
ATOM 5199 O O . PRO B 1 287 ? -4.746 -11.852 -17.797 1 54.41 287 PRO B O 1
ATOM 5202 N N . THR B 1 288 ? -5.555 -10.031 -18.984 1 50.69 288 THR B N 1
ATOM 5203 C CA . THR B 1 288 ? -6.883 -10.484 -19.391 1 50.69 288 THR B CA 1
ATOM 5204 C C . THR B 1 288 ? -6.789 -11.492 -20.531 1 50.69 288 THR B C 1
ATOM 5206 O O . THR B 1 288 ? -6.273 -11.172 -21.609 1 50.69 288 THR B O 1
ATOM 5209 N N . PHE B 1 289 ? -6.512 -12.602 -20.156 1 50.06 289 PHE B N 1
ATOM 5210 C CA . PHE B 1 289 ? -6.609 -13.594 -21.219 1 50.06 289 PHE B CA 1
ATOM 5211 C C . PHE B 1 289 ? -7.941 -13.461 -21.969 1 50.06 289 PHE B C 1
ATOM 5213 O O . PHE B 1 289 ? -8.969 -13.945 -21.484 1 50.06 289 PHE B O 1
ATOM 5220 N N . ASP B 1 290 ? -8.391 -12.25 -22.172 1 47.91 290 ASP B N 1
ATOM 5221 C CA . ASP B 1 290 ? -9.609 -12.414 -22.953 1 47.91 290 ASP B CA 1
ATOM 5222 C C . ASP B 1 290 ? -9.398 -13.391 -24.109 1 47.91 290 ASP B C 1
ATOM 5224 O O . ASP B 1 290 ? -8.633 -13.109 -25.031 1 47.91 290 ASP B O 1
ATOM 5228 N N . TYR B 1 291 ? -9.398 -14.672 -23.75 1 46 291 TYR B N 1
ATOM 5229 C CA . TYR B 1 291 ? -9.25 -15.883 -24.547 1 46 291 TYR B CA 1
ATOM 5230 C C . TYR B 1 291 ? -9.711 -15.656 -25.984 1 46 291 TYR B C 1
ATOM 5232 O O . TYR B 1 291 ? -9.242 -16.328 -26.906 1 46 291 TYR B O 1
ATOM 5240 N N . LYS B 1 292 ? -10.992 -15.43 -26.172 1 46.72 292 LYS B N 1
ATOM 5241 C CA . LYS B 1 292 ? -11.68 -15.852 -27.391 1 46.72 292 LYS B CA 1
ATOM 5242 C C . LYS B 1 292 ? -11.297 -14.977 -28.562 1 46.72 292 LYS B C 1
ATOM 5244 O O . LYS B 1 292 ? -11.359 -15.414 -29.719 1 46.72 292 LYS B O 1
ATOM 5249 N N . ASP B 1 293 ? -11.219 -13.633 -28.312 1 48.41 293 ASP B N 1
ATOM 5250 C CA . ASP B 1 293 ? -11.148 -12.891 -29.562 1 48.41 293 ASP B CA 1
ATOM 5251 C C . ASP B 1 293 ? -9.727 -12.414 -29.844 1 48.41 293 ASP B C 1
ATOM 5253 O O . ASP B 1 293 ? -8.898 -12.328 -28.922 1 48.41 293 ASP B O 1
ATOM 5257 N N . GLU B 1 294 ? -9.414 -12.398 -31.125 1 49.34 294 GLU B N 1
ATOM 5258 C CA . GLU B 1 294 ? -8.18 -11.945 -31.766 1 49.34 294 GLU B CA 1
ATOM 5259 C C . GLU B 1 294 ? -7.652 -10.672 -31.094 1 49.34 294 GLU B C 1
ATOM 5261 O O . GLU B 1 294 ? -8.352 -9.656 -31.047 1 49.34 294 GLU B O 1
ATOM 5266 N N . VAL B 1 295 ? -7.055 -10.781 -30 1 54.25 295 VAL B N 1
ATOM 5267 C CA . VAL B 1 295 ? -6.473 -9.57 -29.422 1 54.25 295 VAL B CA 1
ATOM 5268 C C . VAL B 1 295 ? -5.168 -9.234 -30.141 1 54.25 295 VAL B C 1
ATOM 5270 O O . VAL B 1 295 ? -4.465 -10.125 -30.625 1 54.25 295 VAL B O 1
ATOM 5273 N N . ASP B 1 296 ? -5.098 -8.023 -30.641 1 61.09 296 ASP B N 1
ATOM 5274 C CA . ASP B 1 296 ? -3.814 -7.512 -31.109 1 61.09 296 ASP B CA 1
ATOM 5275 C C . ASP B 1 296 ? -2.752 -7.609 -30.016 1 61.09 296 ASP B C 1
ATOM 5277 O O . ASP B 1 296 ? -2.758 -6.824 -29.062 1 61.09 296 ASP B O 1
ATOM 5281 N N . GLN B 1 297 ? -1.906 -8.695 -30.156 1 62.56 297 GLN B N 1
ATOM 5282 C CA . GLN B 1 297 ? -0.922 -9.07 -29.141 1 62.56 297 GLN B CA 1
ATOM 5283 C C . GLN B 1 297 ? -0.078 -7.875 -28.734 1 62.56 297 GLN B C 1
ATOM 5285 O O . GLN B 1 297 ? 0.36 -7.789 -27.578 1 62.56 297 GLN B O 1
ATOM 5290 N N . GLN B 1 298 ? 0.181 -7.09 -29.75 1 59.88 298 GLN B N 1
ATOM 5291 C CA . GLN B 1 298 ? 1.039 -5.953 -29.438 1 59.88 298 GLN B CA 1
ATOM 5292 C C . GLN B 1 298 ? 0.256 -4.859 -28.719 1 59.88 298 GLN B C 1
ATOM 5294 O O . GLN B 1 298 ? 0.764 -4.238 -27.781 1 59.88 298 GLN B O 1
ATOM 5299 N N . LYS B 1 299 ? -0.926 -4.613 -29.234 1 60.94 299 LYS B N 1
ATOM 5300 C CA . LYS B 1 299 ? -1.741 -3.535 -28.672 1 60.94 299 LYS B CA 1
ATOM 5301 C C . LYS B 1 299 ? -2.213 -3.873 -27.266 1 60.94 299 LYS B C 1
ATOM 5303 O O . LYS B 1 299 ? -2.385 -2.98 -26.438 1 60.94 299 LYS B O 1
ATOM 5308 N N . GLU B 1 300 ? -2.223 -5.164 -27.172 1 63.31 300 GLU B N 1
ATOM 5309 C CA . GLU B 1 300 ? -2.721 -5.621 -25.891 1 63.31 300 GLU B CA 1
ATOM 5310 C C . GLU B 1 300 ? -1.604 -6.246 -25.047 1 63.31 300 GLU B C 1
ATOM 5312 O O . GLU B 1 300 ? -1.862 -7.086 -24.188 1 63.31 300 GLU B O 1
ATOM 5317 N N . GLY B 1 301 ? -0.415 -5.871 -25.453 1 71.94 301 GLY B N 1
ATOM 5318 C CA . GLY B 1 301 ? 0.757 -6.434 -24.797 1 71.94 301 GLY B CA 1
ATOM 5319 C C . GLY B 1 301 ? 1.049 -5.805 -23.453 1 71.94 301 GLY B C 1
ATOM 5320 O O . GLY B 1 301 ? 0.221 -5.066 -22.906 1 71.94 301 GLY B O 1
ATOM 5321 N N . PHE B 1 302 ? 2.186 -6.34 -22.891 1 80.12 302 PHE B N 1
ATOM 5322 C CA . PHE B 1 302 ? 2.65 -5.891 -21.578 1 80.12 302 PHE B CA 1
ATOM 5323 C C . PHE B 1 302 ? 3.484 -4.621 -21.719 1 80.12 302 PHE B C 1
ATOM 5325 O O . PHE B 1 302 ? 4.266 -4.477 -22.656 1 80.12 302 PHE B O 1
ATOM 5332 N N . LYS B 1 303 ? 3.174 -3.795 -20.891 1 86.62 303 LYS B N 1
ATOM 5333 C CA . LYS B 1 303 ? 3.947 -2.557 -20.891 1 86.62 303 LYS B CA 1
ATOM 5334 C C . LYS B 1 303 ? 4.891 -2.508 -19.688 1 86.62 303 LYS B C 1
ATOM 5336 O O . LYS B 1 303 ? 4.523 -2.914 -18.578 1 86.62 303 LYS B O 1
ATOM 5341 N N . LEU B 1 304 ? 6.105 -2.154 -19.953 1 92.56 304 LEU B N 1
ATOM 5342 C CA . LEU B 1 304 ? 7.078 -1.811 -18.922 1 92.56 304 LEU B CA 1
ATOM 5343 C C . LEU B 1 304 ? 7.508 -0.352 -19.047 1 92.56 304 LEU B C 1
ATOM 5345 O O . LEU B 1 304 ? 7.855 0.109 -20.141 1 92.56 304 LEU B O 1
ATOM 5349 N N . ILE B 1 305 ? 7.387 0.372 -18.016 1 96.06 305 ILE B N 1
ATOM 5350 C CA . ILE B 1 305 ? 7.859 1.752 -17.984 1 96.06 305 ILE B CA 1
ATOM 5351 C C . ILE B 1 305 ? 9.125 1.848 -17.141 1 96.06 305 ILE B C 1
ATOM 5353 O O . ILE B 1 305 ? 9.125 1.457 -15.969 1 96.06 305 ILE B O 1
ATOM 5357 N N . HIS B 1 306 ? 10.156 2.268 -17.719 1 97.31 306 HIS B N 1
ATOM 5358 C CA . HIS B 1 306 ? 11.414 2.572 -17.062 1 97.31 306 HIS B CA 1
ATOM 5359 C C . HIS B 1 306 ? 11.562 4.07 -16.812 1 97.31 306 HIS B C 1
ATOM 5361 O O . HIS B 1 306 ? 11.703 4.848 -17.766 1 97.31 306 HIS B O 1
ATOM 5367 N N . TYR B 1 307 ? 11.461 4.461 -15.555 1 97.31 307 TYR B N 1
ATOM 5368 C CA . TYR B 1 307 ? 11.625 5.859 -15.18 1 97.31 307 TYR B CA 1
ATOM 5369 C C . TYR B 1 307 ? 13.094 6.184 -14.922 1 97.31 307 TYR B C 1
ATOM 5371 O O . TYR B 1 307 ? 13.773 5.457 -14.195 1 97.31 307 TYR B O 1
ATOM 5379 N N . VAL B 1 308 ? 13.539 7.273 -15.453 1 95.81 308 VAL B N 1
ATOM 5380 C CA . VAL B 1 308 ? 14.93 7.684 -15.289 1 95.81 308 VAL B CA 1
ATOM 5381 C C . VAL B 1 308 ? 14.992 9.172 -14.969 1 95.81 308 VAL B C 1
ATOM 5383 O O . VAL B 1 308 ? 14.109 9.938 -15.359 1 95.81 308 VAL B O 1
ATOM 5386 N N . ASP B 1 309 ? 15.977 9.508 -14.219 1 94.69 309 ASP B N 1
ATOM 5387 C CA . ASP B 1 309 ? 16.234 10.898 -13.875 1 94.69 309 ASP B CA 1
ATOM 5388 C C . ASP B 1 309 ? 17.062 11.594 -14.961 1 94.69 309 ASP B C 1
ATOM 5390 O O . ASP B 1 309 ? 18.203 11.211 -15.211 1 94.69 309 ASP B O 1
ATOM 5394 N N . ILE B 1 310 ? 16.469 12.578 -15.578 1 93.81 310 ILE B N 1
ATOM 5395 C CA . ILE B 1 310 ? 17.188 13.383 -16.562 1 93.81 310 ILE B CA 1
ATOM 5396 C C . ILE B 1 310 ? 17.125 14.852 -16.156 1 93.81 310 ILE B C 1
ATOM 5398 O O . ILE B 1 310 ? 16.125 15.531 -16.375 1 93.81 310 ILE B O 1
ATOM 5402 N N . ASP B 1 311 ? 18.203 15.375 -15.672 1 89.81 311 ASP B N 1
ATOM 5403 C CA . ASP B 1 311 ? 18.344 16.781 -15.289 1 89.81 311 ASP B CA 1
ATOM 5404 C C . ASP B 1 311 ? 17.219 17.203 -14.328 1 89.81 311 ASP B C 1
ATOM 5406 O O . ASP B 1 311 ? 16.578 18.219 -14.539 1 89.81 311 ASP B O 1
ATOM 5410 N N . GLY B 1 312 ? 16.922 16.328 -13.453 1 88.56 312 GLY B N 1
ATOM 5411 C CA . GLY B 1 312 ? 15.961 16.672 -12.406 1 88.56 312 GLY B CA 1
ATOM 5412 C C . GLY B 1 312 ? 14.523 16.422 -12.82 1 88.56 312 GLY B C 1
ATOM 5413 O O . GLY B 1 312 ? 13.594 16.766 -12.086 1 88.56 312 GLY B O 1
ATOM 5414 N N . LYS B 1 313 ? 14.336 15.828 -13.945 1 91.75 313 LYS B N 1
ATOM 5415 C CA . LYS B 1 313 ? 13.008 15.461 -14.43 1 91.75 313 LYS B CA 1
ATOM 5416 C C . LYS B 1 313 ? 12.883 13.945 -14.586 1 91.75 313 LYS B C 1
ATOM 5418 O O . LYS B 1 313 ? 13.852 13.273 -14.938 1 91.75 313 LYS B O 1
ATOM 5423 N N . VAL B 1 314 ? 11.711 13.477 -14.297 1 94 314 VAL B N 1
ATOM 5424 C CA . VAL B 1 314 ? 11.477 12.055 -14.492 1 94 314 VAL B CA 1
ATOM 5425 C C . VAL B 1 314 ? 11.109 11.789 -15.945 1 94 314 VAL B C 1
ATOM 5427 O O . VAL B 1 314 ? 10.156 12.375 -16.469 1 94 314 VAL B O 1
ATOM 5430 N N . ASP B 1 315 ? 11.914 11.047 -16.609 1 96.19 315 ASP B N 1
ATOM 5431 C CA . ASP B 1 315 ? 11.625 10.586 -17.969 1 96.19 315 ASP B CA 1
ATOM 5432 C C . ASP B 1 315 ? 11.07 9.164 -17.953 1 96.19 315 ASP B C 1
ATOM 5434 O O . ASP B 1 315 ? 11.719 8.242 -17.453 1 96.19 315 ASP B O 1
ATOM 5438 N N . ALA B 1 316 ? 9.844 9.008 -18.438 1 96.25 316 ALA B N 1
ATOM 5439 C CA . ALA B 1 316 ? 9.203 7.695 -18.5 1 96.25 316 ALA B CA 1
ATOM 5440 C C . ALA B 1 316 ? 9.414 7.047 -19.875 1 96.25 316 ALA B C 1
ATOM 5442 O O . ALA B 1 316 ? 8.867 7.508 -20.875 1 96.25 316 ALA B O 1
ATOM 5443 N N . ARG B 1 317 ? 10.125 5.977 -19.891 1 96.88 317 ARG B N 1
ATOM 5444 C CA . ARG B 1 317 ? 10.406 5.25 -21.125 1 96.88 317 ARG B CA 1
ATOM 5445 C C . ARG B 1 317 ? 9.594 3.959 -21.203 1 96.88 317 ARG B C 1
ATOM 5447 O O . ARG B 1 317 ? 9.836 3.027 -20.422 1 96.88 317 ARG B O 1
ATOM 5454 N N . GLU B 1 318 ? 8.734 3.967 -22.125 1 94.12 318 GLU B N 1
ATOM 5455 C CA . GLU B 1 318 ? 7.832 2.826 -22.25 1 94.12 318 GLU B CA 1
ATOM 5456 C C . GLU B 1 318 ? 8.383 1.805 -23.25 1 94.12 318 GLU B C 1
ATOM 5458 O O . GLU B 1 318 ? 8.859 2.172 -24.328 1 94.12 318 GLU B O 1
ATOM 5463 N N . GLU B 1 319 ? 8.383 0.578 -22.844 1 92.38 319 GLU B N 1
ATOM 5464 C CA . GLU B 1 319 ? 8.641 -0.562 -23.719 1 92.38 319 GLU B CA 1
ATOM 5465 C C . GLU B 1 319 ? 7.441 -1.506 -23.766 1 92.38 319 GLU B C 1
ATOM 5467 O O . GLU B 1 319 ? 6.805 -1.76 -22.734 1 92.38 319 GLU B O 1
ATOM 5472 N N . LYS B 1 320 ? 7.125 -1.973 -24.906 1 88.69 320 LYS B N 1
ATOM 5473 C CA . LYS B 1 320 ? 6.004 -2.891 -25.094 1 88.69 320 LYS B CA 1
ATOM 5474 C C . LYS B 1 320 ? 6.496 -4.289 -25.453 1 88.69 320 LYS B C 1
ATOM 5476 O O . LYS B 1 320 ? 7.457 -4.438 -26.203 1 88.69 320 LYS B O 1
ATOM 5481 N N . PHE B 1 321 ? 5.781 -5.203 -24.922 1 86.62 321 PHE B N 1
ATOM 5482 C CA . PHE B 1 321 ? 6.086 -6.609 -25.172 1 86.62 321 PHE B CA 1
ATOM 5483 C C . PHE B 1 321 ? 4.836 -7.375 -25.594 1 86.62 321 PHE B C 1
ATOM 5485 O O . PHE B 1 321 ? 3.727 -7.031 -25.172 1 86.62 321 PHE B O 1
ATOM 5492 N N . PRO B 1 322 ? 4.961 -8.375 -26.344 1 80.56 322 PRO B N 1
ATOM 5493 C CA . PRO B 1 322 ? 3.797 -9.164 -26.734 1 80.56 322 PRO B CA 1
ATOM 5494 C C . PRO B 1 322 ? 3.123 -9.859 -25.562 1 80.56 322 PRO B C 1
ATOM 5496 O O . PRO B 1 322 ? 3.803 -10.297 -24.625 1 80.56 322 PRO B O 1
ATOM 5499 N N . ALA B 1 323 ? 1.802 -9.898 -25.625 1 75.56 323 ALA B N 1
ATOM 5500 C CA . ALA B 1 323 ? 1.047 -10.641 -24.625 1 75.56 323 ALA B CA 1
ATOM 5501 C C . ALA B 1 323 ? 1.286 -12.148 -24.75 1 75.56 323 ALA B C 1
ATOM 5503 O O . ALA B 1 323 ? 1.618 -12.633 -25.844 1 75.56 323 ALA B O 1
ATOM 5504 N N . PHE B 1 324 ? 1.152 -12.797 -23.547 1 74 324 PHE B N 1
ATOM 5505 C CA . PHE B 1 324 ? 1.067 -14.25 -23.609 1 74 324 PHE B CA 1
ATOM 5506 C C . PHE B 1 324 ? -0.257 -14.688 -24.234 1 74 324 PHE B C 1
ATOM 5508 O O . PHE B 1 324 ? -1.303 -14.102 -23.938 1 74 324 PHE B O 1
ATOM 5515 N N . GLY B 1 325 ? -0.043 -15.586 -25.172 1 70.31 325 GLY B N 1
ATOM 5516 C CA . GLY B 1 325 ? -1.3 -16.234 -25.516 1 70.31 325 GLY B CA 1
ATOM 5517 C C . GLY B 1 325 ? -1.803 -17.172 -24.422 1 70.31 325 GLY B C 1
ATOM 5518 O O . GLY B 1 325 ? -1.043 -17.562 -23.531 1 70.31 325 GLY B O 1
ATOM 5519 N N . TRP B 1 326 ? -3.035 -17.406 -24.344 1 71.88 326 TRP B N 1
ATOM 5520 C CA . TRP B 1 326 ? -3.65 -18.328 -23.391 1 71.88 326 TRP B CA 1
ATOM 5521 C C . TRP B 1 326 ? -2.914 -19.672 -23.375 1 71.88 326 TRP B C 1
ATOM 5523 O O . TRP B 1 326 ? -2.572 -20.188 -22.312 1 71.88 326 TRP B O 1
ATOM 5533 N N . GLU B 1 327 ? -2.541 -20.078 -24.516 1 76.44 327 GLU B N 1
ATOM 5534 C CA . GLU B 1 327 ? -1.881 -21.375 -24.656 1 76.44 327 GLU B CA 1
ATOM 5535 C C . GLU B 1 327 ? -0.449 -21.312 -24.125 1 76.44 327 GLU B C 1
ATOM 5537 O O . GLU B 1 327 ? 0.022 -22.266 -23.5 1 76.44 327 GLU B O 1
ATOM 5542 N N . ASP B 1 328 ? 0.141 -20.156 -24.297 1 79.44 328 ASP B N 1
ATOM 5543 C CA . ASP B 1 328 ? 1.521 -20.031 -23.844 1 79.44 328 ASP B CA 1
ATOM 5544 C C . ASP B 1 328 ? 1.612 -20.141 -22.328 1 79.44 328 ASP B C 1
ATOM 5546 O O . ASP B 1 328 ? 2.441 -20.891 -21.797 1 79.44 328 ASP B O 1
ATOM 5550 N N . ALA B 1 329 ? 0.733 -19.484 -21.703 1 84.19 329 ALA B N 1
ATOM 5551 C CA . ALA B 1 329 ? 0.75 -19.469 -20.25 1 84.19 329 ALA B CA 1
ATOM 5552 C C . ALA B 1 329 ? 0.402 -20.844 -19.688 1 84.19 329 ALA B C 1
ATOM 5554 O O . ALA B 1 329 ? 0.943 -21.25 -18.656 1 84.19 329 ALA B O 1
ATOM 5555 N N . ASN B 1 330 ? -0.458 -21.531 -20.422 1 87.44 330 ASN B N 1
ATOM 5556 C CA . ASN B 1 330 ? -0.928 -22.797 -19.891 1 87.44 330 ASN B CA 1
ATOM 5557 C C . ASN B 1 330 ? 0.024 -23.938 -20.25 1 87.44 330 ASN B C 1
ATOM 5559 O O . ASN B 1 330 ? 0.063 -24.969 -19.578 1 87.44 330 ASN B O 1
ATOM 5563 N N . HIS B 1 331 ? 0.857 -23.781 -21.328 1 92.31 331 HIS B N 1
ATOM 5564 C CA . HIS B 1 331 ? 1.801 -24.812 -21.734 1 92.31 331 HIS B CA 1
ATOM 5565 C C . HIS B 1 331 ? 3.133 -24.656 -21.016 1 92.31 331 HIS B C 1
ATOM 5567 O O . HIS B 1 331 ? 3.85 -25.656 -20.812 1 92.31 331 HIS B O 1
ATOM 5573 N N . ARG B 1 332 ? 3.375 -23.484 -20.578 1 93 332 ARG B N 1
ATOM 5574 C CA . ARG B 1 332 ? 4.695 -23.125 -20.078 1 93 332 ARG B CA 1
ATOM 5575 C C . ARG B 1 332 ? 5.082 -24.016 -18.891 1 93 332 ARG B C 1
ATOM 5577 O O . ARG B 1 332 ? 6.215 -24.5 -18.812 1 93 332 ARG B O 1
ATOM 5584 N N . PRO B 1 333 ? 4.141 -24.25 -18.016 1 96.25 333 PRO B N 1
ATOM 5585 C CA . PRO B 1 333 ? 4.574 -25.016 -16.844 1 96.25 333 PRO B CA 1
ATOM 5586 C C . PRO B 1 333 ? 5.141 -26.375 -17.203 1 96.25 333 PRO B C 1
ATOM 5588 O O . PRO B 1 333 ? 6.266 -26.703 -16.812 1 96.25 333 PRO B O 1
ATOM 5591 N N . LEU B 1 334 ? 4.465 -27.172 -18.016 1 97.69 334 LEU B N 1
ATOM 5592 C CA . LEU B 1 334 ? 4.953 -28.5 -18.359 1 97.69 334 LEU B CA 1
ATOM 5593 C C . LEU B 1 334 ? 6.215 -28.406 -19.219 1 97.69 334 LEU B C 1
ATOM 5595 O O . LEU B 1 334 ? 7.195 -29.109 -18.953 1 97.69 334 LEU B O 1
ATOM 5599 N N . LEU B 1 335 ? 6.262 -27.5 -20.141 1 96.38 335 LEU B N 1
ATOM 5600 C CA . LEU B 1 335 ? 7.395 -27.391 -21.062 1 96.38 335 LEU B CA 1
ATOM 5601 C C . LEU B 1 335 ? 8.648 -26.938 -20.312 1 96.38 335 LEU B C 1
ATOM 5603 O O . LEU B 1 335 ? 9.734 -27.453 -20.562 1 96.38 335 LEU B O 1
ATOM 5607 N N . SER B 1 336 ? 8.445 -26 -19.469 1 96.12 336 SER B N 1
ATOM 5608 C CA . SER B 1 336 ? 9.578 -25.531 -18.688 1 96.12 336 SER B CA 1
ATOM 5609 C C . SER B 1 336 ? 10.07 -26.594 -17.719 1 96.12 336 SER B C 1
ATOM 5611 O O . SER B 1 336 ? 11.266 -26.688 -17.438 1 96.12 336 SER B O 1
ATOM 5613 N N . PHE B 1 337 ? 9.133 -27.359 -17.188 1 97.19 337 PHE B N 1
ATOM 5614 C CA . PHE B 1 337 ? 9.516 -28.453 -16.297 1 97.19 337 PHE B CA 1
ATOM 5615 C C . PHE B 1 337 ? 10.305 -29.516 -17.047 1 97.19 337 PHE B C 1
ATOM 5617 O O . PHE B 1 337 ? 11.297 -30.031 -16.531 1 97.19 337 PHE B O 1
ATOM 5624 N N . VAL B 1 338 ? 9.953 -29.828 -18.25 1 97.19 338 VAL B N 1
ATOM 5625 C CA . VAL B 1 338 ? 10.68 -30.75 -19.109 1 97.19 338 VAL B CA 1
ATOM 5626 C C . VAL B 1 338 ? 12.102 -30.219 -19.344 1 97.19 338 VAL B C 1
ATOM 5628 O O . VAL B 1 338 ? 13.07 -30.969 -19.234 1 97.19 338 VAL B O 1
ATOM 5631 N N . ASP B 1 339 ? 12.148 -28.938 -19.609 1 95.88 339 ASP B N 1
ATOM 5632 C CA . ASP B 1 339 ? 13.461 -28.328 -19.812 1 95.88 339 ASP B CA 1
ATOM 5633 C C . ASP B 1 339 ? 14.336 -28.469 -18.578 1 95.88 339 ASP B C 1
ATOM 5635 O O . ASP B 1 339 ? 15.523 -28.797 -18.688 1 95.88 339 ASP B O 1
ATOM 5639 N N . LEU B 1 340 ? 13.773 -28.266 -17.453 1 95.19 340 LEU B N 1
ATOM 5640 C CA . LEU B 1 340 ? 14.5 -28.406 -16.203 1 95.19 340 LEU B CA 1
ATOM 5641 C C . LEU B 1 340 ? 15.031 -29.812 -16.031 1 95.19 340 LEU B C 1
ATOM 5643 O O . LEU B 1 340 ? 16.203 -30 -15.711 1 95.19 340 LEU B O 1
ATOM 5647 N N . ILE B 1 341 ? 14.195 -30.812 -16.234 1 95 341 ILE B N 1
ATOM 5648 C CA . ILE B 1 341 ? 14.555 -32.219 -16.062 1 95 341 ILE B CA 1
ATOM 5649 C C . ILE B 1 341 ? 15.656 -32.594 -17.047 1 95 341 ILE B C 1
ATOM 5651 O O . ILE B 1 341 ? 16.562 -33.344 -16.719 1 95 341 ILE B O 1
ATOM 5655 N N . ASP B 1 342 ? 15.625 -32 -18.266 1 94.44 342 ASP B N 1
ATOM 5656 C CA . ASP B 1 342 ? 16.594 -32.312 -19.312 1 94.44 342 ASP B CA 1
ATOM 5657 C C . ASP B 1 342 ? 17.859 -31.469 -19.141 1 94.44 342 ASP B C 1
ATOM 5659 O O . ASP B 1 342 ? 18.75 -31.531 -19.984 1 94.44 342 ASP B O 1
ATOM 5663 N N . GLY B 1 343 ? 17.906 -30.594 -18.172 1 92.62 343 GLY B N 1
ATOM 5664 C CA . GLY B 1 343 ? 19.109 -29.812 -17.906 1 92.62 343 GLY B CA 1
ATOM 5665 C C . GLY B 1 343 ? 19.234 -28.594 -18.781 1 92.62 343 GLY B C 1
ATOM 5666 O O . GLY B 1 343 ? 20.312 -28 -18.891 1 92.62 343 GLY B O 1
ATOM 5667 N N . ARG B 1 344 ? 18.172 -28.203 -19.359 1 95.5 344 ARG B N 1
ATOM 5668 C CA . ARG B 1 344 ? 18.156 -27 -20.172 1 95.5 344 ARG B CA 1
ATOM 5669 C C . ARG B 1 344 ? 17.75 -25.781 -19.344 1 95.5 344 ARG B C 1
ATOM 5671 O O . ARG B 1 344 ? 17.344 -25.922 -18.188 1 95.5 344 ARG B O 1
ATOM 5678 N N . GLU B 1 345 ? 17.938 -24.625 -19.969 1 92.94 345 GLU B N 1
ATOM 5679 C CA . GLU B 1 345 ? 17.469 -23.406 -19.312 1 92.94 345 GLU B CA 1
ATOM 5680 C C . GLU B 1 345 ? 15.961 -23.438 -19.109 1 92.94 345 GLU B C 1
ATOM 5682 O O . GLU B 1 345 ? 15.203 -23.797 -20 1 92.94 345 GLU B O 1
ATOM 5687 N N . SER B 1 346 ? 15.562 -23.125 -17.859 1 94.88 346 SER B N 1
ATOM 5688 C CA . SER B 1 346 ? 14.148 -23.25 -17.5 1 94.88 346 SER B CA 1
ATOM 5689 C C . SER B 1 346 ? 13.742 -22.141 -16.516 1 94.88 346 SER B C 1
ATOM 5691 O O . SER B 1 346 ? 14.539 -21.719 -15.688 1 94.88 346 SER B O 1
ATOM 5693 N N . VAL B 1 347 ? 12.453 -21.719 -16.625 1 92.5 347 VAL B N 1
ATOM 5694 C CA . VAL B 1 347 ? 11.922 -20.734 -15.68 1 92.5 347 VAL B CA 1
ATOM 5695 C C . VAL B 1 347 ? 11.227 -21.453 -14.523 1 92.5 347 VAL B C 1
ATOM 5697 O O . VAL B 1 347 ? 10.68 -20.812 -13.625 1 92.5 347 VAL B O 1
ATOM 5700 N N . ALA B 1 348 ? 11.258 -22.844 -14.586 1 94.31 348 ALA B N 1
ATOM 5701 C CA . ALA B 1 348 ? 10.68 -23.594 -13.477 1 94.31 348 ALA B CA 1
ATOM 5702 C C . ALA B 1 348 ? 11.422 -23.312 -12.172 1 94.31 348 ALA B C 1
ATOM 5704 O O . ALA B 1 348 ? 12.641 -23.125 -12.18 1 94.31 348 ALA B O 1
ATOM 5705 N N . LEU B 1 349 ? 10.68 -23.281 -11.117 1 91.88 349 LEU B N 1
ATOM 5706 C CA . LEU B 1 349 ? 11.273 -22.969 -9.82 1 91.88 349 LEU B CA 1
ATOM 5707 C C . LEU B 1 349 ? 12.164 -24.094 -9.336 1 91.88 349 LEU B C 1
ATOM 5709 O O . LEU B 1 349 ? 11.82 -25.281 -9.492 1 91.88 349 LEU B O 1
ATOM 5713 N N . SER B 1 350 ? 13.273 -23.703 -8.82 1 88.62 350 SER B N 1
ATOM 5714 C CA . SER B 1 350 ? 14.102 -24.672 -8.109 1 88.62 350 SER B CA 1
ATOM 5715 C C . SER B 1 350 ? 13.414 -25.141 -6.832 1 88.62 350 SER B C 1
ATOM 5717 O O . SER B 1 350 ? 12.453 -24.531 -6.375 1 88.62 350 SER B O 1
ATOM 5719 N N . ARG B 1 351 ? 13.93 -26.203 -6.316 1 91.19 351 ARG B N 1
ATOM 5720 C CA . ARG B 1 351 ? 13.398 -26.75 -5.074 1 91.19 351 ARG B CA 1
ATOM 5721 C C . ARG B 1 351 ? 13.406 -25.703 -3.963 1 91.19 351 ARG B C 1
ATOM 5723 O O . ARG B 1 351 ? 12.422 -25.547 -3.24 1 91.19 351 ARG B O 1
ATOM 5730 N N . SER B 1 352 ? 14.5 -24.984 -3.777 1 93.88 352 SER B N 1
ATOM 5731 C CA . SER B 1 352 ? 14.633 -23.984 -2.721 1 93.88 352 SER B CA 1
ATOM 5732 C C . SER B 1 352 ? 13.672 -22.812 -2.934 1 93.88 352 SER B C 1
ATOM 5734 O O . SER B 1 352 ? 13.078 -22.312 -1.979 1 93.88 352 SER B O 1
ATOM 5736 N N . ARG B 1 353 ? 13.516 -22.406 -4.156 1 94.44 353 ARG B N 1
ATOM 5737 C CA . ARG B 1 353 ? 12.617 -21.297 -4.457 1 94.44 353 ARG B CA 1
ATOM 5738 C C . ARG B 1 353 ? 11.156 -21.703 -4.254 1 94.44 353 ARG B C 1
ATOM 5740 O O . ARG B 1 353 ? 10.344 -20.906 -3.793 1 94.44 353 ARG B O 1
ATOM 5747 N N . LEU B 1 354 ? 10.961 -22.953 -4.637 1 94.81 354 LEU B N 1
ATOM 5748 C CA . LEU B 1 354 ? 9.625 -23.5 -4.426 1 94.81 354 LEU B CA 1
ATOM 5749 C C . LEU B 1 354 ? 9.242 -23.453 -2.953 1 94.81 354 LEU B C 1
ATOM 5751 O O . LEU B 1 354 ? 8.148 -22.984 -2.609 1 94.81 354 LEU B O 1
ATOM 5755 N N . GLU B 1 355 ? 10.102 -23.875 -2.117 1 96.38 355 GLU B N 1
ATOM 5756 C CA . GLU B 1 355 ? 9.875 -23.891 -0.675 1 96.38 355 GLU B CA 1
ATOM 5757 C C . GLU B 1 355 ? 9.773 -22.469 -0.125 1 96.38 355 GLU B C 1
ATOM 5759 O O . GLU B 1 355 ? 8.898 -22.172 0.689 1 96.38 355 GLU B O 1
ATOM 5764 N N . PHE B 1 356 ? 10.648 -21.625 -0.543 1 97.69 356 PHE B N 1
ATOM 5765 C CA . PHE B 1 356 ? 10.68 -20.234 -0.082 1 97.69 356 PHE B CA 1
ATOM 5766 C C . PHE B 1 356 ? 9.375 -19.531 -0.41 1 97.69 356 PHE B C 1
ATOM 5768 O O . PHE B 1 356 ? 8.766 -18.906 0.463 1 97.69 356 PHE B O 1
ATOM 5775 N N . ASN B 1 357 ? 8.961 -19.625 -1.705 1 98 357 ASN B N 1
ATOM 5776 C CA . ASN B 1 357 ? 7.738 -18.953 -2.137 1 98 357 ASN B CA 1
ATOM 5777 C C . ASN B 1 357 ? 6.523 -19.422 -1.338 1 98 357 ASN B C 1
ATOM 5779 O O . ASN B 1 357 ? 5.73 -18.594 -0.869 1 98 357 ASN B O 1
ATOM 5783 N N . PHE B 1 358 ? 6.398 -20.734 -1.157 1 97.75 358 PHE B N 1
ATOM 5784 C CA . PHE B 1 358 ? 5.285 -21.266 -0.388 1 97.75 358 PHE B CA 1
ATOM 5785 C C . PHE B 1 358 ? 5.34 -20.797 1.058 1 97.75 358 PHE B C 1
ATOM 5787 O O . PHE B 1 358 ? 4.312 -20.438 1.639 1 97.75 358 PHE B O 1
ATOM 5794 N N . SER B 1 359 ? 6.543 -20.766 1.619 1 98.19 359 SER B N 1
ATOM 5795 C CA . SER B 1 359 ? 6.707 -20.375 3.014 1 98.19 359 SER B CA 1
ATOM 5796 C C . SER B 1 359 ? 6.309 -18.922 3.225 1 98.19 359 SER B C 1
ATOM 5798 O O . SER B 1 359 ? 5.785 -18.562 4.281 1 98.19 359 SER B O 1
ATOM 5800 N N . VAL B 1 360 ? 6.574 -18.094 2.264 1 98.69 360 VAL B N 1
ATOM 5801 C CA . VAL B 1 360 ? 6.188 -16.688 2.373 1 98.69 360 VAL B CA 1
ATOM 5802 C C . VAL B 1 360 ? 4.664 -16.562 2.33 1 98.69 360 VAL B C 1
ATOM 5804 O O . VAL B 1 360 ? 4.074 -15.82 3.115 1 98.69 360 VAL B O 1
ATOM 5807 N N . VAL B 1 361 ? 4.023 -17.328 1.412 1 98.38 361 VAL B N 1
ATOM 5808 C CA . VAL B 1 361 ? 2.566 -17.344 1.34 1 98.38 361 VAL B CA 1
ATOM 5809 C C . VAL B 1 361 ? 1.987 -17.828 2.668 1 98.38 361 VAL B C 1
ATOM 5811 O O . VAL B 1 361 ? 1.066 -17.203 3.211 1 98.38 361 VAL B O 1
ATOM 5814 N N . SER B 1 362 ? 2.568 -18.922 3.172 1 98.06 362 SER B N 1
ATOM 5815 C CA . SER B 1 362 ? 2.139 -19.453 4.457 1 98.06 362 SER B CA 1
ATOM 5816 C C . SER B 1 362 ? 2.35 -18.453 5.582 1 98.06 362 SER B C 1
ATOM 5818 O O . SER B 1 362 ? 1.515 -18.328 6.48 1 98.06 362 SER B O 1
ATOM 5820 N N . ALA B 1 363 ? 3.461 -17.734 5.539 1 98.62 363 ALA B N 1
ATOM 5821 C CA . ALA B 1 363 ? 3.77 -16.719 6.539 1 98.62 363 ALA B CA 1
ATOM 5822 C C . ALA B 1 363 ? 2.727 -15.602 6.535 1 98.62 363 ALA B C 1
ATOM 5824 O O . ALA B 1 363 ? 2.391 -15.047 7.586 1 98.62 363 ALA B O 1
ATOM 5825 N N . ILE B 1 364 ? 2.211 -15.258 5.41 1 98.75 364 ILE B N 1
ATOM 5826 C CA . ILE B 1 364 ? 1.168 -14.242 5.305 1 98.75 364 ILE B CA 1
ATOM 5827 C C . ILE B 1 364 ? -0.085 -14.711 6.039 1 98.75 364 ILE B C 1
ATOM 5829 O O . ILE B 1 364 ? -0.643 -13.977 6.855 1 98.75 364 ILE B O 1
ATOM 5833 N N . TYR B 1 365 ? -0.5 -15.977 5.824 1 98.31 365 TYR B N 1
ATOM 5834 C CA . TYR B 1 365 ? -1.656 -16.531 6.523 1 98.31 365 TYR B CA 1
ATOM 5835 C C . TYR B 1 365 ? -1.411 -16.578 8.023 1 98.31 365 TYR B C 1
ATOM 5837 O O . TYR B 1 365 ? -2.291 -16.219 8.82 1 98.31 365 TYR B O 1
ATOM 5845 N N . ARG B 1 366 ? -0.214 -16.984 8.438 1 98.19 366 ARG B N 1
ATOM 5846 C CA . ARG B 1 366 ? 0.105 -17.094 9.859 1 98.19 366 ARG B CA 1
ATOM 5847 C C . ARG B 1 366 ? 0.104 -15.727 10.531 1 98.19 366 ARG B C 1
ATOM 5849 O O . ARG B 1 366 ? -0.414 -15.578 11.641 1 98.19 366 ARG B O 1
ATOM 5856 N N . SER B 1 367 ? 0.713 -14.773 9.844 1 98.38 367 SER B N 1
ATOM 5857 C CA . SER B 1 367 ? 0.737 -13.422 10.383 1 98.38 367 SER B CA 1
ATOM 5858 C C . SER B 1 367 ? -0.673 -12.859 10.531 1 98.38 367 SER B C 1
ATOM 5860 O O . SER B 1 367 ? -0.984 -12.203 11.531 1 98.38 367 SER B O 1
ATOM 5862 N N . ALA B 1 368 ? -1.528 -13.094 9.578 1 98.06 368 ALA B N 1
ATOM 5863 C CA . ALA B 1 368 ? -2.912 -12.633 9.648 1 98.06 368 ALA B CA 1
ATOM 5864 C C . ALA B 1 368 ? -3.65 -13.281 10.82 1 98.06 368 ALA B C 1
ATOM 5866 O O . ALA B 1 368 ? -4.457 -12.633 11.492 1 98.06 368 ALA B O 1
ATOM 5867 N N . ALA B 1 369 ? -3.422 -14.547 11.078 1 97.12 369 ALA B N 1
ATOM 5868 C CA . ALA B 1 369 ? -4.125 -15.312 12.102 1 97.12 369 ALA B CA 1
ATOM 5869 C C . ALA B 1 369 ? -3.596 -14.969 13.492 1 97.12 369 ALA B C 1
ATOM 5871 O O . ALA B 1 369 ? -4.371 -14.828 14.445 1 97.12 369 ALA B O 1
ATOM 5872 N N . GLU B 1 370 ? -2.244 -14.781 13.602 1 96.5 370 GLU B N 1
ATOM 5873 C CA . GLU B 1 370 ? -1.616 -14.672 14.914 1 96.5 370 GLU B CA 1
ATOM 5874 C C . GLU B 1 370 ? -1.335 -13.219 15.273 1 96.5 370 GLU B C 1
ATOM 5876 O O . GLU B 1 370 ? -1.107 -12.898 16.438 1 96.5 370 GLU B O 1
ATOM 5881 N N . GLY B 1 371 ? -1.23 -12.391 14.266 1 94.5 371 GLY B N 1
ATOM 5882 C CA . GLY B 1 371 ? -0.967 -10.977 14.508 1 94.5 371 GLY B CA 1
ATOM 5883 C C . GLY B 1 371 ? 0.484 -10.695 14.844 1 94.5 371 GLY B C 1
ATOM 5884 O O . GLY B 1 371 ? 0.789 -9.688 15.492 1 94.5 371 GLY B O 1
ATOM 5885 N N . LYS B 1 372 ? 1.384 -11.625 14.5 1 95.38 372 LYS B N 1
ATOM 5886 C CA . LYS B 1 372 ? 2.809 -11.477 14.789 1 95.38 372 LYS B CA 1
ATOM 5887 C C . LYS B 1 372 ? 3.639 -11.578 13.508 1 95.38 372 LYS B C 1
ATOM 5889 O O . LYS B 1 372 ? 3.225 -12.219 12.539 1 95.38 372 LYS B O 1
ATOM 5894 N N . PRO B 1 373 ? 4.797 -10.891 13.516 1 97.12 373 PRO B N 1
ATOM 5895 C CA . PRO B 1 373 ? 5.688 -11.039 12.367 1 97.12 373 PRO B CA 1
ATOM 5896 C C . PRO B 1 373 ? 6.184 -12.469 12.18 1 97.12 373 PRO B C 1
ATOM 5898 O O . PRO B 1 373 ? 6.367 -13.195 13.164 1 97.12 373 PRO B O 1
ATOM 5901 N N . VAL B 1 374 ? 6.383 -12.883 10.945 1 98.44 374 VAL B N 1
ATOM 5902 C CA . VAL B 1 374 ? 6.902 -14.203 10.609 1 98.44 374 VAL B CA 1
ATOM 5903 C C . VAL B 1 374 ? 8.078 -14.07 9.648 1 98.44 374 VAL B C 1
ATOM 5905 O O . VAL B 1 374 ? 7.977 -13.414 8.609 1 98.44 374 VAL B O 1
ATOM 5908 N N . HIS B 1 375 ? 9.188 -14.703 9.969 1 98.5 375 HIS B N 1
ATOM 5909 C CA . HIS B 1 375 ? 10.398 -14.641 9.164 1 98.5 375 HIS B CA 1
ATOM 5910 C C . HIS B 1 375 ? 10.586 -15.914 8.352 1 98.5 375 HIS B C 1
ATOM 5912 O O . HIS B 1 375 ? 10.367 -17.016 8.859 1 98.5 375 HIS B O 1
ATOM 5918 N N . VAL B 1 376 ? 10.93 -15.766 7.086 1 98.69 376 VAL B N 1
ATOM 5919 C CA . VAL B 1 376 ? 11.203 -16.875 6.176 1 98.69 376 VAL B CA 1
ATOM 5920 C C . VAL B 1 376 ? 12.586 -16.703 5.559 1 98.69 376 VAL B C 1
ATOM 5922 O O . VAL B 1 376 ? 12.922 -15.625 5.047 1 98.69 376 VAL B O 1
ATOM 5925 N N . GLN B 1 377 ? 13.383 -17.719 5.594 1 98.19 377 GLN B N 1
ATOM 5926 C CA . GLN B 1 377 ? 14.727 -17.719 5.023 1 98.19 377 GLN B CA 1
ATOM 5927 C C . GLN B 1 377 ? 14.844 -18.688 3.861 1 98.19 377 GLN B C 1
ATOM 5929 O O . GLN B 1 377 ? 14.375 -19.828 3.955 1 98.19 377 GLN B O 1
ATOM 5934 N N . LEU B 1 378 ? 15.383 -18.188 2.754 1 97.31 378 LEU B N 1
ATOM 5935 C CA . LEU B 1 378 ? 15.703 -19.094 1.653 1 97.31 378 LEU B CA 1
ATOM 5936 C C . LEU B 1 378 ? 16.781 -20.094 2.064 1 97.31 378 LEU B C 1
ATOM 5938 O O . LEU B 1 378 ? 17.844 -19.703 2.555 1 97.31 378 LEU B O 1
ATOM 5942 N N . LYS B 1 379 ? 16.438 -21.297 1.932 1 92.44 379 LYS B N 1
ATOM 5943 C CA . LYS B 1 379 ? 17.406 -22.344 2.256 1 92.44 379 LYS B CA 1
ATOM 5944 C C . LYS B 1 379 ? 18.312 -22.641 1.069 1 92.44 379 LYS B C 1
ATOM 5946 O O . LYS B 1 379 ? 17.875 -22.609 -0.082 1 92.44 379 LYS B O 1
ATOM 5951 N N . GLN B 1 380 ? 19.562 -22.656 1.303 1 80.06 380 GLN B N 1
ATOM 5952 C CA . GLN B 1 380 ? 20.5 -22.984 0.232 1 80.06 380 GLN B CA 1
ATOM 5953 C C . GLN B 1 380 ? 20.234 -24.375 -0.333 1 80.06 380 GLN B C 1
ATOM 5955 O O . GLN B 1 380 ? 19.844 -25.281 0.401 1 80.06 380 GLN B O 1
ATOM 5960 N N . ASP B 1 381 ? 20.156 -24.406 -1.691 1 68.88 381 ASP B N 1
ATOM 5961 C CA . ASP B 1 381 ? 19.984 -25.703 -2.342 1 68.88 381 ASP B CA 1
ATOM 5962 C C . ASP B 1 381 ? 21.078 -26.672 -1.899 1 68.88 381 ASP B C 1
ATOM 5964 O O . ASP B 1 381 ? 22.25 -26.297 -1.756 1 68.88 381 ASP B O 1
ATOM 5968 N N . ARG B 1 382 ? 20.781 -27.719 -1.294 1 52.69 382 ARG B N 1
ATOM 5969 C CA . ARG B 1 382 ? 21.781 -28.734 -0.99 1 52.69 382 ARG B CA 1
ATOM 5970 C C . ARG B 1 382 ? 22.5 -29.188 -2.254 1 52.69 382 ARG B C 1
ATOM 5972 O O . ARG B 1 382 ? 21.891 -29.359 -3.305 1 52.69 382 ARG B O 1
ATOM 5979 N N . GLU B 1 383 ? 23.766 -28.562 -2.459 1 44.34 383 GLU B N 1
ATOM 5980 C CA . GLU B 1 383 ? 24.578 -29.125 -3.525 1 44.34 383 GLU B CA 1
ATOM 5981 C C . GLU B 1 383 ? 24.297 -30.625 -3.695 1 44.34 383 GLU B C 1
ATOM 5983 O O . GLU B 1 383 ? 24.328 -31.375 -2.725 1 44.34 383 GLU B O 1
ATOM 5988 N N . ARG B 1 384 ? 23.484 -31.016 -4.695 1 40.22 384 ARG B N 1
ATOM 5989 C CA . ARG B 1 384 ? 23.516 -32.406 -5.094 1 40.22 384 ARG B CA 1
ATOM 5990 C C . ARG B 1 384 ? 24.891 -32.812 -5.598 1 40.22 384 ARG B C 1
ATOM 5992 O O . ARG B 1 384 ? 25.578 -32.031 -6.25 1 40.22 384 ARG B O 1
#

Sequence (768 aa):
MTESNGTNLPWRIYLYGAGSIAWRHGVAAESLGPDVQLFAADPSKDAREALLAKFPKATVFEDAEAMLASSEGQQRDIVVIAVPPWLHHAATLLAFKSNRHVLCEKPLATSEPEMAEMLAASDISGRTFSECSFRYLGNGALDRARQLIKTGGVGSVYHARFVNRQPRARAGIEYQPSSRWFLQKEKSGGGTIFDWGVYDLTMLFDVLRPVAATVHHAWLATPKTGADPPETAISVETHAGASLTLTLEDGSVIPFNWERASGFHGDPQVALNVDGTAGGLTWEWVPTFDYKDEVDQQKEGFKLIHYVDIDGKVDAREEKFPAFGWEDANHRPLLSFVDLIDGRESVALSRSRLEFNFSVVSAIYRSAAEGKPVHVQLKQDRERMTESNGTNLPWRIYLYGAGSIAWRHGVAAESLGPDVQLFAADPSKDAREALLAKFPKATVFEDAEAMLASSEGQQRDIVVIAVPPWLHHAATLLAFKSNRHVLCEKPLATSEPEMAEMLAASDISGRTFSECSFRYLGNGALDRARQLIKTGGVGSVYHARFVNRQPRARAGIEYQPSSRWFLQKEKSGGGTIFDWGVYDLTMLFDVLRPVAATVHHAWLATPKTGADPPETAISVETHAGASLTLTLEDGSVIPFNWERASGFHGDPQVALNVDGTAGGLTWEWVPTFDYKDEVDQQKEGFKLIHYVDIDGKVDAREEKFPAFGWEDANHRPLLSFVDLIDGRESVALSRSRLEFNFSVVSAIYRSAAEGKPVHVQLKQDRER

Secondary structure (DSSP, 8-state):
-----------EEEEE--SHHHHHHHHHHHTT-TT-EEEEE-S-HHHHHHHHHH-TT-EEES-HHHHHHSS---TTEEEEE-S-GGGHHHHHHHHHHTT-EEEEPSSS-SSHHHHHHHHHHHHHHT--EEEGGGGGTT-HHHHHHHHHHHTTTT-SEEEEEEEEEETT--TTTTT-TT-GGGG-HHHHS-SHIIIIIHHHHHHHHHHH-EEEEEEEEEEEE----TTS-TTS---S-SEEEEEEEEEETTS-EEEEEEEEEES-SS--EEEEEEEESSEEEEE--------SS---TTTT-EEEEEEEEETTEEEEEEEEEPPPPHHHHHHHHHHHHHHHHTTS---SPPHHHHHHHHHHHHHHHHHHHH-S-EEEEPPPP---/-----------EEEEE--SHHHHHHHHHHHTT-TT-EEEEE-S-HHHHHHHHHH-TT-EEES-HHHHHHSS---TTEEEEE-S-GGGHHHHHHHHHHTT-EEEEPSSS-SSHHHHHHHHHHHHHHT--EEEGGGGGTT-HHHHHHHHHHHTTTT-SEEEEEEEEEETT--TTTTT-TT-GGGG-HHHHS-SHIIIIIHHHHHHHHHHH-EEEEEEEEEEEE----TTS-TTS---S-SEEEEEEEEEETTS-EEEEEEEEEES-SS--EEEEEEEESSEEEEE--------SS---TTTT-EEEEEEEEETTEEEEEEEEEPPPPHHHHHHHHHHHHHHHHTTS---SPPHHHHHHHHHHHHHHHHHHHH-S-EEEEPPPP---

Organism: Fusarium solani (NCBI:txid169388)